Protein AF-C1EC37-F1 (afdb_monomer)

Sequence (461 aa):
MDTIIKNLKVIYTQATLRYAYLVNEDLAAGTDWNEHQAEGFAFYNNIAPYVKAKSATGHNMLENYFNPKVVPDSYNFFGYCKAKAVLQAADSAVWSAMGTFEDDITCPTTFPTEGVITTKAGSYVPVNQIGASLSFAGAIKAVTSLLDESVVYTTVKSKYNAVGLRGEAGQKRTGEPYYASAIKFFKEADWVNKYIETAFDSSSTLATAARLEIIEKTARDNVAVQAVISDLYKAQATTDADLSTVFWDHAAAKYLGPDITDANTDRSQTIYARADKRAANYGTLDSTGKFALANKAVIDELKAASTIPSRKTAYTKIVTQIKVIYAQCVLRYAYLIDANLGNYVEYQAEGQAFWKILAPWVNDVDENGAIYLDGIFDTARAPTHGDHFCHAKEIIAKLNLPATDFGTLEGTAGIDCTGRTAPADAAAWLATAAPVSAAPATLRAGIFAALASVAAALLLA

Secondary structure (DSSP, 8-state):
-HHHHHHHHHHHHHHHHHHHHHHHHHHHHT---HHHHHHHHHHHHTTHHHHHHH-HHHHHHHHHHH-TTSPPP-STTHHHHHHHHHHHHH-HHHHTTS---SS-----SSPPPPS-EEETTEEE--SS--HHHHHHHHHHHHHHTT-STT--HHHHHHHHHHTTHHHHHT---TT-HHHHHHHHHH--TTHHHHHHHHHH-TT--S-HHHHHHHHHHIIIIIHHHHHHHHHHHHHHH-S-HHHHHHHHHHHHHHHH-S-TT-S-GGGGGSHHHHHHHHHHHHT-B-TTSSSBHHHHHHHHHHHH--SHHHHHHHHHHHHHHHHHHHHHHHHHHHHHHHHTTTS-HHHHHHHHHHHHHHHHHHHHH-HHHHHHHHHHT-TTB---SS-HHHHHHHHHHTT---HHHH---TT-TT---TT-PPPSSHHHHHTTSPB-------------S----SSSSSS--

Radius of gyration: 23.42 Å; Cα contacts (8 Å, |Δi|>4): 708; chains: 1; bounding box: 54×53×78 Å

Foldseek 3Di:
DVVVVLVLLLVLLLLLLVLLVVLLLCLLQLHDSLVSLQSSLVSCVVCLVLLCVQPVPLSQLSCQQSPSVADHFAFQSCSNQSSLVSSCRSDVSSVVVNPDDPDPRDHDPDFFDWAWAQDPLGIDGAPGTQRRLLCLLVLLVQLLVQQAPPHDLVVSVVSCSNRSLQSLLQHQLPPQLLQVLLCVQVVDNSVLCVQLVLLSDPPRPADSLLSSLSNNLSSQPVSLLSLLLSLLCQLLPDPDLVSVSVSLSSSCSSAQHGHPPDPDPSSCSHVQVLQLVLCVQQVQAPPVSRGGPLSNLLVVLSRVDNGSVSSVVSSVSNVLSSLLSLLSLLLVLLQVCLVCLLANLNSLSNNLSSLSSNLSLLCVQPVQLSLLSNLCSPSFFRRDHNCSSLQSVVSSVSSVRDDSSNGHGPPCPPPDSPPVHADPHSPVVSVPTDTPPDRPHDDPRDDPDPPPPPPDPPDDD

Mean predicted aligned error: 6.11 Å

pLDDT: mean 90.31, std 14.95, range [25.47, 98.81]

Organism: Micromonas commoda (strain RCC299 / NOUM17 / CCMP2709) (NCBI:txid296587)

Solvent-accessible surface area (backbone atoms only — not comparable to full-atom values): 24498 Å² total; per-residue (Å²): 114,67,67,60,56,44,53,52,49,26,54,36,48,51,48,23,48,52,24,30,40,49,29,38,50,19,41,12,69,50,50,87,33,64,63,41,23,41,52,21,32,61,32,35,63,79,47,41,69,58,32,35,76,62,31,56,68,51,31,52,52,53,52,52,55,22,31,79,89,46,88,64,58,39,14,47,51,32,47,29,41,51,47,49,53,40,53,42,70,43,37,58,75,39,45,77,67,58,75,78,72,93,68,91,75,85,60,69,93,70,76,54,73,69,64,67,34,43,51,88,64,48,69,45,76,54,91,59,91,36,41,31,33,23,23,42,24,48,23,37,44,66,31,46,75,51,61,57,100,80,52,52,45,67,60,37,47,52,42,34,37,67,21,15,53,46,6,62,37,44,52,81,53,83,91,39,70,68,49,53,36,31,38,70,66,68,74,38,83,41,51,57,48,60,53,38,45,54,47,39,43,91,84,45,88,69,54,69,63,25,27,49,33,28,43,44,39,29,57,34,48,40,35,45,51,53,53,28,51,49,23,34,47,50,14,31,68,48,90,49,71,66,60,19,49,47,25,42,35,36,20,50,24,44,34,56,21,41,26,71,85,45,90,63,73,35,27,71,42,17,56,44,41,50,32,34,58,47,15,66,45,14,72,25,37,41,99,82,70,72,34,15,48,50,50,34,55,38,51,52,37,63,66,70,35,84,44,48,77,47,26,46,58,31,39,57,54,39,51,50,39,52,49,42,46,38,50,52,47,29,41,50,23,28,39,48,27,38,78,24,73,90,70,27,62,46,38,24,21,42,21,30,33,37,35,69,61,46,40,28,63,39,37,75,70,34,52,57,49,31,51,36,54,52,51,63,23,30,79,68,38,47,77,88,70,72,56,49,30,35,28,46,49,57,49,55,53,67,70,68,68,62,64,84,71,51,51,54,56,70,94,46,88,83,64,81,47,81,89,46,67,66,64,94,52,23,66,69,57,53,72,71,52,56,65,56,74,80,72,85,80,81,79,76,82,75,76,95,57,90,74,82,82,86,79,83,86,84,87,82,135

Structure (mmCIF, N/CA/C/O backbone):
data_AF-C1EC37-F1
#
_entry.id   AF-C1EC37-F1
#
loop_
_atom_site.group_PDB
_atom_site.id
_atom_site.type_symbol
_atom_site.label_atom_id
_atom_site.label_alt_id
_atom_site.label_comp_id
_atom_site.label_asym_id
_atom_site.label_entity_id
_atom_site.label_seq_id
_atom_site.pdbx_PDB_ins_code
_atom_site.Cartn_x
_atom_site.Cartn_y
_atom_site.Cartn_z
_atom_site.occupancy
_atom_site.B_iso_or_equiv
_atom_site.auth_seq_id
_atom_site.auth_comp_id
_atom_site.auth_asym_id
_atom_site.auth_atom_id
_atom_site.pdbx_PDB_model_num
ATOM 1 N N . MET A 1 1 ? -23.860 -2.460 45.836 1.00 59.09 1 MET A N 1
ATOM 2 C CA . MET A 1 1 ? -24.242 -2.243 44.422 1.00 59.09 1 MET A CA 1
ATOM 3 C C . MET A 1 1 ? -22.996 -2.091 43.550 1.00 59.09 1 MET A C 1
ATOM 5 O O . MET A 1 1 ? -22.896 -2.768 42.535 1.00 59.09 1 MET A O 1
ATOM 9 N N . ASP A 1 2 ? -22.001 -1.331 44.011 1.00 83.69 2 ASP A N 1
ATOM 10 C CA . ASP A 1 2 ? -20.760 -1.041 43.274 1.00 83.69 2 ASP A CA 1
ATOM 11 C C . ASP A 1 2 ? -19.929 -2.269 42.870 1.00 83.69 2 ASP A C 1
ATOM 13 O O . ASP A 1 2 ? -19.436 -2.319 41.746 1.00 83.69 2 ASP A O 1
ATOM 17 N N . THR A 1 3 ? -19.831 -3.304 43.714 1.00 90.12 3 THR A N 1
ATOM 18 C CA . THR A 1 3 ? -19.076 -4.530 43.379 1.00 90.12 3 THR A CA 1
ATOM 19 C C . THR A 1 3 ? -19.699 -5.319 42.227 1.00 90.12 3 THR A C 1
ATOM 21 O O . THR A 1 3 ? -18.981 -5.816 41.365 1.00 90.12 3 THR A O 1
ATOM 24 N N . ILE A 1 4 ? -21.033 -5.417 42.178 1.00 92.38 4 ILE A N 1
ATOM 25 C CA . ILE A 1 4 ? -21.735 -6.146 41.108 1.00 92.38 4 ILE A CA 1
ATOM 26 C C . ILE A 1 4 ? -21.541 -5.412 39.779 1.00 92.38 4 ILE A C 1
ATOM 28 O O . ILE A 1 4 ? -21.149 -6.028 38.793 1.00 92.38 4 ILE A O 1
ATOM 32 N N . ILE A 1 5 ? -21.739 -4.089 39.766 1.00 92.06 5 ILE A N 1
ATOM 33 C CA . ILE A 1 5 ? -21.538 -3.265 38.565 1.00 92.06 5 ILE A CA 1
ATOM 34 C C . ILE A 1 5 ? -20.081 -3.340 38.097 1.00 92.06 5 ILE A C 1
ATOM 36 O O . ILE A 1 5 ? -19.832 -3.504 36.905 1.00 92.06 5 ILE A O 1
ATOM 40 N N . LYS A 1 6 ? -19.114 -3.271 39.022 1.00 93.06 6 LYS A N 1
ATOM 41 C CA . LYS A 1 6 ? -17.692 -3.445 38.703 1.00 93.06 6 LYS A CA 1
ATOM 42 C C . LYS A 1 6 ? -17.434 -4.790 38.019 1.00 93.06 6 LYS A C 1
ATOM 44 O O . LYS A 1 6 ? -16.801 -4.814 36.970 1.00 93.06 6 LYS A O 1
ATOM 49 N N . ASN A 1 7 ? -17.939 -5.890 38.574 1.00 94.69 7 ASN A N 1
ATOM 50 C CA . ASN A 1 7 ? -17.714 -7.221 38.009 1.00 94.69 7 ASN A CA 1
ATOM 51 C C . ASN A 1 7 ? -18.392 -7.397 36.641 1.00 94.69 7 ASN A C 1
ATOM 53 O O . ASN A 1 7 ? -17.805 -8.001 35.750 1.00 94.69 7 ASN A O 1
ATOM 57 N N . LEU A 1 8 ? -19.578 -6.813 36.431 1.00 95.69 8 LEU A N 1
ATOM 58 C CA . LEU A 1 8 ? -20.208 -6.790 35.106 1.00 95.69 8 LEU A CA 1
ATOM 59 C C . LEU A 1 8 ? -19.351 -6.028 34.087 1.00 95.69 8 LEU A C 1
ATOM 61 O O . LEU A 1 8 ? -19.139 -6.516 32.979 1.00 95.69 8 LEU A O 1
ATOM 65 N N . LYS A 1 9 ? -18.795 -4.869 34.465 1.00 96.00 9 LYS A N 1
ATOM 66 C CA . LYS A 1 9 ? -17.865 -4.124 33.602 1.00 96.00 9 LYS A CA 1
ATOM 67 C C . LYS A 1 9 ? -16.617 -4.933 33.260 1.00 96.00 9 LYS A C 1
ATOM 69 O O . LYS A 1 9 ? -16.177 -4.852 32.120 1.00 96.00 9 LYS A O 1
ATOM 74 N N . VAL A 1 10 ? -16.062 -5.703 34.201 1.00 97.19 10 VAL A N 1
ATOM 75 C CA . VAL A 1 10 ? -14.922 -6.600 33.926 1.00 97.19 10 VAL A CA 1
ATOM 76 C C . VAL A 1 10 ? -15.273 -7.574 32.804 1.00 97.19 10 VAL A C 1
ATOM 78 O O . VAL A 1 10 ? -14.563 -7.606 31.805 1.00 97.19 10 VAL A O 1
ATOM 81 N N . ILE A 1 11 ? -16.405 -8.277 32.911 1.00 96.81 11 ILE A N 1
ATOM 82 C CA . ILE A 1 11 ? -16.840 -9.267 31.911 1.00 96.81 11 ILE A CA 1
ATOM 83 C C . ILE A 1 11 ? -16.969 -8.629 30.521 1.00 96.81 11 ILE A C 1
ATOM 85 O O . ILE A 1 11 ? -16.401 -9.121 29.547 1.00 96.81 11 ILE A O 1
ATOM 89 N N . TYR A 1 12 ? -17.666 -7.496 30.417 1.00 97.75 12 TYR A N 1
ATOM 90 C CA . TYR A 1 12 ? -17.856 -6.831 29.124 1.00 97.75 12 TYR A CA 1
ATOM 91 C C . TYR A 1 12 ? -16.578 -6.182 28.583 1.00 97.75 12 TYR A C 1
ATOM 93 O O . TYR A 1 12 ? -16.405 -6.102 27.368 1.00 97.75 12 TYR A O 1
ATOM 101 N N . THR A 1 13 ? -15.656 -5.761 29.450 1.00 97.25 13 THR A N 1
ATOM 102 C CA . THR A 1 13 ? -14.340 -5.255 29.032 1.00 97.25 13 THR A CA 1
ATOM 103 C C . THR A 1 13 ? -13.470 -6.395 28.494 1.00 97.25 13 THR A C 1
ATOM 105 O O . THR A 1 13 ? -12.818 -6.218 27.467 1.00 97.25 13 THR A O 1
ATOM 108 N N . GLN A 1 14 ? -13.499 -7.577 29.126 1.00 96.50 14 GLN A N 1
ATOM 109 C CA . GLN A 1 14 ? -12.822 -8.787 28.634 1.00 96.50 14 GLN A CA 1
ATOM 110 C C . GLN A 1 14 ? -13.364 -9.198 27.265 1.00 96.50 14 GLN A C 1
ATOM 112 O O . GLN A 1 14 ? -12.581 -9.390 26.337 1.00 96.50 14 GLN A O 1
ATOM 117 N N . ALA A 1 15 ? -14.691 -9.266 27.120 1.00 96.81 15 ALA A N 1
ATOM 118 C CA . ALA A 1 15 ? -15.332 -9.597 25.852 1.00 96.81 15 ALA A CA 1
ATOM 119 C C . ALA A 1 15 ? -14.975 -8.574 24.763 1.00 96.81 15 ALA A C 1
ATOM 121 O O . ALA A 1 15 ? -14.467 -8.955 23.715 1.00 96.81 15 ALA A O 1
ATOM 122 N N . THR A 1 16 ? -15.127 -7.274 25.039 1.00 97.12 16 THR A N 1
ATOM 123 C CA . THR A 1 16 ? -14.757 -6.207 24.089 1.00 97.12 16 THR A CA 1
ATOM 124 C C . THR A 1 16 ? -13.309 -6.354 23.620 1.00 97.12 16 THR A C 1
ATOM 126 O O . THR A 1 16 ? -13.027 -6.251 22.430 1.00 97.12 16 THR A O 1
ATOM 129 N N . LEU A 1 17 ? -12.379 -6.624 24.539 1.00 96.00 17 LEU A N 1
ATOM 130 C CA . LEU A 1 17 ? -10.967 -6.760 24.200 1.00 96.00 17 LEU A CA 1
ATOM 131 C C . LEU A 1 17 ? -10.674 -8.031 23.386 1.00 96.00 17 LEU A C 1
ATOM 133 O O . LEU A 1 17 ? -9.903 -7.968 22.430 1.00 96.00 17 LEU A O 1
ATOM 137 N N . ARG A 1 18 ? -11.323 -9.155 23.717 1.00 96.19 18 ARG A N 1
ATOM 138 C CA . ARG A 1 18 ? -11.238 -10.401 22.939 1.00 96.19 18 ARG A CA 1
ATOM 139 C C . ARG A 1 18 ? -11.698 -10.176 21.503 1.00 96.19 18 ARG A C 1
ATOM 141 O O . ARG A 1 18 ? -10.990 -10.544 20.577 1.00 96.19 18 ARG A O 1
ATOM 148 N N . TYR A 1 19 ? -12.844 -9.533 21.305 1.00 97.31 19 TYR A N 1
ATOM 149 C CA . TYR A 1 19 ? -13.341 -9.264 19.957 1.00 97.31 19 TYR A CA 1
ATOM 150 C C . TYR A 1 19 ? -12.508 -8.230 19.211 1.00 97.31 19 TYR A C 1
ATOM 152 O O . TYR A 1 19 ? -12.383 -8.320 17.994 1.00 97.31 19 TYR A O 1
ATOM 160 N N . ALA A 1 20 ? -11.858 -7.303 19.922 1.00 96.19 20 ALA A N 1
ATOM 161 C CA . ALA A 1 20 ? -10.896 -6.421 19.280 1.00 96.19 20 ALA A CA 1
ATOM 162 C C . ALA A 1 20 ? -9.728 -7.207 18.665 1.00 96.19 20 ALA A C 1
ATOM 164 O O . ALA A 1 20 ? -9.291 -6.876 17.563 1.00 96.19 20 ALA A O 1
ATOM 165 N N . TYR A 1 21 ? -9.260 -8.242 19.373 1.00 95.62 21 TYR A N 1
ATOM 166 C CA . TYR A 1 21 ? -8.236 -9.171 18.901 1.00 95.62 21 TYR A CA 1
ATOM 167 C C . TYR A 1 21 ? -8.731 -10.055 17.752 1.00 95.62 21 TYR A C 1
ATOM 169 O O . TYR A 1 21 ? -8.056 -10.130 16.734 1.00 95.62 21 TYR A O 1
ATOM 177 N N . LEU A 1 22 ? -9.921 -10.650 17.864 1.00 96.12 22 LEU A N 1
ATOM 178 C CA . LEU A 1 22 ? -10.463 -11.528 16.820 1.00 96.12 22 LEU A CA 1
ATOM 179 C C . LEU A 1 22 ? -10.670 -10.800 15.485 1.00 96.12 22 LEU A C 1
ATOM 181 O O . LEU A 1 22 ? -10.229 -11.302 14.459 1.00 96.12 22 LEU A O 1
ATOM 185 N N . VAL A 1 23 ? -11.212 -9.575 15.498 1.00 96.25 23 VAL A N 1
ATOM 186 C CA . VAL A 1 23 ? -11.285 -8.736 14.283 1.00 96.25 23 VAL A CA 1
ATOM 187 C C . VAL A 1 23 ? -9.888 -8.487 13.705 1.00 96.25 23 VAL A C 1
ATOM 189 O O . VAL A 1 23 ? -9.693 -8.481 12.493 1.00 96.25 23 VAL A O 1
ATOM 192 N N . ASN A 1 24 ? -8.892 -8.295 14.571 1.00 94.62 24 ASN A N 1
ATOM 193 C CA . ASN A 1 24 ? -7.504 -8.114 14.165 1.00 94.62 24 ASN A CA 1
ATOM 194 C C . ASN A 1 24 ? -6.938 -9.358 13.462 1.00 94.62 24 ASN A C 1
ATOM 196 O O . ASN A 1 24 ? -6.249 -9.217 12.452 1.00 94.62 24 ASN A O 1
ATOM 200 N N . GLU A 1 25 ? -7.229 -10.546 13.990 1.00 94.56 25 GLU A N 1
ATOM 201 C CA . GLU A 1 25 ? -6.835 -11.827 13.402 1.00 94.56 25 GLU A CA 1
ATOM 202 C C . GLU A 1 25 ? -7.543 -12.071 12.069 1.00 94.56 25 GLU A C 1
ATOM 204 O O . GLU A 1 25 ? -6.888 -12.482 11.112 1.00 94.56 25 GLU A O 1
ATOM 209 N N . ASP A 1 26 ? -8.834 -11.740 11.954 1.00 95.81 26 ASP A N 1
ATOM 210 C CA . ASP A 1 26 ? -9.558 -11.881 10.689 1.00 95.81 26 ASP A CA 1
ATOM 211 C C . ASP A 1 26 ? -8.953 -11.002 9.597 1.00 95.81 26 ASP A C 1
ATOM 213 O O . ASP A 1 26 ? -8.670 -11.460 8.488 1.00 95.81 26 ASP A O 1
ATOM 217 N N . LEU A 1 27 ? -8.686 -9.736 9.931 1.00 95.06 27 LEU A N 1
ATOM 218 C CA . LEU A 1 27 ? -8.030 -8.797 9.025 1.00 95.06 27 LEU A CA 1
ATOM 219 C C . LEU A 1 27 ? -6.632 -9.285 8.628 1.00 95.06 27 LEU A C 1
ATOM 221 O O . LEU A 1 27 ? -6.257 -9.174 7.462 1.00 95.06 27 LEU A O 1
ATOM 225 N N . ALA A 1 28 ? -5.873 -9.862 9.562 1.00 94.50 28 ALA A N 1
ATOM 226 C CA . ALA A 1 28 ? -4.542 -10.403 9.298 1.00 94.50 28 ALA A CA 1
ATOM 227 C C . ALA A 1 28 ? -4.560 -11.674 8.437 1.00 94.50 28 ALA A C 1
ATOM 229 O O . ALA A 1 28 ? -3.710 -11.844 7.553 1.00 94.50 28 ALA A O 1
ATOM 230 N N . ALA A 1 29 ? -5.549 -12.540 8.644 1.00 93.00 29 ALA A N 1
ATOM 231 C CA . ALA A 1 29 ? -5.771 -13.735 7.844 1.00 93.00 29 ALA A CA 1
ATOM 232 C C . ALA A 1 29 ? -6.371 -13.415 6.462 1.00 93.00 29 ALA A C 1
ATOM 234 O O . ALA A 1 29 ? -6.188 -14.195 5.522 1.00 93.00 29 ALA A O 1
ATOM 235 N N . GLY A 1 30 ? -7.039 -12.265 6.320 1.00 91.06 30 GLY A N 1
ATOM 236 C CA . GLY A 1 30 ? -7.850 -11.924 5.152 1.00 91.06 30 GLY A CA 1
ATOM 237 C C . GLY A 1 30 ? -9.174 -12.696 5.119 1.00 91.06 30 GLY A C 1
ATOM 238 O O . GLY A 1 30 ? -9.666 -13.023 4.037 1.00 91.06 30 GLY A O 1
ATOM 239 N N . THR A 1 31 ? -9.712 -13.047 6.289 1.00 92.31 31 THR A N 1
ATOM 240 C CA . THR A 1 31 ? -11.012 -13.708 6.457 1.00 92.31 31 THR A CA 1
ATOM 241 C C . THR A 1 31 ? -12.116 -12.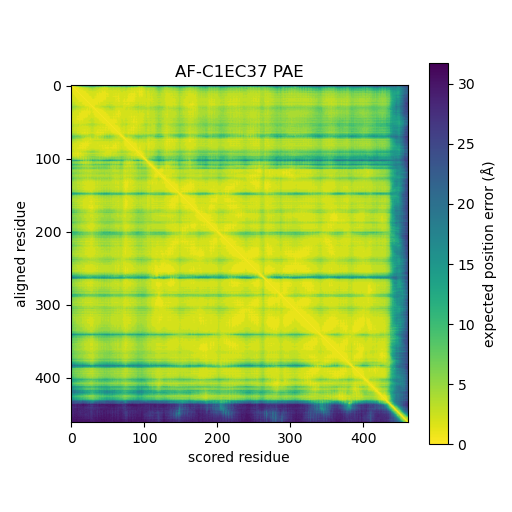687 6.717 1.00 92.31 31 THR A C 1
ATOM 243 O O . THR A 1 31 ? -11.871 -11.485 6.834 1.00 92.31 31 THR A O 1
ATOM 246 N N . ASP A 1 32 ? -13.363 -13.157 6.722 1.00 91.44 32 ASP A N 1
ATOM 247 C CA . ASP A 1 32 ? -14.502 -12.296 7.017 1.00 91.44 32 ASP A CA 1
ATOM 248 C C . ASP A 1 32 ? -14.481 -11.872 8.492 1.00 91.44 32 ASP A C 1
ATOM 250 O O . ASP A 1 32 ? -14.471 -12.719 9.377 1.00 91.44 32 ASP A O 1
ATOM 254 N N . TRP A 1 33 ? -14.480 -10.563 8.735 1.00 93.44 33 TRP A N 1
ATOM 255 C CA . TRP A 1 33 ? -14.447 -9.952 10.066 1.00 93.44 33 TRP A CA 1
ATOM 256 C C . TRP A 1 33 ? -15.838 -9.549 10.575 1.00 93.44 33 TRP A C 1
ATOM 258 O O . TRP A 1 33 ? -15.969 -9.140 11.730 1.00 93.44 33 TRP A O 1
ATOM 268 N N . ASN A 1 34 ? -16.880 -9.606 9.729 1.00 94.00 34 ASN A N 1
ATOM 269 C CA . ASN A 1 34 ? -18.200 -9.028 10.023 1.00 94.00 34 ASN A CA 1
ATOM 270 C C . ASN A 1 34 ? -18.826 -9.593 11.305 1.00 94.00 34 ASN A C 1
ATOM 272 O O . ASN A 1 34 ? -19.394 -8.840 12.098 1.00 94.00 34 ASN A O 1
ATOM 276 N N . GLU A 1 35 ? -18.710 -10.906 11.518 1.00 95.81 35 GLU A N 1
ATOM 277 C CA . GLU A 1 35 ? -19.236 -11.587 12.706 1.00 95.81 35 GLU A CA 1
ATOM 278 C C . GLU A 1 35 ? -18.554 -11.075 13.977 1.00 95.81 35 GLU A C 1
ATOM 280 O O . GLU A 1 35 ? -19.213 -10.499 14.847 1.00 95.81 35 GLU A O 1
ATOM 285 N N . HIS A 1 36 ? -17.226 -11.187 14.054 1.00 97.38 36 HIS A N 1
ATOM 286 C CA . HIS A 1 36 ? -16.473 -10.752 15.226 1.00 97.38 36 HIS A CA 1
ATOM 287 C C . HIS A 1 36 ? -16.587 -9.241 15.475 1.00 97.38 36 HIS A C 1
ATOM 289 O O . HIS A 1 36 ? -16.604 -8.808 16.631 1.00 97.38 36 HIS A O 1
ATOM 295 N N . GLN A 1 37 ? -16.718 -8.425 14.425 1.00 96.31 37 GLN A N 1
ATOM 296 C CA . GLN A 1 37 ? -16.937 -6.988 14.580 1.00 96.31 37 GLN A CA 1
ATOM 297 C C . GLN A 1 37 ? -18.320 -6.697 15.183 1.00 96.31 37 GLN A C 1
ATOM 299 O O . GLN A 1 37 ? -18.416 -5.918 16.134 1.00 96.31 37 GLN A O 1
ATOM 304 N N . ALA A 1 38 ? -19.378 -7.352 14.693 1.00 96.50 38 ALA A N 1
ATOM 305 C CA . ALA A 1 38 ? -20.735 -7.188 15.214 1.00 96.50 38 ALA A CA 1
ATOM 306 C C . ALA A 1 38 ? -20.873 -7.688 16.664 1.00 96.50 38 ALA A C 1
ATOM 308 O O . ALA A 1 38 ? -21.521 -7.034 17.488 1.00 96.50 38 ALA A O 1
ATOM 309 N N . GLU A 1 39 ? -20.232 -8.808 17.005 1.00 97.56 39 GLU A N 1
ATOM 310 C CA . GLU A 1 39 ? -20.182 -9.309 18.381 1.00 97.56 39 GLU A CA 1
ATOM 311 C C . GLU A 1 39 ? -19.425 -8.336 19.294 1.00 97.56 39 GLU A C 1
ATOM 313 O O . GLU A 1 39 ? -19.938 -7.939 20.346 1.00 97.56 39 GLU A O 1
ATOM 318 N N . GLY A 1 40 ? -18.261 -7.847 18.856 1.00 97.44 40 GLY A N 1
ATOM 319 C CA . GLY A 1 40 ? -17.508 -6.808 19.557 1.00 97.44 40 GLY A CA 1
ATOM 320 C C . GLY A 1 40 ? -18.325 -5.538 19.803 1.00 97.44 40 GLY A C 1
ATOM 321 O O . GLY A 1 40 ? -18.300 -4.997 20.912 1.00 97.44 40 GLY A O 1
ATOM 322 N N . PHE A 1 41 ? -19.129 -5.112 18.825 1.00 97.12 41 PHE A N 1
ATOM 323 C CA . PHE A 1 41 ? -20.049 -3.982 18.963 1.00 97.12 41 PHE A CA 1
ATOM 324 C C . PHE A 1 41 ? -21.097 -4.217 20.053 1.00 97.12 41 PHE A C 1
ATOM 326 O O . PHE A 1 41 ? -21.330 -3.349 20.900 1.00 97.12 41 PHE A O 1
ATOM 333 N N . ALA A 1 42 ? -21.711 -5.402 20.069 1.00 97.31 42 ALA A N 1
ATOM 334 C CA . ALA A 1 42 ? -22.702 -5.770 21.073 1.00 97.31 42 ALA A CA 1
ATOM 335 C C . ALA A 1 42 ? -22.108 -5.751 22.492 1.00 97.31 42 ALA A C 1
ATOM 337 O O . ALA A 1 42 ? -22.707 -5.180 23.410 1.00 97.31 42 ALA A O 1
ATOM 338 N N . PHE A 1 43 ? -20.908 -6.306 22.681 1.00 98.00 43 PHE A N 1
ATOM 339 C CA . PHE A 1 43 ? -20.235 -6.281 23.981 1.00 98.00 43 PHE A CA 1
ATOM 340 C C . PHE A 1 43 ? -19.808 -4.870 24.386 1.00 98.00 43 PHE A C 1
ATOM 342 O O . PHE A 1 43 ? -20.081 -4.459 25.519 1.00 98.00 43 PHE A O 1
ATOM 349 N N . TYR A 1 44 ? -19.226 -4.100 23.465 1.00 98.00 44 TYR A N 1
ATOM 350 C CA . TYR A 1 44 ? -18.782 -2.736 23.736 1.00 98.00 44 TYR A CA 1
ATOM 351 C C . TYR A 1 44 ? -19.933 -1.828 24.179 1.00 98.00 44 TYR A C 1
ATOM 353 O O . TYR A 1 44 ? -19.784 -1.058 25.130 1.00 98.00 44 TYR A O 1
ATOM 361 N N . ASN A 1 45 ? -21.111 -1.957 23.567 1.00 97.38 45 ASN A N 1
ATOM 362 C CA . ASN A 1 45 ? -22.272 -1.126 23.893 1.00 97.38 45 ASN A CA 1
ATOM 363 C C . ASN A 1 45 ? -22.727 -1.241 25.360 1.00 97.38 45 ASN A C 1
ATOM 365 O O . ASN A 1 45 ? -23.267 -0.278 25.906 1.00 97.38 45 ASN A O 1
ATOM 369 N N . ASN A 1 46 ? -22.433 -2.354 26.042 1.00 97.31 46 ASN A N 1
ATOM 370 C CA . ASN A 1 46 ? -22.709 -2.504 27.477 1.00 97.31 46 ASN A CA 1
ATOM 371 C C . ASN A 1 46 ? -21.820 -1.609 28.358 1.00 97.31 46 ASN A C 1
ATOM 373 O O . ASN A 1 46 ? -22.200 -1.265 29.480 1.00 97.31 46 ASN A O 1
ATOM 377 N N . ILE A 1 47 ? -20.639 -1.222 27.867 1.00 96.88 47 ILE A N 1
ATOM 378 C CA . ILE A 1 47 ? -19.667 -0.396 28.597 1.00 96.88 47 ILE A CA 1
ATOM 379 C C . ILE A 1 47 ? -19.422 0.982 27.968 1.00 96.88 47 ILE A C 1
ATOM 381 O O . ILE A 1 47 ? -18.810 1.843 28.608 1.00 96.88 47 ILE A O 1
ATOM 385 N N . ALA A 1 48 ? -19.937 1.227 26.761 1.00 97.56 48 ALA A N 1
ATOM 386 C CA . ALA A 1 48 ? -19.743 2.457 26.000 1.00 97.56 48 ALA A CA 1
ATOM 387 C C . ALA A 1 48 ? -20.075 3.742 26.786 1.00 97.56 48 ALA A C 1
ATOM 389 O O . ALA A 1 48 ? -19.252 4.661 26.747 1.00 97.56 48 ALA A O 1
ATOM 390 N N . PRO A 1 49 ? -21.170 3.836 27.577 1.00 96.62 49 PRO A N 1
ATOM 391 C CA . PRO A 1 49 ? -21.447 5.041 28.364 1.00 96.62 49 PRO A CA 1
ATOM 392 C C . PRO A 1 49 ? -20.336 5.380 29.367 1.00 96.62 49 PRO A C 1
ATOM 394 O O . PRO A 1 49 ? -20.018 6.551 29.571 1.00 96.62 49 PRO A O 1
ATOM 397 N N . TYR A 1 50 ? -19.707 4.364 29.968 1.00 94.81 50 TYR A N 1
ATOM 398 C CA . TYR A 1 50 ? -18.627 4.560 30.937 1.00 94.81 50 TYR A CA 1
ATOM 399 C C . TYR A 1 50 ? -17.323 4.971 30.257 1.00 94.81 50 TYR A C 1
ATOM 401 O O . TYR A 1 50 ? -16.622 5.845 30.763 1.00 94.81 50 TYR A O 1
ATOM 409 N N . VAL A 1 51 ? -17.022 4.382 29.096 1.00 97.06 51 VAL A N 1
ATOM 410 C CA . VAL A 1 51 ? -15.857 4.770 28.291 1.00 97.06 51 VAL A CA 1
ATOM 411 C C . VAL A 1 51 ? -16.022 6.200 27.779 1.00 97.06 51 VAL A C 1
ATOM 413 O O . VAL A 1 51 ? -15.121 7.014 27.961 1.00 97.06 51 VAL A O 1
ATOM 416 N N . LYS A 1 52 ? -17.195 6.551 27.237 1.00 97.31 52 LYS A N 1
ATOM 417 C CA . LYS A 1 52 ? -17.510 7.902 26.747 1.00 97.31 52 LYS A CA 1
ATOM 418 C C . LYS A 1 52 ? -17.394 8.964 27.835 1.00 97.31 52 LYS A C 1
ATOM 420 O O . LYS A 1 52 ? -16.846 10.032 27.582 1.00 97.31 52 LYS A O 1
ATOM 425 N N . ALA A 1 53 ? -17.855 8.658 29.050 1.00 95.81 53 ALA A N 1
ATOM 426 C CA . ALA A 1 53 ? -17.732 9.555 30.199 1.00 95.81 53 ALA A CA 1
ATOM 427 C C . ALA A 1 53 ? -16.271 9.830 30.605 1.00 95.81 53 ALA A C 1
ATOM 429 O O . ALA A 1 53 ? -15.998 10.819 31.282 1.00 95.81 53 ALA A O 1
ATOM 430 N N . LYS A 1 54 ? -15.336 8.956 30.217 1.00 96.12 54 LYS A N 1
ATOM 431 C CA . LYS A 1 54 ? -13.906 9.065 30.536 1.00 96.12 54 LYS A CA 1
ATOM 432 C C . LYS A 1 54 ? -13.088 9.637 29.392 1.00 96.12 54 LYS A C 1
ATOM 434 O O . LYS A 1 54 ? -12.191 10.437 29.626 1.00 96.12 54 LYS A O 1
ATOM 439 N N . SER A 1 55 ? -13.395 9.230 28.166 1.00 94.56 55 SER A N 1
ATOM 440 C CA . SER A 1 55 ? -12.726 9.690 26.958 1.00 94.56 55 SER A CA 1
ATOM 441 C C . SER A 1 55 ? -13.686 9.613 25.777 1.00 94.56 55 SER A C 1
ATOM 443 O O . SER A 1 55 ? -13.941 8.536 25.238 1.00 94.56 55 SER A O 1
ATOM 445 N N . ALA A 1 56 ? -14.192 10.769 25.342 1.00 92.69 56 ALA A N 1
ATOM 446 C CA . ALA A 1 56 ? -15.012 10.860 24.136 1.00 92.69 56 ALA A CA 1
ATOM 447 C C . ALA A 1 56 ? -14.234 10.382 22.897 1.00 92.69 56 ALA A C 1
ATOM 449 O O . ALA A 1 56 ? -14.763 9.621 22.096 1.00 92.69 56 ALA A O 1
ATOM 450 N N . THR A 1 57 ? -12.952 10.741 22.783 1.00 89.50 57 THR A N 1
ATOM 451 C CA . THR A 1 57 ? -12.084 10.281 21.689 1.00 89.50 57 THR A CA 1
ATOM 452 C C . THR A 1 57 ? -11.880 8.767 21.718 1.00 89.50 57 THR A C 1
ATOM 454 O O . THR A 1 57 ? -11.974 8.117 20.682 1.00 89.50 57 THR A O 1
ATOM 457 N N . GLY A 1 58 ? -11.642 8.187 22.900 1.00 91.69 58 GLY A N 1
ATOM 458 C CA . GLY A 1 58 ? -11.507 6.737 23.054 1.00 91.69 58 GLY A CA 1
ATOM 459 C C . GLY A 1 58 ? -12.800 5.992 22.720 1.00 91.69 58 GLY A C 1
ATOM 460 O O . GLY A 1 58 ? -12.756 4.942 22.085 1.00 91.69 58 GLY A O 1
ATOM 461 N N . HIS A 1 59 ? -13.949 6.564 23.089 1.00 94.69 59 HIS A N 1
ATOM 462 C CA . HIS A 1 59 ? -15.251 6.047 22.684 1.00 94.69 59 HIS A CA 1
ATOM 463 C C . HIS A 1 59 ? -15.435 6.071 21.169 1.00 94.69 59 HIS A C 1
ATOM 465 O O . HIS A 1 59 ? -15.736 5.028 20.604 1.00 94.69 59 HIS A O 1
ATOM 471 N N . ASN A 1 60 ? -15.174 7.204 20.514 1.00 90.44 60 ASN A N 1
ATOM 472 C CA . ASN A 1 60 ? -15.304 7.318 19.060 1.00 90.44 60 ASN A CA 1
ATOM 473 C C . ASN A 1 60 ? -14.387 6.326 18.325 1.00 90.44 60 ASN A C 1
ATOM 475 O O . ASN A 1 60 ? -14.771 5.785 17.295 1.00 90.44 60 ASN A O 1
ATOM 479 N N . MET A 1 61 ? -13.185 6.065 18.853 1.00 90.38 61 MET A N 1
ATOM 480 C CA . MET A 1 61 ? -12.285 5.047 18.300 1.00 90.38 61 MET A CA 1
ATOM 481 C C . MET A 1 61 ? -12.933 3.655 18.343 1.00 90.38 61 MET A C 1
ATOM 483 O O . MET A 1 61 ? -13.056 3.010 17.307 1.00 90.38 61 MET A O 1
ATOM 487 N N . LEU A 1 62 ? -13.382 3.210 19.523 1.00 94.25 62 LEU A N 1
ATOM 488 C CA . LEU A 1 62 ? -13.992 1.886 19.704 1.00 94.25 62 LEU A CA 1
ATOM 489 C C . LEU A 1 62 ? -15.318 1.739 18.952 1.00 94.25 62 LEU A C 1
ATOM 491 O O . LEU A 1 62 ? -15.570 0.693 18.363 1.00 94.25 62 LEU A O 1
ATOM 495 N N . GLU A 1 63 ? -16.146 2.784 18.953 1.00 92.06 63 GLU A N 1
ATOM 496 C CA . GLU A 1 63 ? -17.403 2.817 18.210 1.00 92.06 63 GLU A CA 1
ATOM 497 C C . GLU A 1 63 ? -17.149 2.650 16.712 1.00 92.06 63 GLU A C 1
ATOM 499 O O . GLU A 1 63 ? -17.787 1.806 16.097 1.00 92.06 63 GLU A O 1
ATOM 504 N N . ASN A 1 64 ? -16.178 3.373 16.144 1.00 88.69 64 ASN A N 1
ATOM 505 C CA . ASN A 1 64 ? -15.825 3.239 14.731 1.00 88.69 64 ASN A CA 1
ATOM 506 C C . ASN A 1 64 ? -15.219 1.872 14.407 1.00 88.69 64 ASN A C 1
ATOM 508 O O . ASN A 1 64 ? -15.592 1.272 13.404 1.00 88.69 64 ASN A O 1
ATOM 512 N N . TYR A 1 65 ? -14.312 1.369 15.250 1.00 92.25 65 TYR A N 1
ATOM 513 C CA . TYR A 1 65 ? -13.653 0.084 15.018 1.00 92.25 65 TYR A CA 1
ATOM 514 C C . TYR A 1 65 ? -14.643 -1.085 15.017 1.00 92.25 65 TYR A C 1
ATOM 516 O O . TYR A 1 65 ? -14.521 -1.993 14.199 1.00 92.25 65 TYR A O 1
ATOM 524 N N . PHE A 1 66 ? -15.648 -1.046 15.894 1.00 95.12 66 PHE A N 1
ATOM 525 C CA . PHE A 1 66 ? -16.681 -2.075 15.967 1.00 95.12 66 PHE A CA 1
ATOM 526 C C . PHE A 1 66 ? -17.931 -1.775 15.132 1.00 95.12 66 PHE A C 1
ATOM 528 O O . PHE A 1 66 ? -18.863 -2.569 15.146 1.00 95.12 66 PHE A O 1
ATOM 535 N N . ASN A 1 67 ? -18.007 -0.653 14.416 1.00 89.75 67 ASN A N 1
ATOM 536 C CA . ASN A 1 67 ? -19.213 -0.311 13.671 1.00 89.75 67 ASN A CA 1
ATOM 537 C C . ASN A 1 67 ? -19.417 -1.285 12.492 1.00 89.75 67 ASN A C 1
ATOM 539 O O . ASN A 1 67 ? -18.668 -1.184 11.523 1.00 89.75 67 ASN A O 1
ATOM 543 N N . PRO A 1 68 ? -20.481 -2.117 12.479 1.00 89.25 68 PRO A N 1
ATOM 544 C CA . PRO A 1 68 ? -20.727 -3.104 11.418 1.00 89.25 68 PRO A CA 1
ATOM 545 C C . PRO A 1 68 ? -21.014 -2.488 10.043 1.00 89.25 68 PRO A C 1
ATOM 547 O O . PRO A 1 68 ? -21.138 -3.194 9.047 1.00 89.25 68 PRO A O 1
ATOM 550 N N . LYS A 1 69 ? -21.182 -1.163 9.969 1.00 82.69 69 LYS A N 1
ATOM 551 C CA . LYS A 1 69 ? -21.348 -0.436 8.706 1.00 82.69 69 LYS A CA 1
ATOM 552 C C . LYS A 1 69 ? -20.023 0.015 8.104 1.00 82.69 69 LYS A C 1
ATOM 554 O O . LYS A 1 69 ? -20.011 0.440 6.954 1.00 82.69 69 LYS A O 1
ATOM 559 N N . VAL A 1 70 ? -18.939 -0.019 8.872 1.00 81.50 70 VAL A N 1
ATOM 560 C CA . VAL A 1 70 ? -17.631 0.492 8.472 1.00 81.50 70 VAL A CA 1
ATOM 561 C C . VAL A 1 70 ? -16.660 -0.671 8.395 1.00 81.50 70 VAL A C 1
ATOM 563 O O . VAL A 1 70 ? -16.582 -1.489 9.305 1.00 81.50 70 VAL A O 1
ATOM 566 N N . VAL A 1 71 ? -15.890 -0.716 7.311 1.00 80.50 71 VAL A N 1
ATOM 567 C CA . VAL A 1 71 ? -14.798 -1.680 7.183 1.00 80.50 71 VAL A CA 1
ATOM 568 C C . VAL A 1 71 ? -13.727 -1.332 8.222 1.00 80.50 71 VAL A C 1
ATOM 570 O O . VAL A 1 71 ? -13.177 -0.227 8.150 1.00 80.50 71 VAL A O 1
ATOM 573 N N . PRO A 1 72 ? -13.420 -2.223 9.180 1.00 89.12 72 PRO A N 1
ATOM 574 C CA . PRO A 1 72 ? -12.357 -1.979 10.132 1.00 89.12 72 PRO A CA 1
ATOM 575 C C . PRO A 1 72 ? -11.007 -2.069 9.415 1.00 89.12 72 PRO A C 1
ATOM 577 O O . PRO A 1 72 ? -10.734 -3.018 8.685 1.00 89.12 72 PRO A O 1
ATOM 580 N N . ASP A 1 73 ? -10.147 -1.083 9.651 1.00 89.44 73 ASP A N 1
ATOM 581 C CA . ASP A 1 73 ? -8.714 -1.208 9.397 1.00 89.44 73 ASP A CA 1
ATOM 582 C C . ASP A 1 73 ? -8.038 -1.623 10.709 1.00 89.44 73 ASP A C 1
ATOM 584 O O . ASP A 1 73 ? -8.400 -1.158 11.795 1.00 89.44 73 ASP A O 1
ATOM 588 N N . SER A 1 74 ? -7.008 -2.460 10.617 1.00 92.94 74 SER A N 1
ATOM 589 C CA . SER A 1 74 ? -6.092 -2.699 11.728 1.00 92.94 74 SER A CA 1
ATOM 590 C C . SER A 1 74 ? -4.784 -3.273 11.219 1.00 92.94 74 SER A C 1
ATOM 592 O O . SER A 1 74 ? -4.742 -4.376 10.680 1.00 92.94 74 SER A O 1
ATOM 594 N N . TYR A 1 75 ? -3.700 -2.540 11.443 1.00 94.69 75 TYR A N 1
ATOM 595 C CA . TYR A 1 75 ? -2.355 -2.987 11.110 1.00 94.69 75 TYR A CA 1
ATOM 596 C C . TYR A 1 75 ? -1.480 -2.886 12.348 1.00 94.69 75 TYR A C 1
ATOM 598 O O . TYR A 1 75 ? -1.735 -2.079 13.242 1.00 94.69 75 TYR A O 1
ATOM 606 N N . ASN A 1 76 ? -0.466 -3.745 12.438 1.00 93.12 76 ASN A N 1
ATOM 607 C CA . ASN A 1 76 ? 0.421 -3.806 13.600 1.00 93.12 76 ASN A CA 1
ATOM 608 C C . ASN A 1 76 ? -0.352 -3.863 14.940 1.00 93.12 76 ASN A C 1
ATOM 610 O O . ASN A 1 76 ? -0.035 -3.147 15.891 1.00 93.12 76 ASN A O 1
ATOM 614 N N . PHE A 1 77 ? -1.414 -4.676 14.978 1.00 93.19 77 PHE A N 1
ATOM 615 C CA . PHE A 1 77 ? -2.310 -4.843 16.128 1.00 93.19 77 PHE A CA 1
ATOM 616 C C . PHE A 1 77 ? -3.029 -3.568 16.604 1.00 93.19 77 PHE A C 1
ATOM 618 O O . PHE A 1 77 ? -3.470 -3.519 17.752 1.00 93.19 77 PHE A O 1
ATOM 625 N N . PHE A 1 78 ? -3.161 -2.531 15.765 1.00 94.19 78 PHE A N 1
ATOM 626 C CA . PHE A 1 78 ? -3.700 -1.232 16.183 1.00 94.19 78 PHE A CA 1
ATOM 627 C C . PHE A 1 78 ? -5.062 -1.334 16.878 1.00 94.19 78 PHE A C 1
ATOM 629 O O . PHE A 1 78 ? -5.200 -0.813 17.980 1.00 94.19 78 PHE A O 1
ATOM 636 N N . GLY A 1 79 ? -6.040 -2.015 16.277 1.00 93.69 79 GLY A N 1
ATOM 637 C CA . GLY A 1 79 ? -7.399 -2.161 16.809 1.00 93.69 79 GLY A CA 1
ATOM 638 C C . GLY A 1 79 ? -7.410 -2.726 18.228 1.00 93.69 79 GLY A C 1
ATOM 639 O O . GLY A 1 79 ? -7.841 -2.050 19.166 1.00 93.69 79 GLY A O 1
ATOM 640 N N . TYR A 1 80 ? -6.833 -3.916 18.414 1.00 95.25 80 TYR A N 1
ATOM 641 C CA . TYR A 1 80 ? -6.655 -4.525 19.736 1.00 95.25 80 TYR A CA 1
ATOM 642 C C . TYR A 1 80 ? -5.874 -3.631 20.710 1.00 95.25 80 TYR A C 1
ATOM 644 O O . TYR A 1 80 ? -6.317 -3.380 21.833 1.00 95.25 80 TYR A O 1
ATOM 652 N N . CYS A 1 81 ? -4.716 -3.117 20.301 1.00 95.19 81 CYS A N 1
ATOM 653 C CA . CYS A 1 81 ? -3.821 -2.394 21.199 1.00 95.19 81 CYS A CA 1
ATOM 654 C C . CYS A 1 81 ? -4.362 -1.029 21.614 1.00 95.19 81 CYS A C 1
ATOM 656 O O . CYS A 1 81 ? -4.221 -0.616 22.769 1.00 95.19 81 CYS A O 1
ATOM 658 N N . LYS A 1 82 ? -5.026 -0.330 20.699 1.00 94.38 82 LYS A N 1
ATOM 659 C CA . LYS A 1 82 ? -5.693 0.929 20.999 1.00 94.38 82 LYS A CA 1
ATOM 660 C C . LYS A 1 82 ? -6.939 0.674 21.849 1.00 94.38 82 LYS A C 1
ATOM 662 O O . LYS A 1 82 ? -7.169 1.431 22.792 1.00 94.38 82 LYS A O 1
ATOM 667 N N . ALA A 1 83 ? -7.691 -0.403 21.599 1.00 95.12 83 ALA A N 1
ATOM 668 C CA . ALA A 1 83 ? -8.810 -0.806 22.450 1.00 95.12 83 ALA A CA 1
ATOM 669 C C . ALA A 1 83 ? -8.341 -1.089 23.883 1.00 95.12 83 ALA A C 1
ATOM 671 O O . ALA A 1 83 ? -8.886 -0.524 24.830 1.00 95.12 83 ALA A O 1
ATOM 672 N N . LYS A 1 84 ? -7.263 -1.868 24.038 1.00 94.62 84 LYS A N 1
ATOM 673 C CA . LYS A 1 84 ? -6.583 -2.128 25.314 1.00 94.62 84 LYS A CA 1
ATOM 674 C C . LYS A 1 84 ? -6.248 -0.831 26.049 1.00 94.62 84 LYS A C 1
ATOM 676 O O . LYS A 1 84 ? -6.646 -0.665 27.199 1.00 94.62 84 LYS A O 1
ATOM 681 N N . ALA A 1 85 ? -5.578 0.107 25.377 1.00 93.44 85 ALA A N 1
ATOM 682 C CA . ALA A 1 85 ? -5.192 1.387 25.970 1.00 93.44 85 ALA A CA 1
ATOM 683 C C . ALA A 1 85 ? -6.405 2.230 26.407 1.00 93.44 85 ALA A C 1
ATOM 685 O O . ALA A 1 85 ? -6.412 2.782 27.509 1.00 93.44 85 ALA A O 1
ATOM 686 N N . VAL A 1 86 ? -7.450 2.306 25.574 1.00 94.81 86 VAL A N 1
ATOM 687 C CA . VAL A 1 86 ? -8.681 3.052 25.884 1.00 94.81 86 VAL A CA 1
ATOM 688 C C . VAL A 1 86 ? -9.420 2.436 27.073 1.00 94.81 86 VAL A C 1
ATOM 690 O O . VAL A 1 86 ? -9.810 3.158 27.991 1.00 94.81 86 VAL A O 1
ATOM 693 N N . LEU A 1 87 ? -9.597 1.114 27.079 1.00 95.38 87 LEU A N 1
ATOM 694 C CA . LEU A 1 87 ? -10.313 0.399 28.136 1.00 95.38 87 LEU A CA 1
ATOM 695 C C . LEU A 1 87 ? -9.557 0.457 29.470 1.00 95.38 87 LEU A C 1
ATOM 697 O O . LEU A 1 87 ? -10.171 0.699 30.510 1.00 95.38 87 LEU A O 1
ATOM 701 N N . GLN A 1 88 ? -8.228 0.332 29.438 1.00 93.81 88 GLN A N 1
ATOM 702 C CA . GLN A 1 88 ? -7.372 0.503 30.612 1.00 93.81 88 GLN A CA 1
ATOM 703 C C . GLN A 1 88 ? -7.492 1.907 31.216 1.00 93.81 88 GLN A C 1
ATOM 705 O O . GLN A 1 88 ? -7.573 2.052 32.437 1.00 93.81 88 GLN A O 1
ATOM 710 N N . ALA A 1 89 ? -7.515 2.943 30.374 1.00 93.62 89 ALA A N 1
ATOM 711 C CA . ALA A 1 89 ? -7.636 4.328 30.820 1.00 93.62 89 ALA A CA 1
ATOM 712 C C . ALA A 1 89 ? -9.048 4.684 31.319 1.00 93.62 89 ALA A C 1
ATOM 714 O O . ALA A 1 89 ? -9.198 5.588 32.143 1.00 93.62 89 ALA A O 1
ATOM 715 N N . ALA A 1 90 ? -10.086 3.993 30.838 1.00 94.94 90 ALA A N 1
ATOM 716 C CA . ALA A 1 90 ? -11.466 4.271 31.223 1.00 94.94 90 ALA A CA 1
ATOM 717 C C . ALA A 1 90 ? -11.745 3.918 32.696 1.00 94.94 90 ALA A C 1
ATOM 719 O O . ALA A 1 90 ? -12.398 4.685 33.408 1.00 94.94 90 ALA A O 1
ATOM 720 N N . ASP A 1 91 ? -11.248 2.780 33.181 1.00 93.56 91 ASP A N 1
ATOM 721 C CA . ASP A 1 91 ? -11.508 2.338 34.553 1.00 93.56 91 ASP A CA 1
ATOM 722 C C . ASP A 1 91 ? -10.372 1.444 35.074 1.00 93.56 91 ASP A C 1
ATOM 724 O O . ASP A 1 91 ? -10.348 0.233 34.854 1.00 93.56 91 ASP A O 1
ATOM 728 N N . SER A 1 92 ? -9.423 2.043 35.800 1.00 91.50 92 SER A N 1
ATOM 729 C CA . SER A 1 92 ? -8.265 1.324 36.346 1.00 91.50 92 SER A CA 1
ATOM 730 C C . SER A 1 92 ? -8.653 0.245 37.359 1.00 91.50 92 SER A C 1
ATOM 732 O O . SER A 1 92 ? -7.980 -0.780 37.449 1.00 91.50 92 SER A O 1
ATOM 734 N N . ALA A 1 93 ? -9.755 0.427 38.096 1.00 91.81 93 ALA A N 1
ATOM 735 C CA . ALA A 1 93 ? -10.218 -0.549 39.076 1.00 91.81 93 ALA A CA 1
ATOM 736 C C . ALA A 1 93 ? -10.815 -1.792 38.405 1.00 91.81 93 ALA A C 1
ATOM 738 O O . ALA A 1 93 ? -10.647 -2.899 38.926 1.00 91.81 93 ALA A O 1
ATOM 739 N N . VAL A 1 94 ? -11.520 -1.613 37.281 1.00 94.62 94 VAL A N 1
ATOM 740 C CA . VAL A 1 94 ? -11.942 -2.710 36.393 1.00 94.62 94 VAL A CA 1
ATOM 741 C C . VAL A 1 94 ? -10.716 -3.356 35.760 1.00 94.62 94 VAL A C 1
ATOM 743 O O . VAL A 1 94 ? -10.584 -4.574 35.831 1.00 94.62 94 VAL A O 1
ATOM 746 N N . TRP A 1 95 ? -9.785 -2.556 35.232 1.00 94.50 95 TRP A N 1
ATOM 747 C CA . TRP A 1 95 ? -8.587 -3.055 34.558 1.00 94.50 95 TRP A CA 1
ATOM 748 C C . TRP A 1 95 ? -7.746 -3.982 35.441 1.00 94.50 95 TRP A C 1
ATOM 750 O O . TRP A 1 95 ? -7.376 -5.073 35.017 1.00 94.50 95 TRP A O 1
ATOM 760 N N . SER A 1 96 ? -7.510 -3.612 36.703 1.00 93.62 96 SER A N 1
ATOM 761 C CA . SER A 1 96 ? -6.774 -4.457 37.656 1.00 93.62 96 SER A CA 1
ATOM 762 C C . SER A 1 96 ? -7.452 -5.798 37.969 1.00 93.62 96 SER A C 1
ATOM 764 O O . SER A 1 96 ? -6.810 -6.673 38.541 1.00 93.62 96 SER A O 1
ATOM 766 N N . ALA A 1 97 ? -8.731 -5.972 37.622 1.00 94.69 97 ALA A N 1
ATOM 767 C CA . ALA A 1 97 ? -9.489 -7.207 37.820 1.00 94.69 97 ALA A CA 1
ATOM 768 C C . ALA A 1 97 ? -9.672 -8.031 36.527 1.00 94.69 97 ALA A C 1
ATOM 770 O O . ALA A 1 97 ? -10.296 -9.087 36.574 1.00 94.69 97 ALA A O 1
ATOM 771 N N . MET A 1 98 ? -9.134 -7.576 35.388 1.00 91.06 98 MET A N 1
ATOM 772 C CA . MET A 1 98 ? -9.291 -8.219 34.072 1.00 91.06 98 MET A CA 1
ATOM 773 C C . MET A 1 98 ? -8.562 -9.559 33.934 1.00 91.06 98 MET A C 1
ATOM 775 O O . MET A 1 98 ? -8.930 -10.361 33.078 1.00 91.06 98 MET A O 1
ATOM 779 N N . GLY A 1 99 ? -7.528 -9.793 34.744 1.00 88.31 99 GLY A N 1
ATOM 780 C CA . GLY A 1 99 ? -6.595 -10.900 34.537 1.00 88.31 99 GLY A CA 1
ATOM 781 C C . GLY A 1 99 ? -5.680 -10.675 33.327 1.00 88.31 99 GLY A C 1
ATOM 782 O O . GLY A 1 99 ? -5.481 -9.541 32.886 1.00 88.31 99 GLY A O 1
ATOM 783 N N . THR A 1 100 ? -5.115 -11.764 32.809 1.00 85.81 100 THR A N 1
ATOM 784 C CA . THR A 1 100 ? -4.217 -11.761 31.646 1.00 85.81 100 THR A CA 1
ATOM 785 C C . THR A 1 100 ? -4.954 -12.338 30.444 1.00 85.81 100 THR A C 1
ATOM 787 O O . THR A 1 100 ? -5.630 -13.357 30.574 1.00 85.81 100 THR A O 1
ATOM 790 N N . PHE A 1 101 ? -4.844 -11.678 29.290 1.00 86.06 101 PHE A N 1
ATOM 791 C CA . PHE A 1 101 ? -5.373 -12.208 28.034 1.00 86.06 101 PHE A CA 1
ATOM 792 C C . PHE A 1 101 ? -4.576 -13.451 27.619 1.00 86.06 101 PHE A C 1
ATOM 794 O O . PHE A 1 101 ? -3.374 -13.503 27.864 1.00 86.06 101 PHE A O 1
ATOM 801 N N . GLU A 1 102 ? -5.246 -14.453 27.052 1.00 84.00 102 GLU A N 1
ATOM 802 C CA . GLU A 1 102 ? -4.618 -15.743 26.736 1.00 84.00 102 GLU A CA 1
ATOM 803 C C . GLU A 1 102 ? -3.534 -15.627 25.658 1.00 84.00 102 GLU A C 1
ATOM 805 O O . GLU A 1 102 ? -2.533 -16.340 25.727 1.00 84.00 102 GLU A O 1
ATOM 810 N N . ASP A 1 103 ? -3.683 -14.664 24.745 1.00 79.62 103 ASP A N 1
ATOM 811 C CA . ASP A 1 103 ? -2.697 -14.382 23.709 1.00 79.62 103 ASP A CA 1
ATOM 812 C C . ASP A 1 103 ? -1.708 -13.292 24.160 1.00 79.62 103 ASP A C 1
ATOM 814 O O . ASP A 1 103 ? -2.082 -12.167 24.523 1.00 79.62 103 ASP A O 1
ATOM 818 N N . ASP A 1 104 ? -0.412 -13.615 24.121 1.00 77.50 104 ASP A N 1
ATOM 819 C CA . ASP A 1 104 ? 0.680 -12.706 24.486 1.00 77.50 104 ASP A CA 1
ATOM 820 C C . ASP A 1 104 ? 0.963 -11.691 23.363 1.00 77.50 104 ASP A C 1
ATOM 822 O O . ASP A 1 104 ? 1.933 -11.781 22.606 1.00 77.50 104 ASP A O 1
ATOM 826 N N . ILE A 1 105 ? 0.062 -10.718 23.213 1.00 85.62 105 ILE A N 1
ATOM 827 C CA . ILE A 1 105 ? 0.185 -9.665 22.203 1.00 85.62 105 ILE A CA 1
ATOM 828 C C . ILE A 1 105 ? 0.995 -8.490 22.753 1.00 85.62 105 ILE A C 1
ATOM 830 O O . ILE A 1 105 ? 0.551 -7.736 23.629 1.00 85.62 105 ILE A O 1
ATOM 834 N N . THR A 1 106 ? 2.174 -8.284 22.166 1.00 86.44 106 THR A N 1
ATOM 835 C CA . THR A 1 106 ? 3.004 -7.103 22.422 1.00 86.44 106 THR A CA 1
ATOM 836 C C . THR A 1 106 ? 2.483 -5.913 21.626 1.00 86.44 106 THR A C 1
ATOM 838 O O . THR A 1 106 ? 2.628 -5.849 20.406 1.00 86.44 106 THR A O 1
ATOM 841 N N . CYS A 1 107 ? 1.900 -4.946 22.330 1.00 88.88 107 CYS A N 1
ATOM 842 C CA . CYS A 1 107 ? 1.414 -3.719 21.717 1.00 88.88 107 CYS A CA 1
ATOM 843 C C . CYS A 1 107 ? 2.534 -2.712 21.437 1.00 88.88 107 CYS A C 1
ATOM 845 O O . CYS A 1 107 ? 3.451 -2.590 22.254 1.00 88.88 107 CYS A O 1
ATOM 847 N N . PRO A 1 108 ? 2.438 -1.933 20.340 1.00 81.44 108 PRO A N 1
ATOM 848 C CA . PRO A 1 108 ? 3.303 -0.780 20.133 1.00 81.44 108 PRO A CA 1
ATOM 849 C C . PRO A 1 108 ? 3.236 0.174 21.331 1.00 81.44 108 PRO A C 1
ATOM 851 O O . PRO A 1 108 ? 2.165 0.417 21.890 1.00 81.44 108 PRO A O 1
ATOM 854 N N . THR A 1 109 ? 4.382 0.724 21.729 1.00 77.81 109 THR A N 1
ATOM 855 C CA . THR A 1 109 ? 4.471 1.684 22.843 1.00 77.81 109 THR A CA 1
ATOM 856 C C . THR A 1 109 ? 3.950 3.069 22.463 1.00 77.81 109 THR A C 1
ATOM 858 O O . THR A 1 109 ? 3.557 3.841 23.336 1.00 77.81 109 THR A O 1
ATOM 861 N N . THR A 1 110 ? 3.923 3.377 21.167 1.00 80.56 110 THR A N 1
ATOM 862 C CA . THR A 1 110 ? 3.371 4.603 20.596 1.00 80.56 110 THR A CA 1
ATOM 863 C C . THR A 1 110 ? 2.408 4.257 19.465 1.00 80.56 110 THR A C 1
ATOM 865 O O . THR A 1 110 ? 2.627 3.318 18.699 1.00 80.56 110 THR A O 1
ATOM 868 N N . PHE A 1 111 ? 1.324 5.024 19.367 1.00 85.31 111 PHE A N 1
ATOM 869 C CA . PHE A 1 111 ? 0.391 4.966 18.244 1.00 85.31 111 PHE A CA 1
ATOM 870 C C . PHE A 1 111 ? 0.634 6.166 17.330 1.00 85.31 111 PHE A C 1
ATOM 872 O O . PHE A 1 111 ? 1.026 7.218 17.843 1.00 85.31 111 PHE A O 1
ATOM 879 N N . PRO A 1 112 ? 0.366 6.045 16.017 1.00 87.00 112 PRO A N 1
ATOM 880 C CA . PRO A 1 112 ? 0.392 7.194 15.125 1.00 87.00 112 PRO A CA 1
ATOM 881 C C . PRO A 1 112 ? -0.497 8.318 15.654 1.00 87.00 112 PRO A C 1
ATOM 883 O O . PRO A 1 112 ? -1.590 8.064 16.174 1.00 87.00 112 PRO A O 1
ATOM 886 N N . THR A 1 113 ? -0.033 9.557 15.510 1.00 86.12 113 THR A N 1
ATOM 887 C CA . THR A 1 113 ? -0.834 10.722 15.902 1.00 86.12 113 THR A CA 1
ATOM 888 C C . THR A 1 113 ? -2.065 10.838 15.002 1.00 86.12 113 THR A C 1
ATOM 890 O O . THR A 1 113 ? -1.949 10.942 13.783 1.00 86.12 113 THR A O 1
ATOM 893 N N . GLU A 1 114 ? -3.252 10.815 15.608 1.00 84.94 114 GLU A N 1
ATOM 894 C CA . GLU A 1 114 ? -4.534 10.965 14.913 1.00 84.94 114 GLU A CA 1
ATOM 895 C C . GLU A 1 114 ? -4.861 12.455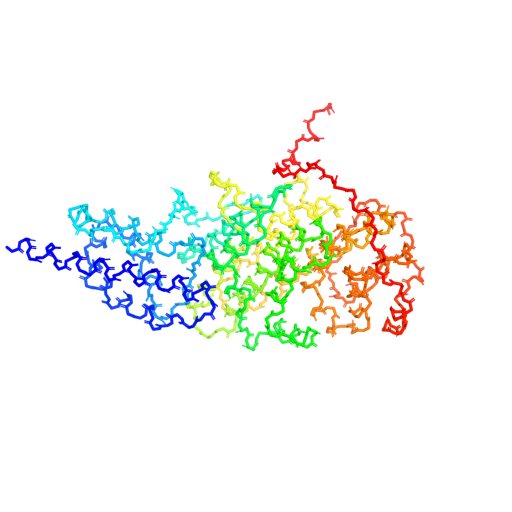 14.715 1.00 84.94 114 GLU A C 1
ATOM 897 O O . GLU A 1 114 ? -4.604 13.275 15.598 1.00 84.94 114 GLU A O 1
ATOM 902 N N . GLY A 1 115 ? -5.450 12.811 13.569 1.00 87.94 115 GLY A N 1
ATOM 903 C CA . GLY A 1 115 ? -5.819 14.189 13.233 1.00 87.94 115 GLY A CA 1
ATOM 904 C C . GLY A 1 115 ? -5.196 14.663 11.921 1.00 87.94 115 GLY A C 1
ATOM 905 O O . GLY A 1 115 ? -5.102 13.900 10.963 1.00 87.94 115 GLY A O 1
ATOM 906 N N . VAL A 1 116 ? -4.807 15.940 11.859 1.00 94.38 116 VAL A N 1
ATOM 907 C CA . VAL A 1 116 ? -4.222 16.545 10.650 1.00 94.38 116 VAL A CA 1
ATOM 908 C C . VAL A 1 116 ? -2.929 15.825 10.271 1.00 94.38 116 VAL A C 1
ATOM 910 O O . VAL A 1 116 ? -2.018 15.735 11.086 1.00 94.38 116 VAL A O 1
ATOM 913 N N . ILE A 1 117 ? -2.825 15.381 9.017 1.00 96.31 117 ILE A N 1
ATOM 914 C CA . ILE A 1 117 ? -1.588 14.832 8.458 1.00 96.31 117 ILE A CA 1
ATOM 915 C C . ILE A 1 117 ? -0.847 15.961 7.747 1.00 96.31 117 ILE A C 1
ATOM 917 O O . ILE A 1 117 ? -1.248 16.391 6.666 1.00 96.31 117 ILE A O 1
ATOM 921 N N . THR A 1 118 ? 0.253 16.430 8.319 1.00 96.06 118 THR A N 1
ATOM 922 C CA . THR A 1 118 ? 1.122 17.461 7.744 1.00 96.06 118 THR A CA 1
ATOM 923 C C . THR A 1 118 ? 2.314 16.833 7.046 1.00 96.06 118 THR A C 1
ATOM 925 O O . THR A 1 118 ? 3.068 16.046 7.617 1.00 96.06 118 THR A O 1
ATOM 928 N N . THR A 1 119 ? 2.529 17.207 5.792 1.00 96.19 119 THR A N 1
ATOM 929 C CA . THR A 1 119 ? 3.667 16.797 4.969 1.00 96.19 119 THR A CA 1
ATOM 930 C C . THR A 1 119 ? 4.428 18.003 4.444 1.00 96.19 119 THR A C 1
ATOM 932 O O . THR A 1 119 ? 3.984 19.142 4.572 1.00 96.19 119 THR A O 1
ATOM 935 N N . LYS A 1 120 ? 5.585 17.757 3.822 1.00 95.94 120 LYS A N 1
ATOM 936 C CA . LYS A 1 120 ? 6.328 18.827 3.148 1.00 95.94 120 LYS A CA 1
ATOM 937 C C . LYS A 1 120 ? 5.558 19.376 1.939 1.00 95.94 120 LYS A C 1
ATOM 939 O O . LYS A 1 120 ? 5.696 20.555 1.642 1.00 95.94 120 LYS A O 1
ATOM 944 N N . ALA A 1 121 ? 4.733 18.550 1.287 1.00 96.75 121 ALA A N 1
ATOM 945 C CA . ALA A 1 121 ? 3.898 18.948 0.153 1.00 96.75 121 ALA A CA 1
ATOM 946 C C . ALA A 1 121 ? 2.594 19.669 0.565 1.00 96.75 121 ALA A C 1
ATOM 948 O O . ALA A 1 121 ? 1.925 20.270 -0.275 1.00 96.75 121 ALA A O 1
ATOM 949 N N . GLY A 1 122 ? 2.218 19.625 1.848 1.00 96.94 122 GLY A N 1
ATOM 950 C CA . GLY A 1 122 ? 1.002 20.236 2.389 1.00 96.94 122 GLY A CA 1
ATOM 951 C C . GLY A 1 122 ? 0.357 19.388 3.484 1.00 96.94 122 GLY A C 1
ATOM 952 O O . GLY A 1 122 ? 0.904 18.357 3.874 1.00 96.94 122 GLY A O 1
ATOM 953 N N . SER A 1 123 ? -0.828 19.791 3.945 1.00 97.19 123 SER A N 1
ATOM 954 C CA . SER A 1 123 ? -1.576 19.068 4.983 1.00 97.19 123 SER A CA 1
ATOM 955 C C . SER A 1 123 ? -2.939 18.580 4.505 1.00 97.19 123 SER A C 1
ATOM 957 O O . SER A 1 123 ? -3.596 19.253 3.706 1.00 97.19 123 SER A O 1
ATOM 959 N N . TYR A 1 124 ? -3.371 17.446 5.048 1.00 98.00 124 TYR A N 1
ATOM 960 C CA . TYR A 1 124 ? -4.695 16.858 4.871 1.00 98.00 124 TYR A CA 1
ATOM 961 C C . TYR A 1 124 ? -5.418 16.786 6.221 1.00 98.00 124 TYR A C 1
ATOM 963 O O . TYR A 1 124 ? -4.810 16.419 7.226 1.00 98.00 124 TYR A O 1
ATOM 971 N N . VAL A 1 125 ? -6.701 17.150 6.250 1.00 97.25 125 VAL A N 1
ATOM 972 C CA . VAL A 1 125 ? -7.527 17.117 7.464 1.00 97.25 125 VAL A CA 1
ATOM 973 C C . VAL A 1 125 ? -8.570 16.014 7.289 1.00 97.25 125 VAL A C 1
ATOM 975 O O . VAL A 1 125 ? -9.542 16.241 6.568 1.00 97.25 125 VAL A O 1
ATOM 978 N N . PRO A 1 126 ? -8.371 14.831 7.893 1.00 95.25 126 PRO A N 1
ATOM 979 C CA . PRO A 1 126 ? -9.367 13.772 7.839 1.00 95.25 126 PRO A CA 1
ATOM 980 C C . PRO A 1 126 ? -10.615 14.170 8.630 1.00 95.25 126 PRO A C 1
ATOM 982 O O . PRO A 1 126 ? -10.533 14.910 9.617 1.00 95.25 126 PRO A O 1
ATOM 985 N N . VAL A 1 127 ? -11.769 13.658 8.208 1.00 92.44 127 VAL A N 1
ATOM 986 C CA . VAL A 1 127 ? -13.032 13.809 8.950 1.00 92.44 127 VAL A CA 1
ATOM 987 C C . VAL A 1 127 ? -13.214 12.645 9.925 1.00 92.44 127 VAL A C 1
ATOM 989 O O . VAL A 1 127 ? -13.748 12.825 11.020 1.00 92.44 127 VAL A O 1
ATOM 992 N N . ASN A 1 128 ? -12.743 11.459 9.540 1.00 89.00 128 ASN A N 1
ATOM 993 C CA . ASN A 1 128 ? -12.870 10.223 10.298 1.00 89.00 128 ASN A CA 1
ATOM 994 C C . ASN A 1 128 ? -11.595 9.887 11.084 1.00 89.00 128 ASN A C 1
ATOM 996 O O . ASN A 1 128 ? -10.525 10.458 10.869 1.00 89.00 128 ASN A O 1
ATOM 1000 N N . GLN A 1 129 ? -11.711 8.929 12.007 1.00 87.81 129 GLN A N 1
ATOM 1001 C CA . GLN A 1 129 ? -10.548 8.379 12.703 1.00 87.81 129 GLN A CA 1
ATOM 1002 C C . GLN A 1 129 ? -9.700 7.561 11.729 1.00 87.81 129 GLN A C 1
ATOM 1004 O O . GLN A 1 129 ? -10.201 6.640 11.094 1.00 87.81 129 GLN A O 1
ATOM 1009 N N . ILE A 1 130 ? -8.411 7.881 11.650 1.00 91.88 130 ILE A N 1
ATOM 1010 C CA . ILE A 1 130 ? -7.472 7.280 10.689 1.00 91.88 130 ILE A CA 1
ATOM 1011 C C . ILE A 1 130 ? -6.298 6.560 11.356 1.00 91.88 130 ILE A C 1
ATOM 1013 O O . ILE A 1 130 ? -5.391 6.105 10.662 1.00 91.88 130 ILE A O 1
ATOM 1017 N N . GLY A 1 131 ? -6.268 6.458 12.690 1.00 91.75 131 GLY A N 1
ATOM 1018 C CA . GLY A 1 131 ? -5.130 5.879 13.413 1.00 91.75 131 GLY A CA 1
ATOM 1019 C C . GLY A 1 131 ? -4.783 4.461 12.952 1.00 91.75 131 GLY A C 1
ATOM 1020 O O . GLY A 1 131 ? -3.607 4.136 12.775 1.00 91.75 131 GLY A O 1
ATOM 1021 N N . ALA A 1 132 ? -5.804 3.653 12.658 1.00 92.19 132 ALA A N 1
ATOM 1022 C CA . ALA A 1 132 ? -5.618 2.324 12.099 1.00 92.19 132 ALA A CA 1
ATOM 1023 C C . ALA A 1 132 ? -4.964 2.376 10.713 1.00 92.19 132 ALA A C 1
ATOM 1025 O O . ALA A 1 132 ? -3.916 1.772 10.520 1.00 92.19 132 ALA A O 1
ATOM 1026 N N . SER A 1 133 ? -5.487 3.159 9.772 1.00 95.25 133 SER A N 1
ATOM 1027 C CA . SER A 1 133 ? -4.891 3.309 8.439 1.00 95.25 133 SER A CA 1
ATOM 1028 C C . SER A 1 133 ? -3.468 3.897 8.494 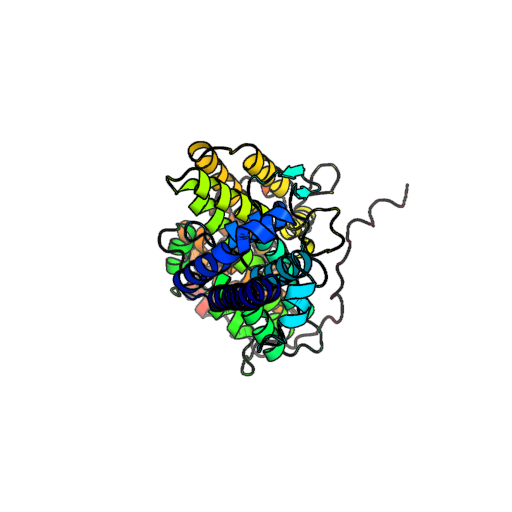1.00 95.25 133 SER A C 1
ATOM 1030 O O . SER A 1 133 ? -2.600 3.468 7.739 1.00 95.25 133 SER A O 1
ATOM 1032 N N . LEU A 1 134 ? -3.175 4.812 9.429 1.00 94.88 134 LEU A N 1
ATOM 1033 C CA . LEU A 1 134 ? -1.820 5.340 9.659 1.00 94.88 134 LEU A CA 1
ATOM 1034 C C . LEU A 1 134 ? -0.846 4.272 10.179 1.00 94.88 134 LEU A C 1
ATOM 1036 O O . LEU A 1 134 ? 0.347 4.320 9.870 1.00 94.88 134 LEU A O 1
ATOM 1040 N N . SER A 1 135 ? -1.338 3.294 10.946 1.00 94.81 135 SER A N 1
ATOM 1041 C CA . SER A 1 135 ? -0.515 2.199 11.480 1.00 94.81 135 SER A CA 1
ATOM 1042 C C . SER A 1 135 ? -0.003 1.240 10.398 1.00 94.81 135 SER A C 1
ATOM 1044 O O . SER A 1 135 ? 0.947 0.497 10.646 1.00 94.81 135 SER A O 1
ATOM 1046 N N . PHE A 1 136 ? -0.553 1.312 9.178 1.00 96.50 136 PHE A N 1
ATOM 1047 C CA . PHE A 1 136 ? -0.099 0.546 8.016 1.00 96.50 136 PHE A CA 1
ATOM 1048 C C . PHE A 1 136 ? 1.399 0.743 7.735 1.00 96.50 136 PHE A C 1
ATOM 1050 O O . PHE A 1 136 ? 2.134 -0.220 7.521 1.00 96.50 136 PHE A O 1
ATOM 1057 N N . ALA A 1 137 ? 1.890 1.984 7.829 1.00 95.38 137 ALA A N 1
ATOM 1058 C CA . ALA A 1 137 ? 3.311 2.284 7.651 1.00 95.38 137 ALA A CA 1
ATOM 1059 C C . ALA A 1 137 ? 4.188 1.629 8.739 1.00 95.38 137 ALA A C 1
ATOM 1061 O O . ALA A 1 137 ? 5.282 1.138 8.453 1.00 95.38 137 ALA A O 1
ATOM 1062 N N . GLY A 1 138 ? 3.685 1.570 9.975 1.00 94.06 138 GLY A N 1
ATOM 1063 C CA . GLY A 1 138 ? 4.338 0.874 11.084 1.00 94.06 138 GLY A CA 1
ATOM 1064 C C . GLY A 1 138 ? 4.345 -0.646 10.905 1.00 94.06 138 GLY A C 1
ATOM 1065 O O . GLY A 1 138 ? 5.334 -1.295 11.236 1.00 94.06 138 GLY A O 1
ATOM 1066 N N . ALA A 1 139 ? 3.291 -1.220 10.316 1.00 95.62 139 ALA A N 1
ATOM 1067 C CA . ALA A 1 139 ? 3.241 -2.639 9.964 1.00 95.62 139 ALA A CA 1
ATOM 1068 C C . ALA A 1 139 ? 4.282 -3.005 8.899 1.00 95.62 139 ALA A C 1
ATOM 1070 O O . ALA A 1 139 ? 4.996 -3.995 9.061 1.00 95.62 139 ALA A O 1
ATOM 1071 N N . ILE A 1 140 ? 4.437 -2.173 7.860 1.00 96.75 140 ILE A N 1
ATOM 1072 C CA . ILE A 1 140 ? 5.521 -2.328 6.876 1.00 96.75 140 ILE A CA 1
ATOM 1073 C C . ILE A 1 140 ? 6.872 -2.259 7.583 1.00 96.75 140 ILE A C 1
ATOM 1075 O O . ILE A 1 140 ? 7.682 -3.173 7.431 1.00 96.75 140 ILE A O 1
ATOM 1079 N N . LYS A 1 141 ? 7.094 -1.234 8.417 1.00 94.50 141 LYS A N 1
ATOM 1080 C CA . LYS A 1 141 ? 8.350 -1.079 9.161 1.00 94.50 141 LYS A CA 1
ATOM 1081 C C . LYS A 1 141 ? 8.667 -2.301 10.020 1.00 94.50 141 LYS A C 1
ATOM 1083 O O . LYS A 1 141 ? 9.808 -2.750 10.034 1.00 94.50 141 LYS A O 1
ATOM 1088 N N . ALA A 1 142 ? 7.667 -2.864 10.697 1.00 93.88 142 ALA A N 1
ATOM 1089 C CA . ALA A 1 142 ? 7.832 -4.047 11.534 1.00 93.88 142 ALA A CA 1
ATOM 1090 C C . ALA A 1 142 ? 8.352 -5.262 10.745 1.00 93.88 142 ALA A C 1
ATOM 1092 O O . ALA A 1 142 ? 9.097 -6.064 11.303 1.00 93.88 142 ALA A O 1
ATOM 1093 N N . VAL A 1 143 ? 7.998 -5.387 9.461 1.00 95.94 143 VAL A N 1
ATOM 1094 C CA . VAL A 1 143 ? 8.538 -6.418 8.561 1.00 95.94 143 VAL A CA 1
ATOM 1095 C C . VAL A 1 143 ? 9.918 -6.026 8.042 1.00 95.94 143 VAL A C 1
ATOM 1097 O O . VAL A 1 143 ? 10.857 -6.811 8.149 1.00 95.94 143 VAL A O 1
ATOM 1100 N N . THR A 1 144 ? 10.070 -4.815 7.500 1.00 94.75 144 THR A N 1
ATOM 1101 C CA . THR A 1 144 ? 11.315 -4.398 6.836 1.00 94.75 144 THR A CA 1
ATOM 1102 C C . THR A 1 144 ? 12.485 -4.255 7.803 1.00 94.75 144 THR A C 1
ATOM 1104 O O . THR A 1 144 ? 13.625 -4.447 7.407 1.00 94.75 144 THR A O 1
ATOM 1107 N N . SER A 1 145 ? 12.235 -3.951 9.079 1.00 93.50 145 SER A N 1
ATOM 1108 C CA . SER A 1 145 ? 13.282 -3.884 10.107 1.00 93.50 145 SER A CA 1
ATOM 1109 C C . SER A 1 145 ? 13.881 -5.244 10.479 1.00 93.50 145 SER A C 1
ATOM 1111 O O . SER A 1 145 ? 14.870 -5.271 11.199 1.00 93.50 145 SER A O 1
ATOM 1113 N N . LEU A 1 146 ? 13.302 -6.353 10.008 1.00 94.88 146 LEU A N 1
ATOM 1114 C CA . LEU A 1 146 ? 13.851 -7.704 10.173 1.00 94.88 146 LEU A CA 1
ATOM 1115 C C . LEU A 1 146 ? 14.711 -8.146 8.978 1.00 94.88 146 LEU A C 1
ATOM 1117 O O . LEU A 1 146 ? 15.212 -9.270 8.962 1.00 94.88 146 LEU A O 1
ATOM 1121 N N . LEU A 1 147 ? 14.819 -7.304 7.949 1.00 93.06 147 LEU A N 1
ATOM 1122 C CA . LEU A 1 147 ? 15.632 -7.559 6.771 1.00 93.06 147 LEU A CA 1
ATOM 1123 C C . LEU A 1 147 ? 17.034 -7.027 7.053 1.00 93.06 147 LEU A C 1
ATOM 1125 O O . LEU A 1 147 ? 17.269 -5.827 7.000 1.00 93.06 147 LEU A O 1
ATOM 1129 N N . ASP A 1 148 ? 17.949 -7.920 7.401 1.00 87.06 148 ASP A N 1
ATOM 1130 C CA . ASP A 1 148 ? 19.365 -7.614 7.576 1.00 87.06 148 ASP A CA 1
ATOM 1131 C C . ASP A 1 148 ? 20.232 -8.793 7.104 1.00 87.06 148 ASP A C 1
ATOM 1133 O O . ASP A 1 148 ? 19.740 -9.779 6.550 1.00 87.06 148 ASP A O 1
ATOM 1137 N N . GLU A 1 149 ? 21.547 -8.696 7.294 1.00 79.56 149 GLU A N 1
ATOM 1138 C CA . GLU A 1 149 ? 22.502 -9.734 6.881 1.00 79.56 149 GLU A CA 1
ATOM 1139 C C . GLU A 1 149 ? 22.300 -11.075 7.614 1.00 79.56 149 GLU A C 1
ATOM 1141 O O . GLU A 1 149 ? 22.717 -12.121 7.119 1.00 79.56 149 GLU A O 1
ATOM 1146 N N . SER A 1 150 ? 21.632 -11.056 8.770 1.00 87.06 150 SER A N 1
ATOM 1147 C CA . SER A 1 150 ? 21.280 -12.207 9.608 1.00 87.06 150 SER A CA 1
ATOM 1148 C C . SER A 1 150 ? 19.805 -12.615 9.502 1.00 87.06 150 SER A C 1
ATOM 1150 O O . SER A 1 150 ? 19.291 -13.318 10.376 1.00 87.06 150 SER A O 1
ATOM 1152 N N . VAL A 1 151 ? 19.123 -12.192 8.431 1.00 92.38 151 VAL A N 1
ATOM 1153 C CA . VAL A 1 151 ? 17.686 -12.400 8.236 1.00 92.38 151 VAL A CA 1
ATOM 1154 C C . VAL A 1 151 ? 17.246 -13.849 8.489 1.00 92.38 151 VAL A C 1
ATOM 1156 O O . VAL A 1 151 ? 17.774 -14.812 7.931 1.00 92.38 151 VAL A O 1
ATOM 1159 N N . VAL A 1 152 ? 16.190 -13.998 9.292 1.00 94.69 152 VAL A N 1
ATOM 1160 C CA . VAL A 1 152 ? 15.498 -15.273 9.515 1.00 94.69 152 VAL A CA 1
ATOM 1161 C C . VAL A 1 152 ? 14.136 -15.218 8.827 1.00 94.69 152 VAL A C 1
ATOM 1163 O O . VAL A 1 152 ? 13.160 -14.719 9.386 1.00 94.69 152 VAL A O 1
ATOM 1166 N N . TYR A 1 153 ? 14.053 -15.736 7.599 1.00 95.31 153 TYR A N 1
ATOM 1167 C CA . TYR A 1 153 ? 12.869 -15.596 6.735 1.00 95.31 153 TYR A CA 1
ATOM 1168 C C . TYR A 1 153 ? 11.564 -16.126 7.342 1.00 95.31 153 TYR A C 1
ATOM 1170 O O . TYR A 1 153 ? 10.502 -15.559 7.093 1.00 95.31 153 TYR A O 1
ATOM 1178 N N . THR A 1 154 ? 11.618 -17.168 8.174 1.00 96.00 154 THR A N 1
ATOM 1179 C CA . THR A 1 154 ? 10.439 -17.680 8.891 1.00 96.00 154 THR A CA 1
ATOM 1180 C C . THR A 1 154 ? 9.898 -16.665 9.900 1.00 96.00 154 THR A C 1
ATOM 1182 O O . THR A 1 154 ? 8.683 -16.489 9.998 1.00 96.00 154 THR A O 1
ATOM 1185 N N . THR A 1 155 ? 10.780 -15.939 10.592 1.00 96.25 155 THR A N 1
ATOM 1186 C CA . THR A 1 155 ? 10.416 -14.837 11.493 1.00 96.25 155 THR A CA 1
ATOM 1187 C C . THR A 1 155 ? 9.829 -13.665 10.714 1.00 96.25 155 THR A C 1
ATOM 1189 O O . THR A 1 155 ? 8.802 -13.121 11.120 1.00 96.25 155 THR A O 1
ATOM 1192 N N . VAL A 1 156 ? 10.421 -13.309 9.568 1.00 97.19 156 VAL A N 1
ATOM 1193 C CA . VAL A 1 156 ? 9.894 -12.241 8.700 1.00 97.19 156 VAL A CA 1
ATOM 1194 C C . VAL A 1 156 ? 8.499 -12.597 8.181 1.00 97.19 156 VAL A C 1
ATOM 1196 O O . VAL A 1 156 ? 7.588 -11.778 8.288 1.00 97.19 156 VAL A O 1
ATOM 1199 N N . LYS A 1 157 ? 8.295 -13.832 7.699 1.00 97.56 157 LYS A N 1
ATOM 1200 C CA . LYS A 1 157 ? 6.984 -14.331 7.255 1.00 97.56 157 LYS A CA 1
ATOM 1201 C C . LYS A 1 157 ? 5.957 -14.295 8.384 1.00 97.56 157 LYS A C 1
ATOM 1203 O O . LYS A 1 157 ? 4.852 -13.800 8.191 1.00 97.56 157 LYS A O 1
ATOM 1208 N N . SER A 1 158 ? 6.326 -14.783 9.570 1.00 96.06 158 SER A N 1
ATOM 1209 C CA . SER A 1 158 ? 5.456 -14.736 10.751 1.00 96.06 158 SER A CA 1
ATOM 1210 C C . SER A 1 158 ? 5.051 -13.297 11.081 1.00 96.06 158 SER A C 1
ATOM 1212 O O . SER A 1 158 ? 3.871 -13.013 11.277 1.00 96.06 158 SER A O 1
ATOM 1214 N N . LYS A 1 159 ? 6.005 -12.356 11.036 1.00 96.12 159 LYS A N 1
ATOM 1215 C CA . LYS A 1 159 ? 5.722 -10.938 11.259 1.00 96.12 159 LYS A CA 1
ATOM 1216 C C . LYS A 1 159 ? 4.795 -10.357 10.190 1.00 96.12 159 LYS A C 1
ATOM 1218 O O . LYS A 1 159 ? 3.831 -9.699 10.559 1.00 96.12 159 LYS A O 1
ATOM 1223 N N . TYR A 1 160 ? 5.052 -10.625 8.909 1.00 97.50 160 TYR A N 1
ATOM 1224 C CA . TYR A 1 160 ? 4.222 -10.190 7.777 1.00 97.50 160 TYR A CA 1
ATOM 1225 C C . TYR A 1 160 ? 2.767 -10.662 7.896 1.00 97.50 160 TYR A C 1
ATOM 1227 O O . TYR A 1 160 ? 1.843 -9.881 7.662 1.00 97.50 160 TYR A O 1
ATOM 1235 N N . ASN A 1 161 ? 2.570 -11.909 8.330 1.00 96.06 161 ASN A N 1
ATOM 1236 C CA . ASN A 1 161 ? 1.247 -12.463 8.597 1.00 96.06 161 ASN A CA 1
ATOM 1237 C C . ASN A 1 161 ? 0.572 -11.739 9.765 1.00 96.06 161 ASN A C 1
ATOM 1239 O O . ASN A 1 161 ? -0.543 -11.255 9.629 1.00 96.06 161 ASN A O 1
ATOM 1243 N N . ALA A 1 162 ? 1.276 -11.624 10.890 1.00 94.19 162 ALA A N 1
ATOM 1244 C CA . ALA A 1 162 ? 0.714 -11.143 12.145 1.00 94.19 162 ALA A CA 1
ATOM 1245 C C . ALA A 1 162 ? 0.343 -9.647 12.133 1.00 94.19 162 ALA A C 1
ATOM 1247 O O . ALA A 1 162 ? -0.581 -9.227 12.818 1.00 94.19 162 ALA A O 1
ATOM 1248 N N . VAL A 1 163 ? 1.056 -8.813 11.368 1.00 94.81 163 VAL A N 1
ATOM 1249 C CA . VAL A 1 163 ? 0.853 -7.347 11.378 1.00 94.81 163 VAL A CA 1
ATOM 1250 C C . VAL A 1 163 ? -0.209 -6.848 10.395 1.00 94.81 163 VAL A C 1
ATOM 1252 O O . VAL A 1 163 ? -0.355 -5.635 10.243 1.00 94.81 163 VAL A O 1
ATOM 1255 N N . GLY A 1 164 ? -0.953 -7.745 9.743 1.00 95.38 164 GLY A N 1
ATOM 1256 C CA . GLY A 1 164 ? -2.071 -7.390 8.860 1.00 95.38 164 GLY A CA 1
ATOM 1257 C C . GLY A 1 164 ? -1.736 -7.311 7.368 1.00 95.38 164 GLY A C 1
ATOM 1258 O O . GLY A 1 164 ? -2.638 -7.222 6.540 1.00 95.38 164 GLY A O 1
ATOM 1259 N N . LEU A 1 165 ? -0.454 -7.359 6.986 1.00 97.88 165 LEU A N 1
ATOM 1260 C CA . LEU A 1 165 ? -0.054 -7.135 5.590 1.00 97.88 165 LEU A CA 1
ATOM 1261 C C . LEU A 1 165 ? -0.418 -8.302 4.672 1.00 97.88 165 LEU A C 1
ATOM 1263 O O . LEU A 1 165 ? -0.811 -8.064 3.532 1.00 97.88 165 LEU A O 1
ATOM 1267 N N . ARG A 1 166 ? -0.333 -9.546 5.162 1.00 97.56 166 ARG A N 1
ATOM 1268 C CA . ARG A 1 166 ? -0.744 -10.729 4.391 1.00 97.56 166 ARG A CA 1
ATOM 1269 C C . ARG A 1 166 ? -2.219 -10.663 3.991 1.00 97.56 166 ARG A C 1
ATOM 1271 O O . ARG A 1 166 ? -2.548 -10.900 2.826 1.00 97.56 166 ARG A O 1
ATOM 1278 N N . GLY A 1 167 ? -3.094 -10.356 4.947 1.00 96.38 167 GLY A N 1
ATOM 1279 C CA . GLY A 1 167 ? -4.528 -10.224 4.706 1.00 96.38 167 GLY A CA 1
ATOM 1280 C C . GLY A 1 167 ? -4.845 -9.092 3.732 1.00 96.38 167 GLY A C 1
ATOM 1281 O O . GLY A 1 167 ? -5.575 -9.310 2.766 1.00 96.38 167 GLY A O 1
ATOM 1282 N N . GLU A 1 168 ? -4.211 -7.925 3.895 1.00 97.12 168 GLU A N 1
ATOM 1283 C CA . GLU A 1 168 ? -4.375 -6.798 2.966 1.00 97.12 168 GLU A CA 1
ATOM 1284 C C . GLU A 1 168 ? -3.916 -7.138 1.539 1.00 97.12 168 GLU A C 1
ATOM 1286 O O . GLU A 1 168 ? -4.610 -6.850 0.557 1.00 97.12 168 GLU A O 1
ATOM 1291 N N . ALA A 1 169 ? -2.767 -7.803 1.406 1.00 97.00 169 ALA A N 1
ATOM 1292 C CA . ALA A 1 169 ? -2.240 -8.252 0.122 1.00 97.00 169 ALA A CA 1
ATOM 1293 C C . ALA A 1 169 ? -3.189 -9.232 -0.586 1.00 97.00 169 ALA A C 1
ATOM 1295 O O . ALA A 1 169 ? -3.359 -9.142 -1.803 1.00 97.00 169 ALA A O 1
ATOM 1296 N N . GLY A 1 170 ? -3.834 -10.117 0.181 1.00 95.25 170 GLY A N 1
ATOM 1297 C CA . GLY A 1 170 ? -4.716 -11.169 -0.326 1.00 95.25 170 GLY A CA 1
ATOM 1298 C C . GLY A 1 170 ? -6.174 -10.766 -0.532 1.00 95.25 170 GLY A C 1
ATOM 1299 O O . GLY A 1 170 ? -6.978 -11.602 -0.952 1.00 95.25 170 GLY A O 1
ATOM 1300 N N . GLN A 1 171 ? -6.551 -9.512 -0.255 1.00 93.19 171 GLN A N 1
ATOM 1301 C CA . GLN A 1 171 ? -7.942 -9.094 -0.417 1.00 93.19 171 GLN A CA 1
ATOM 1302 C C . GLN A 1 171 ? -8.434 -9.240 -1.863 1.00 93.19 171 GLN A C 1
ATOM 1304 O O . GLN A 1 171 ? -7.856 -8.708 -2.818 1.00 93.19 171 GLN A O 1
ATOM 1309 N N . LYS A 1 172 ? -9.588 -9.901 -2.006 1.00 92.25 172 LYS A N 1
ATOM 1310 C CA . LYS A 1 172 ? -10.314 -10.002 -3.274 1.00 92.25 172 LYS A CA 1
ATOM 1311 C C . LYS A 1 172 ? -11.023 -8.685 -3.568 1.00 92.25 172 LYS A C 1
ATOM 1313 O O . LYS A 1 172 ? -12.064 -8.382 -2.994 1.00 92.25 172 LYS A O 1
ATOM 1318 N N . ARG A 1 173 ? -10.501 -7.937 -4.533 1.00 94.38 173 ARG A N 1
ATOM 1319 C CA . ARG A 1 173 ? -11.007 -6.620 -4.945 1.00 94.38 173 ARG A CA 1
ATOM 1320 C C . ARG A 1 173 ? -11.930 -6.729 -6.166 1.00 94.38 173 ARG A C 1
ATOM 1322 O O . ARG A 1 173 ? -11.745 -6.078 -7.191 1.00 94.38 173 ARG A O 1
ATOM 1329 N N . THR A 1 174 ? -12.908 -7.633 -6.086 1.00 93.25 174 THR A N 1
ATOM 1330 C CA . THR A 1 174 ? -13.813 -7.928 -7.212 1.00 93.25 174 THR A CA 1
ATOM 1331 C C . THR A 1 174 ? -14.595 -6.678 -7.617 1.00 93.25 174 THR A C 1
ATOM 1333 O O . THR A 1 174 ? -15.190 -6.018 -6.773 1.00 93.25 174 THR A O 1
ATOM 1336 N N . GLY A 1 175 ? -14.609 -6.368 -8.915 1.00 94.94 175 GLY A N 1
ATOM 1337 C CA . GLY A 1 175 ? -15.257 -5.171 -9.464 1.00 94.94 175 GLY A CA 1
ATOM 1338 C C . GLY A 1 175 ? -14.338 -3.951 -9.582 1.00 94.94 175 GLY A C 1
ATOM 1339 O O . GLY A 1 175 ? -14.678 -3.012 -10.300 1.00 94.94 175 GLY A O 1
ATOM 1340 N N . GLU A 1 176 ? -13.155 -3.967 -8.962 1.00 97.50 176 GLU A N 1
ATOM 1341 C CA . GLU A 1 176 ? -12.192 -2.873 -9.085 1.00 97.50 176 GLU A CA 1
ATOM 1342 C C . GLU A 1 176 ? -11.395 -2.979 -10.404 1.00 97.50 176 GLU A C 1
ATOM 1344 O O . GLU A 1 176 ? -10.849 -4.048 -10.700 1.00 97.50 176 GLU A O 1
ATOM 1349 N N . PRO A 1 177 ? -11.260 -1.894 -11.198 1.00 97.31 177 PRO A N 1
ATOM 1350 C CA . PRO A 1 177 ? -10.596 -1.943 -12.503 1.00 97.31 177 PRO A CA 1
ATOM 1351 C C . PRO A 1 177 ? -9.152 -2.447 -12.451 1.00 97.31 177 PRO A C 1
ATOM 1353 O O . PRO A 1 177 ? -8.778 -3.308 -13.238 1.00 97.31 177 PRO A O 1
ATOM 1356 N N . TYR A 1 178 ? -8.352 -1.957 -11.497 1.00 97.38 178 TYR A N 1
ATOM 1357 C CA . TYR A 1 178 ? -6.961 -2.396 -11.350 1.00 97.38 178 TYR A CA 1
ATOM 1358 C C . TYR A 1 178 ? -6.869 -3.894 -11.033 1.00 97.38 178 TYR A C 1
ATOM 1360 O O . TYR A 1 178 ? -6.066 -4.599 -11.640 1.00 97.38 178 TYR A O 1
ATOM 1368 N N . TYR A 1 179 ? -7.728 -4.395 -10.138 1.00 97.81 179 TYR A N 1
ATOM 1369 C CA . TYR A 1 179 ? -7.783 -5.817 -9.805 1.00 97.81 179 TYR A CA 1
ATOM 1370 C C . TYR A 1 179 ? -8.152 -6.657 -11.031 1.00 97.81 179 TYR A C 1
ATOM 1372 O O . TYR A 1 179 ? -7.484 -7.646 -11.309 1.00 97.81 179 TYR A O 1
ATOM 1380 N N . ALA A 1 180 ? -9.148 -6.239 -11.819 1.00 97.75 180 ALA A N 1
ATOM 1381 C CA . ALA A 1 180 ? -9.528 -6.936 -13.048 1.00 97.75 180 ALA A CA 1
ATOM 1382 C C . ALA A 1 180 ? -8.368 -7.023 -14.059 1.00 97.75 180 ALA A C 1
ATOM 1384 O O . ALA A 1 180 ? -8.079 -8.110 -14.571 1.00 97.75 180 ALA A O 1
ATOM 1385 N N . SER A 1 181 ? -7.659 -5.915 -14.302 1.00 98.00 181 SER A N 1
ATOM 1386 C CA . SER A 1 181 ? -6.470 -5.895 -15.166 1.00 98.00 181 SER A CA 1
ATOM 1387 C C . SER A 1 181 ? -5.346 -6.775 -14.614 1.00 98.00 181 SER A C 1
ATOM 1389 O O . SER A 1 181 ? -4.649 -7.458 -15.364 1.00 98.00 181 SER A O 1
ATOM 1391 N N . ALA A 1 182 ? -5.187 -6.815 -13.291 1.00 97.75 182 ALA A N 1
ATOM 1392 C CA . ALA A 1 182 ? -4.166 -7.627 -12.653 1.00 97.75 182 ALA A CA 1
ATOM 1393 C C . ALA A 1 182 ? -4.478 -9.126 -12.725 1.00 97.75 182 ALA A C 1
ATOM 1395 O O . ALA A 1 182 ? -3.592 -9.901 -13.071 1.00 97.75 182 ALA A O 1
ATOM 1396 N N . ILE A 1 183 ? -5.734 -9.544 -12.527 1.00 97.62 183 ILE A N 1
ATOM 1397 C CA . ILE A 1 183 ? -6.169 -10.926 -12.791 1.00 97.62 183 ILE A CA 1
ATOM 1398 C C . ILE A 1 183 ? -5.916 -11.296 -14.254 1.00 97.62 183 ILE A C 1
ATOM 1400 O O . ILE A 1 183 ? -5.434 -12.394 -14.540 1.00 97.62 183 ILE A O 1
ATOM 1404 N N . LYS A 1 184 ? -6.206 -10.381 -15.191 1.00 96.69 184 LYS A N 1
ATOM 1405 C CA . LYS A 1 184 ? -5.929 -10.595 -16.615 1.00 96.69 184 LYS A CA 1
ATOM 1406 C C . LYS A 1 184 ? -4.438 -10.816 -16.868 1.00 96.69 184 LYS A C 1
ATOM 1408 O O . LYS A 1 184 ? -4.128 -11.676 -17.683 1.00 96.69 184 LYS A O 1
ATOM 1413 N N . PHE A 1 185 ? -3.541 -10.093 -16.206 1.00 97.69 185 PHE A N 1
ATOM 1414 C CA . PHE A 1 185 ? -2.100 -10.248 -16.406 1.00 97.69 185 PHE A CA 1
ATOM 1415 C C . PHE A 1 185 ? -1.522 -11.453 -15.643 1.00 97.69 185 PHE A C 1
ATOM 1417 O O . PHE A 1 185 ? -0.984 -12.371 -16.254 1.00 97.69 185 PHE A O 1
ATOM 1424 N N . PHE A 1 186 ? -1.687 -11.498 -14.318 1.00 97.06 186 PHE A N 1
ATOM 1425 C CA . PHE A 1 186 ? -1.052 -12.493 -13.446 1.00 97.06 186 PHE A CA 1
ATOM 1426 C C . PHE A 1 186 ? -1.709 -13.872 -13.476 1.00 97.06 186 PHE A C 1
ATOM 1428 O O . PHE A 1 186 ? -1.074 -14.846 -13.078 1.00 97.06 186 PHE A O 1
ATOM 1435 N N . LYS A 1 187 ? -2.978 -13.962 -13.901 1.00 96.62 187 LYS A N 1
ATOM 1436 C CA . LYS A 1 187 ? -3.780 -15.201 -13.862 1.00 96.62 187 LYS A CA 1
ATOM 1437 C C . LYS A 1 187 ? -3.831 -15.844 -12.468 1.00 96.62 187 LYS A C 1
ATOM 1439 O O . LYS A 1 187 ? -3.990 -17.053 -12.334 1.00 96.62 187 LYS A O 1
ATOM 1444 N N . GLU A 1 188 ? -3.695 -15.024 -11.434 1.00 95.56 188 GLU A N 1
ATOM 1445 C CA . GLU A 1 188 ? -3.617 -15.418 -10.034 1.00 95.56 188 GLU A CA 1
ATOM 1446 C C . GLU A 1 188 ? -4.374 -14.378 -9.210 1.00 95.56 188 GLU A C 1
ATOM 1448 O O . GLU A 1 188 ? -4.171 -13.186 -9.419 1.00 95.56 188 GLU A O 1
ATOM 1453 N N . ALA A 1 189 ? -5.239 -14.817 -8.294 1.00 93.31 189 ALA A N 1
ATOM 1454 C CA . ALA A 1 189 ? -6.069 -13.922 -7.489 1.00 93.31 189 ALA A CA 1
ATOM 1455 C C . ALA A 1 189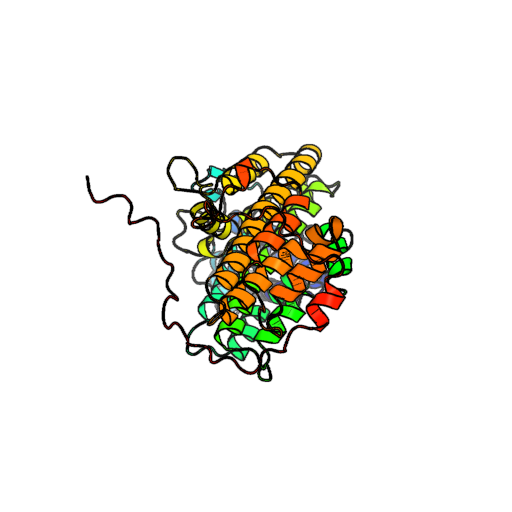 ? -5.335 -13.334 -6.284 1.00 93.31 189 ALA A C 1
ATOM 1457 O O . ALA A 1 189 ? -5.658 -12.220 -5.871 1.00 93.31 189 ALA A O 1
ATOM 1458 N N . ASP A 1 190 ? -4.349 -14.067 -5.767 1.00 95.31 190 ASP A N 1
ATOM 1459 C CA . ASP A 1 190 ? -3.510 -13.684 -4.631 1.00 95.31 190 ASP A CA 1
ATOM 1460 C C . ASP A 1 190 ? -2.042 -13.506 -5.066 1.00 95.31 190 ASP A C 1
ATOM 1462 O O . ASP A 1 190 ? -1.099 -14.034 -4.473 1.00 95.31 190 ASP A O 1
ATOM 1466 N N . TRP A 1 191 ? -1.831 -12.808 -6.188 1.00 96.75 191 TRP A N 1
ATOM 1467 C CA . TRP A 1 191 ? -0.517 -12.728 -6.840 1.00 96.75 191 TRP A CA 1
ATOM 1468 C C . TRP A 1 191 ? 0.533 -12.020 -5.983 1.00 96.75 191 TRP A C 1
ATOM 1470 O O . TRP A 1 191 ? 1.724 -12.303 -6.119 1.00 96.75 191 TRP A O 1
ATOM 1480 N N . VAL A 1 192 ? 0.102 -11.110 -5.104 1.00 97.50 192 VAL A N 1
ATOM 1481 C CA . VAL A 1 192 ? 0.989 -10.368 -4.205 1.00 97.50 192 VAL A CA 1
ATOM 1482 C C . VAL A 1 192 ? 1.567 -11.306 -3.150 1.00 97.50 192 VAL A C 1
ATOM 1484 O O . VAL A 1 192 ? 2.791 -11.364 -3.014 1.00 97.50 192 VAL A O 1
ATOM 1487 N N . ASN A 1 193 ? 0.722 -12.096 -2.467 1.00 97.62 193 ASN A N 1
ATOM 1488 C CA . ASN A 1 193 ? 1.221 -13.089 -1.516 1.00 97.62 193 ASN A CA 1
ATOM 1489 C C . ASN A 1 193 ? 2.006 -14.189 -2.229 1.00 97.62 193 ASN A C 1
ATOM 1491 O O . ASN A 1 193 ? 3.103 -14.520 -1.793 1.00 97.62 193 ASN A O 1
ATOM 1495 N N . LYS A 1 194 ? 1.518 -14.695 -3.369 1.00 96.56 194 LYS A N 1
ATOM 1496 C CA . LYS A 1 194 ? 2.236 -15.722 -4.136 1.00 96.56 194 LYS A CA 1
ATOM 1497 C C . LYS A 1 194 ? 3.654 -15.289 -4.497 1.00 96.56 194 LYS A C 1
ATOM 1499 O O . LYS A 1 194 ? 4.567 -16.103 -4.440 1.00 96.56 194 LYS A O 1
ATOM 1504 N N . TYR A 1 195 ? 3.842 -14.019 -4.856 1.00 96.12 195 TYR A N 1
ATOM 1505 C CA . TYR A 1 195 ? 5.158 -13.485 -5.180 1.00 96.12 195 TYR A CA 1
ATOM 1506 C C . TYR A 1 195 ? 6.046 -13.308 -3.945 1.00 96.12 195 TYR A C 1
ATOM 1508 O O . TYR A 1 195 ? 7.165 -13.803 -3.937 1.00 96.12 195 TYR A O 1
ATOM 1516 N N . ILE A 1 196 ? 5.573 -12.648 -2.884 1.00 97.12 196 ILE A N 1
ATOM 1517 C CA . ILE A 1 196 ? 6.411 -12.441 -1.689 1.00 97.12 196 ILE A CA 1
ATOM 1518 C C . ILE A 1 196 ? 6.749 -13.768 -0.987 1.00 97.12 196 ILE A C 1
ATOM 1520 O O . ILE A 1 196 ? 7.833 -13.921 -0.423 1.00 97.12 196 ILE A O 1
ATOM 1524 N N . GLU A 1 197 ? 5.866 -14.768 -1.072 1.00 96.31 197 GLU A N 1
ATOM 1525 C CA . GLU A 1 197 ? 6.096 -16.097 -0.510 1.00 96.31 197 GLU A CA 1
ATOM 1526 C C . GLU A 1 197 ? 7.268 -16.836 -1.166 1.00 96.31 197 GLU A C 1
ATOM 1528 O O . GLU A 1 197 ? 7.954 -17.580 -0.460 1.00 96.31 197 GLU A O 1
ATOM 1533 N N . THR A 1 198 ? 7.595 -16.574 -2.441 1.00 94.50 198 THR A N 1
ATOM 1534 C CA . THR A 1 198 ? 8.789 -17.170 -3.077 1.00 94.50 198 THR A CA 1
ATOM 1535 C C . THR A 1 198 ? 10.088 -16.718 -2.408 1.00 94.50 198 THR A C 1
ATOM 1537 O O . THR A 1 198 ? 11.088 -17.440 -2.432 1.00 94.50 198 THR A O 1
ATOM 1540 N N . ALA A 1 199 ? 10.087 -15.530 -1.796 1.00 94.75 199 ALA A N 1
ATOM 1541 C CA . ALA A 1 199 ? 11.220 -14.999 -1.052 1.00 94.75 199 ALA A CA 1
ATOM 1542 C C . ALA A 1 199 ? 11.235 -15.453 0.414 1.00 94.75 199 ALA A C 1
ATOM 1544 O O . ALA A 1 199 ? 12.300 -15.465 1.032 1.00 94.75 199 ALA A O 1
ATOM 1545 N N . PHE A 1 200 ? 10.102 -15.876 0.980 1.00 95.12 200 PHE A N 1
ATOM 1546 C CA . PHE A 1 200 ? 10.061 -16.472 2.319 1.00 95.12 200 PHE A CA 1
ATOM 1547 C C . PHE A 1 200 ? 10.423 -17.958 2.336 1.00 95.12 200 PHE A C 1
ATOM 1549 O O . PHE A 1 200 ? 10.917 -18.443 3.354 1.00 95.12 200 PHE A O 1
ATOM 1556 N N . ASP A 1 201 ? 10.193 -18.671 1.234 1.00 92.00 201 ASP A N 1
ATOM 1557 C CA . ASP A 1 201 ? 10.407 -20.115 1.139 1.00 92.00 201 ASP A CA 1
ATOM 1558 C C . ASP A 1 201 ? 11.853 -20.510 1.502 1.00 92.00 201 ASP A C 1
ATOM 1560 O O . ASP A 1 201 ? 12.829 -19.953 0.989 1.00 92.00 201 ASP A O 1
ATOM 1564 N N . SER A 1 202 ? 12.012 -21.467 2.418 1.00 85.75 202 SER A N 1
ATOM 1565 C CA . SER A 1 202 ? 13.326 -21.986 2.811 1.00 85.75 202 SER A CA 1
ATOM 1566 C C . SER A 1 202 ? 13.995 -22.796 1.697 1.00 85.75 202 SER A C 1
ATOM 1568 O O . SER A 1 202 ? 15.218 -22.900 1.689 1.00 85.75 202 SER A O 1
ATOM 1570 N N . SER A 1 203 ? 13.213 -23.323 0.752 1.00 88.44 203 SER A N 1
ATOM 1571 C CA . SER A 1 203 ? 13.678 -24.035 -0.442 1.00 88.44 203 SER A CA 1
ATOM 1572 C C . SER A 1 203 ? 13.952 -23.119 -1.642 1.00 88.44 203 SER A C 1
ATOM 1574 O O . SER A 1 203 ? 14.371 -23.595 -2.697 1.00 88.44 203 SER A O 1
ATOM 1576 N N . SER A 1 204 ? 13.748 -21.805 -1.487 1.00 88.44 204 SER A N 1
ATOM 1577 C CA . SER A 1 204 ? 13.976 -20.819 -2.544 1.00 88.44 204 SER A CA 1
ATOM 1578 C C . SER A 1 204 ? 15.414 -20.865 -3.064 1.00 88.44 204 SER A C 1
ATOM 1580 O O . SER A 1 204 ? 16.370 -20.778 -2.292 1.00 88.44 204 SER A O 1
ATOM 1582 N N . THR A 1 205 ? 15.568 -20.935 -4.386 1.00 87.38 205 THR A N 1
ATOM 1583 C CA . THR A 1 205 ? 16.867 -20.854 -5.074 1.00 87.38 205 THR A CA 1
ATOM 1584 C C . THR A 1 205 ? 17.304 -19.413 -5.350 1.00 87.38 205 THR A C 1
ATOM 1586 O O . THR A 1 205 ? 18.337 -19.193 -5.981 1.00 87.38 205 THR A O 1
ATOM 1589 N N . LEU A 1 206 ? 16.517 -18.422 -4.919 1.00 88.69 206 LEU A N 1
ATOM 1590 C CA . LEU A 1 206 ? 16.826 -17.007 -5.095 1.00 88.69 206 LEU A CA 1
ATOM 1591 C C . LEU A 1 206 ? 18.029 -16.600 -4.239 1.00 88.69 206 LEU A C 1
ATOM 1593 O O . LEU A 1 206 ? 18.152 -16.996 -3.077 1.00 88.69 206 LEU A O 1
ATOM 1597 N N . ALA A 1 207 ? 18.882 -15.735 -4.789 1.00 87.12 207 ALA A N 1
ATOM 1598 C CA . ALA A 1 207 ? 19.961 -15.121 -4.025 1.00 87.12 207 ALA A CA 1
ATOM 1599 C C . ALA A 1 207 ? 19.404 -14.310 -2.842 1.00 87.12 207 ALA A C 1
ATOM 1601 O O . ALA A 1 207 ? 18.368 -13.656 -2.968 1.00 87.12 207 ALA A O 1
ATOM 1602 N N . THR A 1 208 ? 20.126 -14.283 -1.717 1.00 88.50 208 THR A N 1
ATOM 1603 C CA . THR A 1 208 ? 19.734 -13.524 -0.514 1.00 88.50 208 THR A CA 1
ATOM 1604 C C . THR A 1 208 ? 19.380 -12.074 -0.840 1.00 88.50 208 THR A C 1
ATOM 1606 O O . THR A 1 208 ? 18.305 -11.624 -0.464 1.00 88.50 208 THR A O 1
ATOM 1609 N N . ALA A 1 209 ? 20.220 -11.368 -1.607 1.00 86.88 209 ALA A N 1
ATOM 1610 C CA . ALA A 1 209 ? 19.956 -9.980 -1.999 1.00 86.88 209 ALA A CA 1
ATOM 1611 C C . ALA A 1 209 ? 18.616 -9.822 -2.744 1.00 86.88 209 ALA A C 1
ATOM 1613 O O . ALA A 1 209 ? 17.830 -8.940 -2.414 1.00 86.88 209 ALA A O 1
ATOM 1614 N N . ALA A 1 210 ? 18.297 -10.731 -3.674 1.00 91.06 210 ALA A N 1
ATOM 1615 C CA . ALA A 1 210 ? 17.012 -10.715 -4.372 1.00 91.06 210 ALA A CA 1
ATOM 1616 C C . ALA A 1 210 ? 15.836 -10.947 -3.416 1.00 91.06 210 ALA A C 1
ATOM 1618 O O . ALA A 1 210 ? 14.827 -10.253 -3.497 1.00 91.06 210 ALA A O 1
ATOM 1619 N N . ARG A 1 211 ? 15.962 -11.897 -2.483 1.00 93.81 211 ARG A N 1
ATOM 1620 C CA . ARG A 1 211 ? 14.906 -12.189 -1.502 1.00 93.81 211 ARG A CA 1
ATOM 1621 C C . ARG A 1 211 ? 14.610 -10.982 -0.616 1.00 93.81 211 ARG A C 1
ATOM 1623 O O . ARG A 1 211 ? 13.439 -10.678 -0.403 1.00 93.81 211 ARG A O 1
ATOM 1630 N N . LEU A 1 212 ? 15.645 -10.294 -0.130 1.00 93.56 212 LEU A N 1
ATOM 1631 C CA . LEU A 1 212 ? 15.489 -9.083 0.680 1.00 93.56 212 LEU A CA 1
ATOM 1632 C C . LEU A 1 212 ? 14.717 -8.002 -0.088 1.00 93.56 212 LEU A C 1
ATOM 1634 O O . LEU A 1 212 ? 13.736 -7.472 0.433 1.00 93.56 212 LEU A O 1
ATOM 1638 N N . GLU A 1 213 ? 15.091 -7.749 -1.345 1.00 94.12 213 GLU A N 1
ATOM 1639 C CA . GLU A 1 213 ? 14.415 -6.756 -2.184 1.00 94.12 213 GLU A CA 1
ATOM 1640 C C . GLU A 1 213 ? 12.963 -7.133 -2.502 1.00 94.12 213 GLU A C 1
ATOM 1642 O O . GLU A 1 213 ? 12.067 -6.292 -2.401 1.00 94.12 213 GLU A O 1
ATOM 1647 N N . ILE A 1 214 ? 12.693 -8.406 -2.811 1.00 96.25 214 ILE A N 1
ATOM 1648 C CA . ILE A 1 214 ? 11.327 -8.893 -3.042 1.00 96.25 214 ILE A CA 1
ATOM 1649 C C . ILE A 1 214 ? 10.461 -8.648 -1.809 1.00 96.25 214 ILE A C 1
ATOM 1651 O O . ILE A 1 214 ? 9.354 -8.124 -1.945 1.00 96.25 214 ILE A O 1
ATOM 1655 N N . ILE A 1 215 ? 10.952 -8.994 -0.615 1.00 97.31 215 ILE A N 1
ATOM 1656 C CA . ILE A 1 215 ? 10.187 -8.824 0.623 1.00 97.31 215 ILE A CA 1
ATOM 1657 C C . ILE A 1 215 ? 9.952 -7.344 0.902 1.00 97.31 215 ILE A C 1
ATOM 1659 O O . ILE A 1 215 ? 8.803 -6.939 1.082 1.00 97.31 215 ILE A O 1
ATOM 1663 N N . GLU A 1 216 ? 11.016 -6.536 0.909 1.00 95.62 216 GLU A N 1
ATOM 1664 C CA . GLU A 1 216 ? 10.911 -5.121 1.256 1.00 95.62 216 GLU A CA 1
ATOM 1665 C C . GLU A 1 216 ? 9.962 -4.399 0.302 1.00 95.62 216 GLU A C 1
ATOM 1667 O O . GLU A 1 216 ? 9.020 -3.742 0.741 1.00 95.62 216 GLU A O 1
ATOM 1672 N N . LYS A 1 217 ? 10.176 -4.536 -1.010 1.00 96.81 217 LYS A N 1
ATOM 1673 C CA . LYS A 1 217 ? 9.439 -3.749 -2.000 1.00 96.81 217 LYS A CA 1
ATOM 1674 C C . LYS A 1 217 ? 8.033 -4.273 -2.229 1.00 96.81 217 LYS A C 1
ATOM 1676 O O . LYS A 1 217 ? 7.125 -3.477 -2.449 1.00 96.81 217 LYS A O 1
ATOM 1681 N N . THR A 1 218 ? 7.796 -5.578 -2.119 1.00 97.88 218 THR A N 1
ATOM 1682 C CA . THR A 1 218 ? 6.426 -6.096 -2.244 1.00 97.88 218 THR A CA 1
ATOM 1683 C C . THR A 1 218 ? 5.576 -5.663 -1.057 1.00 97.88 218 THR A C 1
ATOM 1685 O O . THR A 1 218 ? 4.505 -5.094 -1.272 1.00 97.88 218 THR A O 1
ATOM 1688 N N . ALA A 1 219 ? 6.068 -5.847 0.175 1.00 96.62 219 ALA A N 1
ATOM 1689 C CA . ALA A 1 219 ? 5.349 -5.435 1.381 1.00 96.62 219 ALA A CA 1
ATOM 1690 C C . ALA A 1 219 ? 5.129 -3.917 1.420 1.00 96.62 219 ALA A C 1
ATOM 1692 O O . ALA A 1 219 ? 4.036 -3.453 1.735 1.00 96.62 219 ALA A O 1
ATOM 1693 N N . ARG A 1 220 ? 6.158 -3.142 1.066 1.00 95.75 220 ARG A N 1
ATOM 1694 C CA . ARG A 1 220 ? 6.110 -1.683 1.127 1.00 95.75 220 ARG A CA 1
ATOM 1695 C C . ARG A 1 220 ? 5.293 -1.050 0.012 1.00 95.75 220 ARG A C 1
ATOM 1697 O O . ARG A 1 220 ? 4.555 -0.107 0.264 1.00 95.75 220 ARG A O 1
ATOM 1704 N N . ASP A 1 221 ? 5.492 -1.487 -1.224 1.00 98.00 221 ASP A N 1
ATOM 1705 C CA . ASP A 1 221 ? 4.993 -0.773 -2.394 1.00 98.00 221 ASP A CA 1
ATOM 1706 C C . ASP A 1 221 ? 3.797 -1.495 -3.027 1.00 98.00 221 ASP A C 1
ATOM 1708 O O . ASP A 1 221 ? 2.784 -0.859 -3.307 1.00 98.00 221 ASP A O 1
ATOM 1712 N N . ASN A 1 222 ? 3.857 -2.818 -3.208 1.00 97.44 222 ASN A N 1
ATOM 1713 C CA . ASN A 1 222 ? 2.773 -3.546 -3.875 1.00 97.44 222 ASN A CA 1
ATOM 1714 C C . ASN A 1 222 ? 1.511 -3.612 -3.000 1.00 97.44 222 ASN A C 1
ATOM 1716 O O . ASN A 1 222 ? 0.432 -3.228 -3.453 1.00 97.44 222 ASN A O 1
ATOM 1720 N N . VAL A 1 223 ? 1.657 -3.997 -1.724 1.00 98.38 223 VAL A N 1
ATOM 1721 C CA . VAL A 1 223 ? 0.533 -4.012 -0.767 1.00 98.38 223 VAL A CA 1
ATOM 1722 C C . VAL A 1 223 ? -0.035 -2.601 -0.574 1.00 98.38 223 VAL A C 1
ATOM 1724 O O . VAL A 1 223 ? -1.249 -2.419 -0.608 1.00 98.38 223 VAL A O 1
ATOM 1727 N N . ALA A 1 224 ? 0.825 -1.583 -0.450 1.00 98.12 224 ALA A N 1
ATOM 1728 C CA . ALA A 1 224 ? 0.386 -0.200 -0.265 1.00 98.12 224 ALA A CA 1
ATOM 1729 C C . ALA A 1 224 ? -0.421 0.332 -1.453 1.00 98.12 224 ALA A C 1
ATOM 1731 O O . ALA A 1 224 ? -1.468 0.946 -1.256 1.00 98.12 224 ALA A O 1
ATOM 1732 N N . VAL A 1 225 ? 0.042 0.105 -2.686 1.00 98.50 225 VAL A N 1
ATOM 1733 C CA . VAL A 1 225 ? -0.664 0.578 -3.886 1.00 98.50 225 VAL A CA 1
ATOM 1734 C C . VAL A 1 225 ? -2.031 -0.075 -4.007 1.00 98.50 225 VAL A C 1
ATOM 1736 O O . VAL A 1 225 ? -3.007 0.613 -4.292 1.00 98.50 225 VAL A O 1
ATOM 1739 N N . GLN A 1 226 ? -2.115 -1.376 -3.744 1.00 97.19 226 GLN A N 1
ATOM 1740 C CA . GLN A 1 226 ? -3.378 -2.111 -3.751 1.00 97.19 226 GLN A CA 1
ATOM 1741 C C . GLN A 1 226 ? -4.367 -1.548 -2.733 1.00 97.19 226 GLN A C 1
ATOM 1743 O O . GLN A 1 226 ? -5.514 -1.266 -3.080 1.00 97.19 226 GLN A O 1
ATOM 1748 N N . ALA A 1 227 ? -3.908 -1.335 -1.498 1.00 97.75 227 ALA A N 1
ATOM 1749 C CA . ALA A 1 227 ? -4.725 -0.787 -0.424 1.00 97.75 227 ALA A CA 1
ATOM 1750 C C . ALA A 1 227 ? -5.227 0.625 -0.768 1.00 97.75 227 ALA A C 1
ATOM 1752 O O . ALA A 1 227 ? -6.427 0.892 -0.745 1.00 97.75 227 ALA A O 1
ATOM 1753 N N . VAL A 1 228 ? -4.317 1.515 -1.179 1.00 98.75 228 VAL A N 1
ATOM 1754 C CA . VAL A 1 228 ? -4.636 2.912 -1.510 1.00 98.75 228 VAL A CA 1
ATOM 1755 C C . VAL A 1 228 ? -5.573 3.006 -2.712 1.00 98.75 228 VAL A C 1
ATOM 1757 O O . VAL A 1 228 ? -6.552 3.744 -2.662 1.00 98.75 228 VAL A O 1
ATOM 1760 N N . ILE A 1 229 ? -5.312 2.275 -3.798 1.00 98.50 229 ILE A N 1
ATOM 1761 C CA . ILE A 1 229 ? -6.168 2.330 -4.993 1.00 98.50 229 ILE A CA 1
ATOM 1762 C C . ILE A 1 229 ? -7.549 1.747 -4.705 1.00 98.50 229 ILE A C 1
ATOM 1764 O O . ILE A 1 229 ? -8.533 2.294 -5.206 1.00 98.50 229 ILE A O 1
ATOM 1768 N N . SER A 1 230 ? -7.630 0.688 -3.896 1.00 97.94 230 SER A N 1
ATOM 1769 C CA . SER A 1 230 ? -8.906 0.093 -3.489 1.00 97.94 230 SER A CA 1
ATOM 1770 C C . SER A 1 230 ? -9.735 1.084 -2.684 1.00 97.94 230 SER A C 1
ATOM 1772 O O . SER A 1 230 ? -10.891 1.335 -3.025 1.00 97.94 230 SER A O 1
ATOM 1774 N N . ASP A 1 231 ? -9.134 1.738 -1.689 1.00 98.06 231 ASP A N 1
ATOM 1775 C CA . ASP A 1 231 ? -9.822 2.751 -0.891 1.00 98.06 231 ASP A CA 1
ATOM 1776 C C . ASP A 1 231 ? -10.264 3.945 -1.756 1.00 98.06 231 ASP A C 1
ATOM 1778 O O . ASP A 1 231 ? -11.433 4.334 -1.729 1.00 98.06 231 ASP A O 1
ATOM 1782 N N . LEU A 1 232 ? -9.397 4.473 -2.629 1.00 98.75 232 LEU A N 1
ATOM 1783 C CA . LEU A 1 232 ? -9.783 5.556 -3.546 1.00 98.75 232 LEU A CA 1
ATOM 1784 C C . LEU A 1 232 ? -10.913 5.131 -4.501 1.00 98.75 232 LEU A C 1
ATOM 1786 O O . LEU A 1 232 ? -11.802 5.932 -4.804 1.00 98.75 232 LEU A O 1
ATOM 1790 N N . TYR A 1 233 ? -10.895 3.884 -4.986 1.00 98.56 233 TYR A N 1
ATOM 1791 C CA . TYR A 1 233 ? -11.942 3.356 -5.857 1.00 98.56 233 TYR A CA 1
ATOM 1792 C C . TYR A 1 233 ? -13.272 3.237 -5.110 1.00 98.56 233 TYR A C 1
ATOM 1794 O O . TYR A 1 233 ? -14.286 3.732 -5.604 1.00 98.56 233 TYR A O 1
ATOM 1802 N N . LYS A 1 234 ? -13.274 2.632 -3.918 1.00 97.25 234 LYS A N 1
ATOM 1803 C CA . LYS A 1 234 ? -14.469 2.497 -3.074 1.00 97.25 234 LYS A CA 1
ATOM 1804 C C . LYS A 1 234 ? -15.049 3.866 -2.729 1.00 97.25 234 LYS A C 1
ATOM 1806 O O . LYS A 1 234 ? -16.258 4.059 -2.851 1.00 97.25 234 LYS A O 1
ATOM 1811 N N . ALA A 1 235 ? -14.190 4.839 -2.412 1.00 97.69 235 ALA A N 1
ATOM 1812 C CA . ALA A 1 235 ? -14.589 6.211 -2.126 1.00 97.69 235 ALA A CA 1
ATOM 1813 C C . ALA A 1 235 ? -15.359 6.862 -3.286 1.00 97.69 235 ALA A C 1
ATOM 1815 O O . ALA A 1 235 ? -16.354 7.546 -3.053 1.00 97.69 235 ALA A O 1
ATOM 1816 N N . GLN A 1 236 ? -14.937 6.656 -4.537 1.00 98.06 236 GLN A N 1
ATOM 1817 C CA . GLN A 1 236 ? -15.620 7.243 -5.698 1.00 98.06 236 GLN A CA 1
ATOM 1818 C C . GLN A 1 236 ? -16.797 6.405 -6.230 1.00 98.06 236 GLN A C 1
ATOM 1820 O O . GLN A 1 236 ? -17.680 6.953 -6.895 1.00 98.06 236 GLN A O 1
ATOM 1825 N N . ALA A 1 237 ? -16.805 5.092 -5.969 1.00 97.38 237 ALA A N 1
ATOM 1826 C CA . ALA A 1 237 ? -17.788 4.153 -6.513 1.00 97.38 237 ALA A CA 1
ATOM 1827 C C . ALA A 1 237 ? -19.048 4.018 -5.650 1.00 97.38 237 ALA A C 1
ATOM 1829 O O . ALA A 1 237 ? -20.120 3.737 -6.186 1.00 97.38 237 ALA A O 1
ATOM 1830 N N . THR A 1 238 ? -18.926 4.186 -4.331 1.00 95.50 238 THR A N 1
ATOM 1831 C CA . THR A 1 238 ? -20.060 4.049 -3.411 1.00 95.50 238 THR A CA 1
ATOM 1832 C C . THR A 1 238 ? -21.134 5.117 -3.646 1.00 95.50 238 THR A C 1
ATOM 1834 O O . THR A 1 238 ? -20.857 6.217 -4.128 1.00 95.50 238 THR A O 1
ATOM 1837 N N . THR A 1 239 ? -22.375 4.797 -3.278 1.00 96.12 239 THR A N 1
ATOM 1838 C CA . THR A 1 239 ? -23.500 5.744 -3.237 1.00 96.12 239 THR A CA 1
ATOM 1839 C C . THR A 1 239 ? -23.702 6.368 -1.856 1.00 96.12 239 THR A C 1
ATOM 1841 O O . THR A 1 239 ? -24.491 7.299 -1.723 1.00 96.12 239 THR A O 1
ATOM 1844 N N . ASP A 1 240 ? -23.017 5.857 -0.833 1.00 94.88 240 ASP A N 1
ATOM 1845 C CA . ASP A 1 240 ? -23.082 6.348 0.543 1.00 94.88 240 ASP A CA 1
ATOM 1846 C C . ASP A 1 240 ? -22.002 7.420 0.770 1.00 94.88 240 ASP A C 1
ATOM 1848 O O . ASP A 1 240 ? -20.805 7.166 0.612 1.00 94.88 240 ASP A O 1
ATOM 1852 N N . ALA A 1 241 ? -22.428 8.638 1.108 1.00 94.69 241 ALA A N 1
ATOM 1853 C CA . ALA A 1 241 ? -21.535 9.784 1.270 1.00 94.69 241 ALA A CA 1
ATOM 1854 C C . ALA A 1 241 ? -20.609 9.668 2.494 1.00 94.69 241 ALA A C 1
ATOM 1856 O O . ALA A 1 241 ? -19.468 10.148 2.444 1.00 94.69 241 ALA A O 1
ATOM 1857 N N . ASP A 1 242 ? -21.066 9.009 3.558 1.00 91.75 242 ASP A N 1
ATOM 1858 C CA . ASP A 1 242 ? -20.284 8.819 4.776 1.00 91.75 242 ASP A CA 1
ATOM 1859 C C . ASP A 1 242 ? -19.205 7.767 4.514 1.00 91.75 242 ASP A C 1
ATOM 1861 O O . ASP A 1 242 ? -18.017 8.043 4.704 1.00 91.75 242 ASP A O 1
ATOM 1865 N N . LEU A 1 243 ? -19.581 6.621 3.927 1.00 92.75 243 LEU A N 1
ATOM 1866 C CA . LEU A 1 243 ? -18.613 5.596 3.513 1.00 92.75 243 LEU A CA 1
ATOM 1867 C C . LEU A 1 243 ? -17.617 6.130 2.486 1.00 92.75 243 LEU A C 1
ATOM 1869 O O . LEU A 1 243 ? -16.428 5.823 2.556 1.00 92.75 243 LEU A O 1
ATOM 1873 N N . SER A 1 244 ? -18.077 6.969 1.553 1.00 96.56 244 SER A N 1
ATOM 1874 C CA . SER A 1 244 ? -17.197 7.626 0.585 1.00 96.56 244 SER A CA 1
ATOM 1875 C C . SER A 1 244 ? -16.086 8.406 1.289 1.00 96.56 244 SER A C 1
ATOM 1877 O O . SER A 1 244 ? -14.940 8.394 0.844 1.00 96.56 244 SER A O 1
ATOM 1879 N N . THR A 1 245 ? -16.417 9.083 2.389 1.00 95.69 245 THR A N 1
ATOM 1880 C CA . THR A 1 245 ? -15.466 9.904 3.148 1.00 95.69 245 THR A CA 1
ATOM 1881 C C . THR A 1 245 ? -14.535 9.054 3.997 1.00 95.69 245 THR A C 1
ATOM 1883 O O . THR A 1 245 ? -13.343 9.340 4.021 1.00 95.69 245 THR A O 1
ATOM 1886 N N . VAL A 1 246 ? -15.036 7.973 4.599 1.00 94.12 246 VAL A N 1
ATOM 1887 C CA . VAL A 1 246 ? -14.202 7.003 5.326 1.00 94.12 246 VAL A CA 1
ATOM 1888 C C . VAL A 1 246 ? -13.118 6.427 4.413 1.00 94.12 246 VAL A C 1
ATOM 1890 O O . VAL A 1 246 ? -11.935 6.526 4.727 1.00 94.12 246 VAL A O 1
ATOM 1893 N N . PHE A 1 247 ? -13.492 5.904 3.240 1.00 96.44 247 PHE A N 1
ATOM 1894 C CA . PHE A 1 247 ? -12.514 5.348 2.301 1.00 96.44 247 PHE A CA 1
ATOM 1895 C C . PHE A 1 247 ? -11.535 6.409 1.773 1.00 96.44 247 PHE A C 1
ATOM 1897 O O . PHE A 1 247 ? -10.353 6.126 1.591 1.00 96.44 247 PHE A O 1
ATOM 1904 N N . TRP A 1 248 ? -11.992 7.648 1.562 1.00 98.12 248 TRP A N 1
ATOM 1905 C CA . TRP A 1 248 ? -11.112 8.746 1.148 1.00 98.12 248 TRP A CA 1
ATOM 1906 C C . TRP A 1 248 ? -10.052 9.067 2.214 1.00 98.12 248 TRP A C 1
ATOM 1908 O O . TRP A 1 248 ? -8.872 9.213 1.891 1.00 98.12 248 TRP A O 1
ATOM 1918 N N . ASP A 1 249 ? -10.459 9.106 3.485 1.00 97.12 249 ASP A N 1
ATOM 1919 C CA . ASP A 1 249 ? -9.570 9.324 4.628 1.00 97.12 249 ASP A CA 1
ATOM 1920 C C . ASP A 1 249 ? -8.578 8.162 4.815 1.00 97.12 249 ASP A C 1
ATOM 1922 O O . ASP A 1 249 ? -7.390 8.402 5.050 1.00 97.12 249 ASP A O 1
ATOM 1926 N N . HIS A 1 250 ? -9.028 6.912 4.649 1.00 96.56 250 HIS A N 1
ATOM 1927 C CA . HIS A 1 250 ? -8.162 5.727 4.715 1.00 96.56 250 HIS A CA 1
ATOM 1928 C C . HIS A 1 250 ? -7.080 5.759 3.628 1.00 96.56 250 HIS A C 1
ATOM 1930 O O . HIS A 1 250 ? -5.892 5.586 3.925 1.00 96.56 250 HIS A O 1
ATOM 1936 N N . ALA A 1 251 ? -7.464 6.061 2.382 1.00 98.38 251 ALA A N 1
ATOM 1937 C CA . ALA A 1 251 ? -6.524 6.205 1.275 1.00 98.38 251 ALA A CA 1
ATOM 1938 C C . ALA A 1 251 ? -5.480 7.297 1.545 1.00 98.38 251 ALA A C 1
ATOM 1940 O O . ALA A 1 251 ? -4.282 7.078 1.340 1.00 98.38 251 ALA A O 1
ATOM 1941 N N . ALA A 1 252 ? -5.921 8.464 2.029 1.00 98.56 252 ALA A N 1
ATOM 1942 C CA . ALA A 1 252 ? -5.033 9.569 2.375 1.00 98.56 252 ALA A CA 1
ATOM 1943 C C . ALA A 1 252 ? -4.024 9.157 3.458 1.00 98.56 252 ALA A C 1
ATOM 1945 O O . ALA A 1 252 ? -2.825 9.391 3.303 1.00 98.56 252 ALA A O 1
ATOM 1946 N N . ALA A 1 253 ? -4.484 8.493 4.520 1.00 97.56 253 ALA A N 1
ATOM 1947 C CA . ALA A 1 253 ? -3.637 8.028 5.613 1.00 97.56 253 ALA A CA 1
ATOM 1948 C C . ALA A 1 253 ? -2.585 7.001 5.159 1.00 97.56 253 ALA A C 1
ATOM 1950 O O . ALA A 1 253 ? -1.408 7.151 5.494 1.00 97.56 253 ALA A O 1
ATOM 1951 N N . LYS A 1 254 ? -2.971 6.006 4.348 1.00 98.12 254 LYS A N 1
ATOM 1952 C CA . LYS A 1 254 ? -2.055 4.973 3.824 1.00 98.12 254 LYS A CA 1
ATOM 1953 C C . LYS A 1 254 ? -1.036 5.549 2.831 1.00 98.12 254 LYS A C 1
ATOM 1955 O O . LYS A 1 254 ? 0.132 5.160 2.852 1.00 98.12 254 LYS A O 1
ATOM 1960 N N . TYR A 1 255 ? -1.444 6.506 1.991 1.00 98.69 255 TYR A N 1
ATOM 1961 C CA . TYR A 1 255 ? -0.548 7.163 1.033 1.00 98.69 255 TYR A CA 1
ATOM 1962 C C . TYR A 1 255 ? 0.449 8.108 1.723 1.00 98.69 255 TYR A C 1
ATOM 1964 O O . TYR A 1 255 ? 1.658 8.016 1.488 1.00 98.69 255 TYR A O 1
ATOM 1972 N N . LEU A 1 256 ? -0.054 9.028 2.558 1.00 97.88 256 LEU A N 1
ATOM 1973 C CA . LEU A 1 256 ? 0.733 10.101 3.177 1.00 97.88 256 LEU A CA 1
ATOM 1974 C C . LEU A 1 256 ? 1.582 9.588 4.350 1.00 97.88 256 LEU A C 1
ATOM 1976 O O . LEU A 1 256 ? 2.735 9.997 4.496 1.00 97.88 256 LEU A O 1
ATOM 1980 N N . GLY A 1 257 ? 1.035 8.672 5.154 1.00 96.06 257 GLY A N 1
ATOM 1981 C CA . GLY A 1 257 ? 1.648 8.165 6.382 1.00 96.06 257 GLY A CA 1
ATOM 1982 C C . GLY A 1 257 ? 1.512 9.097 7.594 1.00 96.06 257 GLY A C 1
ATOM 1983 O O . GLY A 1 257 ? 0.887 10.155 7.495 1.00 96.06 257 GLY A O 1
ATOM 1984 N N . PRO A 1 258 ? 2.119 8.719 8.741 1.00 93.06 258 PRO A N 1
ATOM 1985 C CA . PRO A 1 258 ? 2.074 9.487 9.995 1.00 93.06 258 PRO A CA 1
ATOM 1986 C C . PRO A 1 258 ? 2.559 10.923 9.824 1.00 93.06 258 PRO A C 1
ATOM 1988 O O . PRO A 1 258 ? 3.370 11.167 8.930 1.00 93.06 258 PRO A O 1
ATOM 1991 N N . ASP A 1 259 ? 2.077 11.854 10.657 1.00 90.75 259 ASP A N 1
ATOM 1992 C CA . ASP A 1 259 ? 2.411 13.288 10.630 1.00 90.75 259 ASP A CA 1
ATOM 1993 C C . ASP A 1 259 ? 3.933 13.556 10.637 1.00 90.75 259 ASP A C 1
ATOM 1995 O O . ASP A 1 259 ? 4.716 12.765 11.151 1.00 90.75 259 ASP A O 1
ATOM 1999 N N . ILE A 1 260 ? 4.382 14.674 10.052 1.00 84.50 260 ILE A N 1
ATOM 2000 C CA . ILE A 1 260 ? 5.817 14.999 9.973 1.00 84.50 260 ILE A CA 1
ATOM 2001 C C . ILE A 1 260 ? 6.446 15.270 11.345 1.00 84.50 260 ILE A C 1
ATOM 2003 O O . ILE A 1 260 ? 7.661 15.164 11.494 1.00 84.50 260 ILE A O 1
ATOM 2007 N N . THR A 1 261 ? 5.625 15.658 12.316 1.00 82.56 261 THR A N 1
ATOM 2008 C CA . THR A 1 261 ? 6.012 15.894 13.708 1.00 82.56 261 THR A CA 1
ATOM 2009 C C . THR A 1 261 ? 5.966 14.627 14.552 1.00 82.56 261 THR A C 1
ATOM 2011 O O . THR A 1 261 ? 6.408 14.660 15.700 1.00 82.56 261 THR A O 1
ATOM 2014 N N . ASP A 1 262 ? 5.465 13.516 14.001 1.00 76.75 262 ASP A N 1
ATOM 2015 C CA . ASP A 1 262 ? 5.457 12.246 14.710 1.00 76.75 262 ASP A CA 1
ATOM 2016 C C . ASP A 1 262 ? 6.904 11.805 14.982 1.00 76.75 262 ASP A C 1
ATOM 2018 O O . ASP A 1 262 ? 7.769 11.827 14.100 1.00 76.75 262 ASP A O 1
ATOM 2022 N N . ALA A 1 263 ? 7.176 11.403 16.224 1.00 69.81 263 ALA A N 1
ATOM 2023 C CA . ALA A 1 263 ? 8.479 10.868 16.607 1.00 69.81 263 ALA A CA 1
ATOM 2024 C C . ALA A 1 263 ? 8.788 9.562 15.852 1.00 69.81 263 ALA A C 1
ATOM 2026 O O . ALA A 1 263 ? 9.954 9.190 15.685 1.00 69.81 263 ALA A O 1
ATOM 2027 N N . ASN A 1 264 ? 7.747 8.877 15.370 1.00 67.44 264 ASN A N 1
ATOM 2028 C CA . ASN A 1 264 ? 7.866 7.671 14.573 1.00 67.44 264 ASN A CA 1
ATOM 2029 C C . ASN A 1 264 ? 8.210 8.007 13.111 1.00 67.44 264 ASN A C 1
ATOM 2031 O O . ASN A 1 264 ? 7.429 8.591 12.363 1.00 67.44 264 ASN A O 1
ATOM 2035 N N . THR A 1 265 ? 9.375 7.548 12.654 1.00 77.25 265 THR A N 1
ATOM 2036 C CA . THR A 1 265 ? 9.896 7.757 11.286 1.00 77.25 265 THR A CA 1
ATOM 2037 C C . THR A 1 265 ? 9.230 6.882 10.211 1.00 77.25 265 THR A C 1
ATOM 2039 O O . THR A 1 265 ? 9.790 6.648 9.133 1.00 77.25 265 THR A O 1
ATOM 2042 N N . ASP A 1 266 ? 8.030 6.375 10.484 1.00 90.81 266 ASP A N 1
ATOM 2043 C CA . ASP A 1 266 ? 7.383 5.309 9.713 1.00 90.81 266 ASP A CA 1
ATOM 2044 C C . ASP A 1 266 ? 6.892 5.799 8.348 1.00 90.81 266 ASP A C 1
ATOM 2046 O O . ASP A 1 266 ? 6.794 5.007 7.416 1.00 90.81 266 ASP A O 1
ATOM 2050 N N . ARG A 1 267 ? 6.717 7.119 8.160 1.00 93.19 267 ARG A N 1
ATOM 2051 C CA . ARG A 1 267 ? 6.454 7.718 6.838 1.00 93.19 267 ARG A CA 1
ATOM 2052 C C . ARG A 1 267 ? 7.480 7.291 5.785 1.00 93.19 267 ARG A C 1
ATOM 2054 O O . ARG A 1 267 ? 7.149 7.196 4.609 1.00 93.19 267 ARG A O 1
ATOM 2061 N N . SER A 1 268 ? 8.713 6.982 6.192 1.00 93.25 268 SER A N 1
ATOM 2062 C CA . SER A 1 268 ? 9.742 6.439 5.297 1.00 93.25 268 SER A CA 1
ATOM 2063 C C . SER A 1 268 ? 9.329 5.153 4.574 1.00 93.25 268 SER A C 1
ATOM 2065 O O . SER A 1 268 ? 9.991 4.811 3.599 1.00 93.25 268 SER A O 1
ATOM 2067 N N . GLN A 1 269 ? 8.258 4.481 5.010 1.00 95.25 269 GLN A N 1
ATOM 2068 C CA . GLN A 1 269 ? 7.704 3.250 4.447 1.00 95.25 269 GLN A CA 1
ATOM 2069 C C . GLN A 1 269 ? 6.511 3.474 3.505 1.00 95.25 269 GLN A C 1
ATOM 2071 O O . GLN A 1 269 ? 5.942 2.508 3.018 1.00 95.25 269 GLN A O 1
ATOM 2076 N N . THR A 1 270 ? 6.106 4.712 3.211 1.00 97.44 270 THR A N 1
ATOM 2077 C CA . THR A 1 270 ? 4.916 4.960 2.376 1.00 97.44 270 THR A CA 1
ATOM 2078 C C . THR A 1 270 ? 5.240 5.218 0.906 1.00 97.44 270 THR A C 1
ATOM 2080 O O . THR A 1 270 ? 6.403 5.428 0.522 1.00 97.44 270 THR A O 1
ATOM 2083 N N . ILE A 1 271 ? 4.180 5.251 0.086 1.00 98.44 271 ILE A N 1
ATOM 2084 C CA . ILE A 1 271 ? 4.219 5.702 -1.312 1.00 98.44 271 ILE A CA 1
ATOM 2085 C C . ILE A 1 271 ? 4.675 7.165 -1.382 1.00 98.44 271 ILE A C 1
ATOM 2087 O O . ILE A 1 271 ? 5.476 7.504 -2.249 1.00 98.44 271 ILE A O 1
ATOM 2091 N N . TYR A 1 272 ? 4.268 8.018 -0.431 1.00 98.44 272 TYR A N 1
ATOM 2092 C CA . TYR A 1 272 ? 4.752 9.400 -0.355 1.00 98.44 272 TYR A CA 1
ATOM 2093 C C . TYR A 1 272 ? 6.287 9.459 -0.297 1.00 98.44 272 TYR A C 1
ATOM 2095 O O . TYR A 1 272 ? 6.920 10.165 -1.084 1.00 98.44 272 TYR A O 1
ATOM 2103 N N . ALA A 1 273 ? 6.914 8.677 0.589 1.00 97.19 273 ALA A N 1
ATOM 2104 C CA . ALA A 1 273 ? 8.374 8.636 0.680 1.00 97.19 273 ALA A CA 1
ATOM 2105 C C . ALA A 1 273 ? 9.027 7.992 -0.556 1.00 97.19 273 ALA A C 1
ATOM 2107 O O . ALA A 1 273 ? 10.132 8.381 -0.945 1.00 97.19 273 ALA A O 1
ATOM 2108 N N . ARG A 1 274 ? 8.352 7.027 -1.200 1.00 97.69 274 ARG A N 1
ATOM 2109 C CA . ARG A 1 274 ? 8.804 6.461 -2.480 1.00 97.69 274 ARG A CA 1
ATOM 2110 C C . ARG A 1 274 ? 8.837 7.531 -3.568 1.00 97.69 274 ARG A C 1
ATOM 2112 O O . ARG A 1 274 ? 9.835 7.623 -4.281 1.00 97.69 274 ARG A O 1
ATOM 2119 N N . ALA A 1 275 ? 7.785 8.337 -3.663 1.00 98.44 275 ALA A N 1
ATOM 2120 C CA . ALA A 1 275 ? 7.678 9.424 -4.622 1.00 98.44 275 ALA A CA 1
ATOM 2121 C C . ALA A 1 275 ? 8.804 10.445 -4.432 1.00 98.44 275 ALA A C 1
ATOM 2123 O O . ALA A 1 275 ? 9.476 10.767 -5.404 1.00 98.44 275 ALA A O 1
ATOM 2124 N N . ASP A 1 276 ? 9.089 10.875 -3.196 1.00 97.88 276 ASP A N 1
ATOM 2125 C CA . ASP A 1 276 ? 10.209 11.788 -2.908 1.00 97.88 276 ASP A CA 1
ATOM 2126 C C . ASP A 1 276 ? 11.554 11.196 -3.371 1.00 97.88 276 ASP A C 1
ATOM 2128 O O . ASP A 1 276 ? 12.339 11.873 -4.041 1.00 97.88 276 ASP A O 1
ATOM 2132 N N . LYS A 1 277 ? 11.800 9.905 -3.087 1.00 96.19 277 LYS A N 1
ATOM 2133 C CA . LYS A 1 277 ? 13.023 9.208 -3.523 1.00 96.19 277 LYS A CA 1
ATOM 2134 C C . LYS A 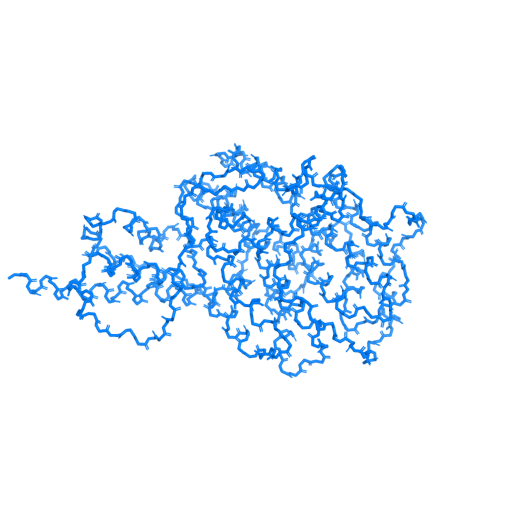1 277 ? 13.155 9.193 -5.048 1.00 96.19 277 LYS A C 1
ATOM 2136 O O . LYS A 1 277 ? 14.254 9.378 -5.561 1.00 96.19 277 LYS A O 1
ATOM 2141 N N . ARG A 1 278 ? 12.065 8.943 -5.778 1.00 97.44 278 ARG A N 1
ATOM 2142 C CA . ARG A 1 278 ? 12.098 8.866 -7.247 1.00 97.44 278 ARG A CA 1
ATOM 2143 C C . ARG A 1 278 ? 12.151 10.234 -7.895 1.00 97.44 278 ARG A C 1
ATOM 2145 O O . ARG A 1 278 ? 12.943 10.418 -8.810 1.00 97.44 278 ARG A O 1
ATOM 2152 N N . ALA A 1 279 ? 11.445 11.210 -7.349 1.00 97.81 279 ALA A N 1
ATOM 2153 C CA . ALA A 1 279 ? 11.511 12.578 -7.821 1.00 97.81 279 ALA A CA 1
ATOM 2154 C C . ALA A 1 279 ? 12.935 13.145 -7.794 1.00 97.81 279 ALA A C 1
ATOM 2156 O O . ALA A 1 279 ? 13.336 13.815 -8.744 1.00 97.81 279 ALA A O 1
ATOM 2157 N N . ALA A 1 280 ? 13.726 12.808 -6.769 1.00 96.81 280 ALA 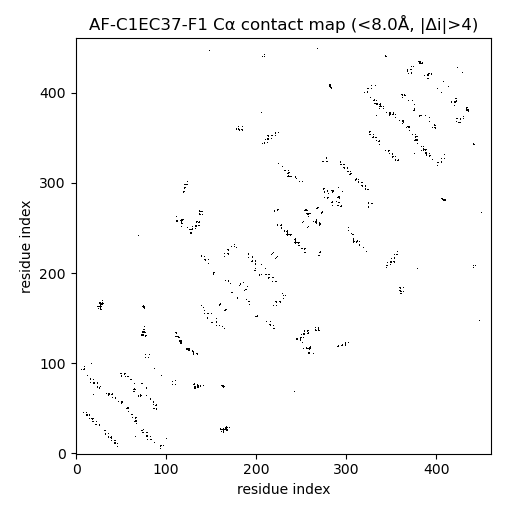A N 1
ATOM 2158 C CA . ALA A 1 280 ? 15.141 13.172 -6.713 1.00 96.81 280 ALA A CA 1
ATOM 2159 C C . ALA A 1 280 ? 15.942 12.618 -7.905 1.00 96.81 280 ALA A C 1
ATOM 2161 O O . ALA A 1 280 ? 16.773 13.325 -8.465 1.00 96.81 280 ALA A O 1
ATOM 2162 N N . ASN A 1 281 ? 15.656 11.385 -8.339 1.00 97.00 281 ASN A N 1
ATOM 2163 C CA . ASN A 1 281 ? 16.349 10.766 -9.472 1.00 97.00 281 ASN A CA 1
ATOM 2164 C C . ASN A 1 281 ? 15.882 11.296 -10.834 1.00 97.00 281 ASN A C 1
ATOM 2166 O O . ASN A 1 281 ? 16.602 11.124 -11.810 1.00 97.00 281 ASN A O 1
ATOM 2170 N N . TYR A 1 282 ? 14.681 11.872 -10.921 1.00 97.38 282 TYR A N 1
ATOM 2171 C CA . TYR A 1 282 ? 14.070 12.313 -12.183 1.00 97.38 282 TYR A CA 1
ATOM 2172 C C . TYR A 1 282 ? 14.052 13.836 -12.368 1.00 97.38 282 TYR A C 1
ATOM 2174 O O . TYR A 1 282 ? 13.564 14.330 -13.387 1.00 97.38 282 TYR A O 1
ATOM 2182 N N . GLY A 1 283 ? 14.553 14.585 -11.382 1.00 95.88 283 GLY A N 1
ATOM 2183 C CA . GLY A 1 283 ? 14.494 16.045 -11.382 1.00 95.88 283 GLY A CA 1
ATOM 2184 C C . GLY A 1 283 ? 13.072 16.593 -11.224 1.00 95.88 283 GLY A C 1
ATOM 2185 O O . GLY A 1 283 ? 12.782 17.674 -11.722 1.00 95.88 283 GLY A O 1
ATOM 2186 N N . THR A 1 284 ? 12.180 15.858 -10.551 1.00 97.06 284 THR A N 1
ATOM 2187 C CA . THR A 1 284 ? 10.762 16.230 -10.357 1.00 97.06 284 THR A CA 1
ATOM 2188 C C . THR A 1 284 ? 10.434 16.539 -8.897 1.00 97.06 284 THR A C 1
ATOM 2190 O O . THR A 1 284 ? 9.316 16.303 -8.425 1.00 97.06 284 THR A O 1
ATOM 2193 N N . LEU A 1 285 ? 11.428 17.021 -8.149 1.00 97.00 285 LEU A N 1
ATOM 2194 C CA . LEU A 1 285 ? 11.204 17.653 -6.853 1.00 97.00 285 LEU A CA 1
ATOM 2195 C C . LEU A 1 285 ? 10.657 19.070 -7.057 1.00 97.00 285 LEU A C 1
ATOM 2197 O O . LEU A 1 285 ? 10.823 19.674 -8.117 1.00 97.00 285 LEU A O 1
ATOM 2201 N N . ASP A 1 286 ? 10.014 19.613 -6.029 1.00 96.19 286 ASP A N 1
ATOM 2202 C CA . ASP A 1 286 ? 9.682 21.031 -5.989 1.00 96.19 286 ASP A CA 1
ATOM 2203 C C . ASP A 1 286 ? 10.942 21.910 -6.079 1.00 96.19 286 ASP A C 1
ATOM 2205 O O . ASP A 1 286 ? 12.072 21.451 -5.898 1.00 96.19 286 ASP A O 1
ATOM 2209 N N . SER A 1 287 ? 10.752 23.210 -6.313 1.00 93.31 287 SER A N 1
ATOM 2210 C CA . SER A 1 287 ? 11.861 24.157 -6.483 1.00 93.31 287 SER A CA 1
ATOM 2211 C C . SER A 1 287 ? 12.784 24.263 -5.265 1.00 93.31 287 SER A C 1
ATOM 2213 O O . SER A 1 287 ? 13.902 24.756 -5.396 1.00 93.31 287 SER A O 1
ATOM 2215 N N . THR A 1 288 ? 12.343 23.804 -4.087 1.00 92.19 288 THR A N 1
ATOM 2216 C CA . THR A 1 288 ? 13.160 23.768 -2.868 1.00 92.19 288 THR A CA 1
ATOM 2217 C C . THR A 1 288 ? 13.813 22.408 -2.599 1.00 92.19 288 THR A C 1
ATOM 2219 O O . THR A 1 288 ? 14.541 22.278 -1.614 1.00 92.19 288 THR A O 1
ATOM 2222 N N . GLY A 1 289 ? 13.581 21.402 -3.451 1.00 92.06 289 GLY A N 1
ATOM 2223 C CA . GLY A 1 289 ? 14.165 20.062 -3.333 1.00 92.06 289 GLY A CA 1
ATOM 2224 C C . GLY A 1 289 ? 13.633 19.240 -2.151 1.00 92.06 289 GLY A C 1
ATOM 2225 O O . GLY A 1 289 ? 14.315 18.339 -1.664 1.00 92.06 289 GLY A O 1
ATOM 2226 N N . LYS A 1 290 ? 12.450 19.569 -1.628 1.00 91.81 290 LYS A N 1
ATOM 2227 C CA . LYS A 1 290 ? 11.897 19.040 -0.375 1.00 91.81 290 LYS A CA 1
ATOM 2228 C C . LYS A 1 290 ? 10.871 17.930 -0.560 1.00 91.81 290 LYS A C 1
ATOM 2230 O O . LYS A 1 290 ? 10.753 17.114 0.357 1.00 91.81 290 LYS A O 1
ATOM 2235 N N . PHE A 1 291 ? 10.115 17.923 -1.656 1.00 95.69 291 PHE A N 1
ATOM 2236 C CA . PHE A 1 291 ? 9.091 16.909 -1.931 1.00 95.69 291 PHE A CA 1
ATOM 2237 C C . PHE A 1 291 ? 8.876 16.693 -3.432 1.00 95.69 291 PHE A C 1
ATOM 2239 O O . PHE A 1 291 ? 9.148 17.573 -4.244 1.00 95.69 291 PHE A O 1
ATOM 2246 N N . ALA A 1 292 ? 8.350 15.528 -3.803 1.00 97.88 292 ALA A N 1
ATOM 2247 C CA . ALA A 1 292 ? 7.966 15.209 -5.174 1.00 97.88 292 ALA A CA 1
ATOM 2248 C C . ALA A 1 292 ? 6.776 16.046 -5.657 1.00 97.88 292 ALA A C 1
ATOM 2250 O O . ALA A 1 292 ? 5.755 16.134 -4.972 1.00 97.88 292 ALA A O 1
ATOM 2251 N N . LEU A 1 293 ? 6.831 16.556 -6.888 1.00 97.62 293 LEU A N 1
ATOM 2252 C CA . LEU A 1 293 ? 5.682 17.223 -7.514 1.00 97.62 293 LEU A CA 1
ATOM 2253 C C . LEU A 1 293 ? 4.441 16.311 -7.571 1.00 97.62 293 LEU A C 1
ATOM 2255 O O . LEU A 1 293 ? 3.328 16.779 -7.333 1.00 97.62 293 LEU A O 1
ATOM 2259 N N . ALA A 1 294 ? 4.632 14.999 -7.749 1.00 98.06 294 ALA A N 1
ATOM 2260 C CA . ALA A 1 294 ? 3.558 14.007 -7.663 1.00 98.06 294 ALA A CA 1
ATOM 2261 C C . ALA A 1 294 ? 2.850 14.015 -6.294 1.00 98.06 294 ALA A C 1
ATOM 2263 O O . ALA A 1 294 ? 1.623 13.986 -6.229 1.00 98.06 294 ALA A O 1
ATOM 2264 N N . ASN A 1 295 ? 3.597 14.144 -5.189 1.00 98.56 295 ASN A N 1
ATOM 2265 C CA . ASN A 1 295 ? 3.013 14.248 -3.846 1.00 98.56 295 ASN A CA 1
ATOM 2266 C C . ASN A 1 295 ? 2.159 15.508 -3.689 1.00 98.56 295 ASN A C 1
ATOM 2268 O O . ASN A 1 295 ? 1.109 15.463 -3.047 1.00 98.56 295 ASN A O 1
ATOM 2272 N N . LYS A 1 296 ? 2.583 16.620 -4.301 1.00 98.06 296 LYS A N 1
ATOM 2273 C CA . LYS A 1 296 ? 1.802 17.859 -4.317 1.00 98.06 296 LYS A CA 1
ATOM 2274 C C . LYS A 1 296 ? 0.506 17.708 -5.104 1.00 98.06 296 LYS A C 1
ATOM 2276 O O . LYS A 1 296 ? -0.544 18.113 -4.616 1.00 98.06 296 LYS A O 1
ATOM 2281 N N . ALA A 1 297 ? 0.570 17.088 -6.278 1.00 98.19 297 ALA A N 1
ATOM 2282 C CA . ALA A 1 297 ? -0.614 16.812 -7.081 1.00 98.19 297 ALA A CA 1
ATOM 2283 C C . ALA A 1 297 ? -1.605 15.908 -6.329 1.00 98.19 297 ALA A C 1
ATOM 2285 O O . ALA A 1 297 ? -2.793 16.217 -6.267 1.00 98.19 297 ALA A O 1
ATOM 2286 N N . VAL A 1 298 ? -1.124 14.836 -5.687 1.00 98.81 298 VAL A N 1
ATOM 2287 C CA . VAL A 1 298 ? -1.984 13.932 -4.906 1.00 98.81 298 VAL A CA 1
ATOM 2288 C C . VAL A 1 298 ? -2.649 14.656 -3.736 1.00 98.81 298 VAL A C 1
ATOM 2290 O O . VAL A 1 298 ? -3.865 14.559 -3.579 1.00 98.81 298 VAL A O 1
ATOM 2293 N N . ILE A 1 299 ? -1.893 15.402 -2.923 1.00 98.50 299 ILE A N 1
ATOM 2294 C CA . ILE A 1 299 ? -2.474 16.058 -1.744 1.00 98.50 299 ILE A CA 1
ATOM 2295 C C . ILE A 1 299 ? -3.455 17.175 -2.116 1.00 98.50 299 ILE A C 1
ATOM 2297 O O . ILE A 1 299 ? -4.445 17.370 -1.414 1.00 98.50 299 ILE A O 1
ATOM 2301 N N . ASP A 1 300 ? -3.230 17.885 -3.223 1.00 98.56 300 ASP A N 1
ATOM 2302 C CA . ASP A 1 300 ? -4.176 18.893 -3.707 1.00 98.56 300 ASP A CA 1
ATOM 2303 C C . ASP A 1 300 ? -5.515 18.266 -4.104 1.00 98.56 300 ASP A C 1
ATOM 2305 O O . ASP A 1 300 ? -6.565 18.784 -3.724 1.00 98.56 300 ASP A O 1
ATOM 2309 N N . GLU A 1 301 ? -5.491 17.122 -4.792 1.00 98.69 301 GLU A N 1
ATOM 2310 C CA . GLU A 1 301 ? -6.707 16.385 -5.152 1.00 98.69 301 GLU A CA 1
ATOM 2311 C C . GLU A 1 301 ? -7.412 15.807 -3.916 1.00 98.69 301 GLU A C 1
ATOM 2313 O O . GLU A 1 301 ? -8.633 15.929 -3.800 1.00 98.69 301 GLU A O 1
ATOM 2318 N N . LEU A 1 302 ? -6.657 15.260 -2.951 1.00 98.69 302 LEU A N 1
ATOM 2319 C CA . LEU A 1 302 ? -7.207 14.789 -1.671 1.00 98.69 302 LEU A CA 1
ATOM 2320 C C . LEU A 1 302 ? -7.959 15.904 -0.933 1.00 98.69 302 LEU A C 1
ATOM 2322 O O . LEU A 1 302 ? -9.051 15.665 -0.421 1.00 98.69 302 LEU A O 1
ATOM 2326 N N . LYS A 1 303 ? -7.407 17.123 -0.909 1.00 98.19 303 LYS A N 1
ATOM 2327 C CA . LYS A 1 303 ? -8.011 18.287 -0.242 1.00 98.19 303 LYS A CA 1
ATOM 2328 C C . LYS A 1 303 ? -9.202 18.868 -1.001 1.00 98.19 303 LYS A C 1
ATOM 2330 O O . LYS A 1 303 ? -10.144 19.347 -0.375 1.00 98.19 303 LYS A O 1
ATOM 2335 N N . ALA A 1 304 ? -9.137 18.900 -2.330 1.00 98.00 304 ALA A N 1
ATOM 2336 C CA . ALA A 1 304 ? -10.162 19.532 -3.157 1.00 98.00 304 ALA A CA 1
ATOM 2337 C C . ALA A 1 304 ? -11.427 18.666 -3.296 1.00 98.00 304 ALA A C 1
ATOM 2339 O O . ALA A 1 304 ? -12.530 19.195 -3.456 1.00 98.00 304 ALA A O 1
ATOM 2340 N N . ALA A 1 305 ? -11.291 17.339 -3.247 1.00 98.00 305 ALA A N 1
ATOM 2341 C CA . ALA A 1 305 ? -12.396 16.419 -3.476 1.00 98.00 305 ALA A CA 1
ATOM 2342 C C . ALA A 1 305 ? -13.204 16.117 -2.199 1.00 98.00 305 ALA A C 1
ATOM 2344 O O . ALA A 1 305 ? -12.899 15.203 -1.438 1.00 98.00 305 ALA A O 1
ATOM 2345 N N . SER A 1 306 ? -14.299 16.854 -2.003 1.00 96.06 306 SER A N 1
ATOM 2346 C CA . SER A 1 306 ? -15.205 16.696 -0.852 1.00 96.06 306 SER A CA 1
ATOM 2347 C C . SER A 1 306 ? -16.491 15.905 -1.128 1.00 96.06 306 SER A C 1
ATOM 2349 O O . SER A 1 306 ? -17.274 15.677 -0.211 1.00 96.06 306 SER A O 1
ATOM 2351 N N . THR A 1 307 ? -16.745 15.486 -2.372 1.00 97.69 307 THR A N 1
ATOM 2352 C CA . THR A 1 307 ? -17.992 14.805 -2.772 1.00 97.69 307 THR A CA 1
ATOM 2353 C C . THR A 1 307 ? -17.697 13.615 -3.676 1.00 97.69 307 THR A C 1
ATOM 2355 O O . THR A 1 307 ? -16.671 13.601 -4.351 1.00 97.69 307 THR A O 1
ATOM 2358 N N . ILE A 1 308 ? -18.612 12.645 -3.767 1.00 98.25 308 ILE A N 1
ATOM 2359 C CA . ILE A 1 308 ? -18.469 11.497 -4.681 1.00 98.25 308 ILE A CA 1
ATOM 2360 C C . ILE A 1 308 ? -18.167 11.948 -6.132 1.00 98.25 308 ILE A C 1
ATOM 2362 O O . ILE A 1 308 ? -17.191 11.454 -6.701 1.00 98.25 308 ILE A O 1
ATOM 2366 N N . PRO A 1 309 ? -18.894 12.913 -6.745 1.00 98.12 309 PRO A N 1
ATOM 2367 C CA . PRO A 1 309 ? -18.566 13.385 -8.094 1.00 98.12 309 PRO A CA 1
ATOM 2368 C C . PRO A 1 309 ? -17.155 13.969 -8.238 1.00 98.12 309 PRO A C 1
ATOM 2370 O O . PRO A 1 309 ? -16.466 13.641 -9.202 1.00 98.12 309 PRO A O 1
ATOM 2373 N N . SER A 1 310 ? -16.689 14.796 -7.292 1.00 98.50 310 SER A N 1
ATOM 2374 C CA . SER A 1 310 ? -15.322 15.338 -7.358 1.00 98.50 310 SER A CA 1
ATOM 2375 C C . SER A 1 310 ? -14.256 14.269 -7.089 1.00 98.50 310 SER A C 1
ATOM 2377 O O . SER A 1 310 ? -13.205 14.287 -7.732 1.00 98.50 310 SER A O 1
ATOM 2379 N N . ARG A 1 311 ? -14.551 13.277 -6.236 1.00 98.56 311 ARG A N 1
ATOM 2380 C CA . ARG A 1 311 ? -13.686 12.115 -5.969 1.00 98.56 311 ARG A CA 1
ATOM 2381 C C . ARG A 1 311 ? -13.499 11.213 -7.189 1.00 98.56 311 ARG A C 1
ATOM 2383 O O . ARG A 1 311 ? -12.421 10.658 -7.340 1.00 98.56 311 ARG A O 1
ATOM 2390 N N . LYS A 1 312 ? -14.468 11.116 -8.110 1.00 98.25 312 LYS A N 1
ATOM 2391 C CA . LYS A 1 312 ? -14.297 10.389 -9.392 1.00 98.25 312 LYS A CA 1
ATOM 2392 C C . LYS A 1 312 ? -13.179 10.979 -10.250 1.00 98.25 312 LYS A C 1
ATOM 2394 O O . LYS A 1 312 ? -12.318 10.260 -10.761 1.00 98.25 312 LYS A O 1
ATOM 2399 N N . THR A 1 313 ? -13.168 12.303 -10.375 1.00 98.25 313 THR A N 1
ATOM 2400 C CA . THR A 1 313 ? -12.117 13.022 -11.103 1.00 98.25 313 THR A CA 1
ATOM 2401 C C . THR A 1 313 ? -10.779 12.914 -10.375 1.00 98.25 313 THR A C 1
ATOM 2403 O O . THR A 1 313 ? -9.765 12.590 -10.996 1.00 98.25 313 THR A O 1
ATOM 2406 N N . ALA A 1 314 ? -10.778 13.126 -9.056 1.00 98.75 314 ALA A N 1
ATOM 2407 C CA . ALA A 1 314 ? -9.575 13.044 -8.235 1.00 98.75 314 ALA A CA 1
ATOM 2408 C C . ALA A 1 314 ? -8.964 11.631 -8.223 1.00 98.75 314 ALA A C 1
ATOM 2410 O O . ALA A 1 314 ? -7.754 11.506 -8.369 1.00 98.75 314 ALA A O 1
ATOM 2411 N N . TYR A 1 315 ? -9.777 10.567 -8.166 1.00 98.81 315 TYR A N 1
ATOM 2412 C CA . TYR A 1 315 ? -9.340 9.169 -8.293 1.00 98.81 315 TYR A CA 1
ATOM 2413 C C . TYR A 1 315 ? -8.467 8.971 -9.532 1.00 98.81 315 TYR A C 1
ATOM 2415 O O . TYR A 1 315 ? -7.346 8.476 -9.437 1.00 98.81 315 TYR A O 1
ATOM 2423 N N . THR A 1 316 ? -8.945 9.426 -10.693 1.00 98.38 316 THR A N 1
ATOM 2424 C CA . THR A 1 316 ? -8.224 9.262 -11.963 1.00 98.38 316 THR A CA 1
ATOM 2425 C C . THR A 1 316 ? -6.875 9.983 -11.934 1.00 98.38 316 THR A C 1
ATOM 2427 O O . THR A 1 316 ? -5.857 9.436 -12.365 1.00 98.38 316 THR A O 1
ATOM 2430 N N . LYS A 1 317 ? -6.840 11.202 -11.387 1.00 98.50 317 LYS A N 1
ATOM 2431 C CA . LYS A 1 317 ? -5.614 12.000 -11.279 1.00 98.50 317 LYS A CA 1
ATOM 2432 C C . LYS A 1 317 ? -4.622 11.416 -10.273 1.00 98.50 317 LYS A C 1
ATOM 2434 O O . LYS A 1 317 ? -3.443 11.310 -10.592 1.00 98.50 317 LYS A O 1
ATOM 2439 N N . ILE A 1 318 ? -5.086 10.976 -9.104 1.00 98.81 318 ILE A N 1
ATOM 2440 C CA . ILE A 1 318 ? -4.238 10.353 -8.078 1.00 98.81 318 ILE A CA 1
ATOM 2441 C C . ILE A 1 318 ? -3.659 9.032 -8.600 1.00 98.81 318 ILE A C 1
ATOM 2443 O O . ILE A 1 318 ? -2.453 8.820 -8.509 1.00 98.81 318 ILE A O 1
ATOM 2447 N N . VAL A 1 319 ? -4.472 8.178 -9.232 1.00 98.69 319 VAL A N 1
ATOM 2448 C CA . VAL A 1 319 ? -3.984 6.938 -9.862 1.00 98.69 319 VAL A CA 1
ATOM 2449 C C . VAL A 1 319 ? -2.965 7.239 -10.966 1.00 98.69 319 VAL A C 1
ATOM 2451 O O . VAL A 1 319 ? -1.988 6.509 -11.110 1.00 98.69 319 VAL A O 1
ATOM 2454 N N . THR A 1 320 ? -3.135 8.334 -11.714 1.00 98.62 320 THR A N 1
ATOM 2455 C CA . THR A 1 320 ? -2.139 8.778 -12.705 1.00 98.62 320 THR A CA 1
ATOM 2456 C C . THR A 1 320 ? -0.805 9.136 -12.046 1.00 98.62 320 THR A C 1
ATOM 2458 O O . THR A 1 320 ? 0.239 8.717 -12.538 1.00 98.62 320 THR A O 1
ATOM 2461 N N . GLN A 1 321 ? -0.813 9.821 -10.899 1.00 98.75 321 GLN A N 1
ATOM 2462 C CA . GLN A 1 321 ? 0.419 10.109 -10.150 1.00 98.75 321 GLN A CA 1
ATOM 2463 C C . GLN A 1 321 ? 1.068 8.837 -9.584 1.00 98.75 321 GLN A C 1
ATOM 2465 O O . GLN A 1 321 ? 2.286 8.691 -9.642 1.00 98.75 321 GLN A O 1
ATOM 2470 N N . ILE A 1 322 ? 0.274 7.866 -9.119 1.00 98.81 322 ILE A N 1
ATOM 2471 C CA . ILE A 1 322 ? 0.792 6.551 -8.702 1.00 98.81 322 ILE A CA 1
ATOM 2472 C C . ILE A 1 322 ? 1.477 5.847 -9.885 1.00 98.81 322 ILE A C 1
ATOM 2474 O O . ILE A 1 322 ? 2.596 5.355 -9.739 1.00 98.81 322 ILE A O 1
ATOM 2478 N N . LYS A 1 323 ? 0.867 5.861 -11.080 1.00 98.75 323 LYS A N 1
ATOM 2479 C CA . LYS A 1 323 ? 1.499 5.334 -12.301 1.00 98.75 323 LYS A CA 1
ATOM 2480 C C . LYS A 1 323 ? 2.828 6.026 -12.602 1.00 98.75 323 LYS A C 1
ATOM 2482 O O . LYS A 1 323 ? 3.790 5.327 -12.897 1.00 98.75 323 LYS A O 1
ATOM 2487 N N . VAL A 1 324 ? 2.903 7.357 -12.490 1.00 98.69 324 VAL A N 1
ATOM 2488 C CA . VAL A 1 324 ? 4.153 8.124 -12.667 1.00 98.69 324 VAL A CA 1
ATOM 2489 C C . VAL A 1 324 ? 5.238 7.624 -11.715 1.00 98.69 324 VAL A C 1
ATOM 2491 O O . VAL A 1 324 ? 6.315 7.245 -12.174 1.00 98.69 324 VAL A O 1
ATOM 2494 N N . ILE A 1 325 ? 4.942 7.541 -10.415 1.00 98.69 325 ILE A N 1
ATOM 2495 C CA . ILE A 1 325 ? 5.904 7.114 -9.386 1.00 98.69 325 ILE A CA 1
ATOM 2496 C C . ILE A 1 325 ? 6.468 5.721 -9.697 1.00 98.69 325 ILE A C 1
ATOM 2498 O O . ILE A 1 325 ? 7.680 5.503 -9.631 1.00 98.69 325 ILE A O 1
ATOM 2502 N N . TYR A 1 326 ? 5.610 4.766 -10.060 1.00 98.69 326 TYR A N 1
ATOM 2503 C CA . TYR A 1 326 ? 6.051 3.389 -10.288 1.00 98.69 326 TYR A CA 1
ATOM 2504 C C . TYR A 1 326 ? 6.647 3.154 -11.674 1.00 98.69 326 TYR A C 1
ATOM 2506 O O . TYR A 1 326 ? 7.555 2.336 -11.803 1.00 98.69 326 TYR A O 1
ATOM 2514 N N . ALA A 1 327 ? 6.259 3.922 -12.688 1.00 98.69 327 ALA A N 1
ATOM 2515 C CA . ALA A 1 327 ? 6.963 3.935 -13.964 1.00 98.69 327 ALA A CA 1
ATOM 2516 C C . ALA A 1 327 ? 8.374 4.544 -13.834 1.00 98.69 327 ALA A C 1
ATOM 2518 O O . ALA A 1 327 ? 9.321 3.997 -14.401 1.00 98.69 327 ALA A O 1
ATOM 2519 N N . GLN A 1 328 ? 8.562 5.580 -13.004 1.00 98.56 328 GLN A N 1
ATOM 2520 C CA . GLN A 1 328 ? 9.894 6.074 -12.629 1.00 98.56 328 GLN A CA 1
ATOM 2521 C C . GLN A 1 328 ? 10.734 4.991 -11.928 1.00 98.56 328 GLN A C 1
ATOM 2523 O O . GLN A 1 328 ? 11.931 4.853 -12.200 1.00 98.56 328 GLN A O 1
ATOM 2528 N N . CYS A 1 329 ? 10.128 4.196 -11.037 1.00 98.44 329 CYS A N 1
ATOM 2529 C CA . CYS A 1 329 ? 10.799 3.040 -10.443 1.00 98.44 329 CYS A CA 1
ATOM 2530 C C . CYS A 1 329 ? 11.234 2.031 -11.514 1.00 98.44 329 CYS A C 1
ATOM 2532 O O . CYS A 1 329 ? 12.421 1.728 -11.597 1.00 98.44 329 CYS A O 1
ATOM 2534 N N . VAL A 1 330 ? 10.307 1.551 -12.348 1.00 98.56 330 VAL A N 1
ATOM 2535 C CA . VAL A 1 330 ? 10.583 0.526 -13.371 1.00 98.56 330 VAL A CA 1
ATOM 2536 C C . VAL A 1 330 ? 11.716 0.956 -14.303 1.00 98.56 330 VAL A C 1
ATOM 2538 O O . VAL A 1 330 ? 12.681 0.214 -14.478 1.00 98.56 330 VAL A O 1
ATOM 2541 N N . LEU A 1 331 ? 11.663 2.179 -14.836 1.00 98.31 331 LEU A N 1
ATOM 2542 C CA . LEU A 1 331 ? 12.714 2.690 -15.718 1.00 98.31 331 LEU A CA 1
ATOM 2543 C C . LEU A 1 331 ? 14.071 2.812 -15.028 1.00 98.31 331 LEU A C 1
ATOM 2545 O O . LEU A 1 331 ? 15.096 2.523 -15.645 1.00 98.31 331 LEU A O 1
ATOM 2549 N N . ARG A 1 332 ? 14.100 3.190 -13.744 1.00 97.81 332 ARG A N 1
ATOM 2550 C CA . ARG A 1 332 ? 15.359 3.237 -12.995 1.00 97.81 332 ARG A CA 1
ATOM 2551 C C . ARG A 1 332 ? 16.000 1.858 -12.920 1.00 97.81 332 ARG A C 1
ATOM 2553 O O . ARG A 1 332 ? 17.205 1.758 -13.117 1.00 97.81 332 ARG A O 1
ATOM 2560 N N . TYR A 1 333 ? 15.225 0.816 -12.634 1.00 97.62 333 TYR A N 1
ATOM 2561 C CA . TYR A 1 333 ? 15.790 -0.526 -12.497 1.00 97.62 333 TYR A CA 1
ATOM 2562 C C . TYR A 1 333 ? 16.138 -1.162 -13.836 1.00 97.62 333 TYR A C 1
ATOM 2564 O O . TYR A 1 333 ? 17.159 -1.834 -13.909 1.00 97.62 333 TYR A O 1
ATOM 2572 N N . ALA A 1 334 ? 15.404 -0.860 -14.909 1.00 97.25 334 ALA A N 1
ATOM 2573 C CA . ALA A 1 334 ? 15.840 -1.219 -16.258 1.00 97.25 334 ALA A CA 1
ATOM 2574 C C . ALA A 1 334 ? 17.220 -0.605 -16.583 1.00 97.25 334 ALA A C 1
ATOM 2576 O O . ALA A 1 334 ? 18.119 -1.308 -17.034 1.00 97.25 334 ALA A O 1
ATOM 2577 N N . TYR A 1 335 ? 17.428 0.677 -16.254 1.00 97.06 335 TYR A N 1
ATOM 2578 C CA . TYR A 1 335 ? 18.727 1.342 -16.413 1.00 97.06 335 TYR A CA 1
ATOM 2579 C C . TYR A 1 335 ? 19.825 0.765 -15.509 1.00 97.06 335 TYR A C 1
ATOM 2581 O O . TYR A 1 335 ? 20.959 0.587 -15.947 1.00 97.06 335 TYR A O 1
ATOM 2589 N N . LEU A 1 336 ? 19.519 0.459 -14.245 1.00 95.75 336 LEU A N 1
ATOM 2590 C CA . LEU A 1 336 ? 20.512 -0.117 -13.336 1.00 95.75 336 LEU A CA 1
ATOM 2591 C C . LEU A 1 336 ? 20.932 -1.528 -13.753 1.00 95.75 336 LEU A C 1
ATOM 2593 O O . LEU A 1 336 ? 22.098 -1.865 -13.565 1.00 95.75 336 LEU A O 1
ATOM 2597 N N . ILE A 1 337 ? 20.037 -2.318 -14.354 1.00 94.44 337 ILE A N 1
ATOM 2598 C CA . ILE A 1 337 ? 20.400 -3.594 -14.981 1.00 94.44 337 ILE A CA 1
ATOM 2599 C C . ILE A 1 337 ? 21.387 -3.351 -16.130 1.00 94.44 337 ILE A C 1
ATOM 2601 O O . ILE A 1 337 ? 22.461 -3.950 -16.124 1.00 94.44 337 ILE A O 1
ATOM 2605 N N . ASP A 1 338 ? 21.079 -2.433 -17.057 1.00 94.00 338 ASP A N 1
ATOM 2606 C CA . ASP A 1 338 ? 21.969 -2.096 -18.184 1.00 94.00 338 ASP A CA 1
ATOM 2607 C C . ASP A 1 338 ? 23.358 -1.646 -17.709 1.00 94.00 338 ASP A C 1
ATOM 2609 O O . ASP A 1 338 ? 24.384 -2.089 -18.224 1.00 94.00 338 ASP A O 1
ATOM 2613 N N . ALA A 1 339 ? 23.402 -0.800 -16.679 1.00 93.44 339 ALA A N 1
ATOM 2614 C CA . ALA A 1 339 ? 24.646 -0.293 -16.112 1.00 93.44 339 ALA A CA 1
ATOM 2615 C C . ALA A 1 339 ? 25.438 -1.353 -15.320 1.00 93.44 339 ALA A C 1
ATOM 2617 O O . ALA A 1 339 ? 26.614 -1.136 -15.025 1.00 93.44 339 ALA A O 1
ATOM 2618 N N . ASN A 1 340 ? 24.818 -2.483 -14.956 1.00 91.56 340 ASN A N 1
ATOM 2619 C CA . ASN A 1 340 ? 25.394 -3.486 -14.059 1.00 91.56 340 ASN A CA 1
ATOM 2620 C C . ASN A 1 340 ? 25.126 -4.927 -14.526 1.00 91.56 340 ASN A C 1
ATOM 2622 O O . ASN A 1 340 ? 24.857 -5.801 -13.703 1.00 91.56 340 ASN A O 1
ATOM 2626 N N . LEU A 1 341 ? 25.267 -5.222 -15.823 1.00 86.50 341 LEU A N 1
ATOM 2627 C CA . LEU A 1 341 ? 25.055 -6.575 -16.375 1.00 86.50 341 LEU A CA 1
ATOM 2628 C C . LEU A 1 341 ? 25.917 -7.681 -15.730 1.00 86.50 341 LEU A C 1
ATOM 2630 O O . LEU A 1 341 ? 25.596 -8.857 -15.852 1.00 86.50 341 LEU A O 1
ATOM 2634 N N . GLY A 1 342 ? 26.999 -7.334 -15.024 1.00 83.38 342 GLY A N 1
ATOM 2635 C CA . GLY A 1 342 ? 27.794 -8.285 -14.234 1.00 83.38 342 GLY A CA 1
ATOM 2636 C C . GLY A 1 342 ? 27.307 -8.507 -12.792 1.00 83.38 342 GLY A C 1
ATOM 2637 O O . GLY A 1 342 ? 27.744 -9.456 -12.151 1.00 83.38 342 GLY A O 1
ATOM 2638 N N . ASN A 1 343 ? 26.432 -7.642 -12.269 1.00 86.88 343 ASN A N 1
ATOM 2639 C CA . ASN A 1 343 ? 25.909 -7.675 -10.899 1.00 86.88 343 ASN A CA 1
ATOM 2640 C C . ASN A 1 343 ? 24.472 -7.114 -10.855 1.00 86.88 343 ASN A C 1
ATOM 2642 O O . ASN A 1 343 ? 24.210 -6.060 -10.278 1.00 86.88 343 ASN A O 1
ATOM 2646 N N . TYR A 1 344 ? 23.547 -7.800 -11.529 1.00 87.88 344 TYR A N 1
ATOM 2647 C CA . TYR A 1 344 ? 22.183 -7.313 -11.774 1.00 87.88 344 TYR A CA 1
ATOM 2648 C C . TYR A 1 344 ? 21.129 -7.874 -10.817 1.00 87.88 344 TYR A C 1
ATOM 2650 O O . TYR A 1 344 ? 20.028 -7.342 -10.778 1.00 87.88 344 TYR A O 1
ATOM 2658 N N . VAL A 1 345 ? 21.422 -8.952 -10.083 1.00 88.62 345 VAL A N 1
ATOM 2659 C CA . VAL A 1 345 ? 20.406 -9.771 -9.390 1.00 88.62 345 VAL A CA 1
ATOM 2660 C C . VAL A 1 345 ? 19.549 -8.951 -8.417 1.00 88.62 345 VAL A C 1
ATOM 2662 O O . VAL A 1 345 ? 18.329 -9.097 -8.395 1.00 88.62 345 VAL A O 1
ATOM 2665 N N . GLU A 1 346 ? 20.171 -8.050 -7.654 1.00 89.88 346 GLU A N 1
ATOM 2666 C CA . GLU A 1 346 ? 19.471 -7.117 -6.760 1.00 89.88 346 GLU A CA 1
ATOM 2667 C C . GLU A 1 346 ? 18.580 -6.144 -7.548 1.00 89.88 346 GLU A C 1
ATOM 2669 O O . GLU A 1 346 ? 17.389 -6.019 -7.269 1.00 89.88 346 GLU A O 1
ATOM 2674 N N . TYR A 1 347 ? 19.125 -5.510 -8.592 1.00 93.88 347 TYR A N 1
ATOM 2675 C CA . TYR A 1 347 ? 18.390 -4.553 -9.425 1.00 93.88 347 TYR A CA 1
ATOM 2676 C C . TYR A 1 347 ? 17.226 -5.196 -10.177 1.00 93.88 347 TYR A C 1
ATOM 2678 O O . TYR A 1 347 ? 16.178 -4.574 -10.345 1.00 93.88 347 TYR A O 1
ATOM 2686 N N . GLN A 1 348 ? 17.398 -6.443 -10.604 1.00 93.56 348 GLN A N 1
ATOM 2687 C CA . GLN A 1 348 ? 16.367 -7.223 -11.262 1.00 93.56 348 GLN A CA 1
ATOM 2688 C C . GLN A 1 348 ? 15.230 -7.547 -10.295 1.00 93.56 348 GLN A C 1
ATOM 2690 O O . GLN A 1 348 ? 14.077 -7.297 -10.630 1.00 93.56 348 GLN A O 1
ATOM 2695 N N . ALA A 1 349 ? 15.541 -8.004 -9.078 1.00 94.12 349 ALA A N 1
ATOM 2696 C CA . ALA A 1 349 ? 14.546 -8.296 -8.048 1.00 94.12 349 ALA A CA 1
ATOM 2697 C C . ALA A 1 349 ? 13.780 -7.044 -7.585 1.00 94.12 349 ALA A C 1
ATOM 2699 O O . ALA A 1 349 ? 12.549 -7.068 -7.483 1.00 94.12 349 ALA A O 1
ATOM 2700 N N . GLU A 1 350 ? 14.485 -5.929 -7.362 1.00 94.94 350 GLU A N 1
ATOM 2701 C CA . GLU A 1 350 ? 13.849 -4.660 -6.995 1.00 94.94 350 GLU A CA 1
ATOM 2702 C C . GLU A 1 350 ? 12.962 -4.144 -8.146 1.00 94.94 350 GLU A C 1
ATOM 2704 O O . GLU A 1 350 ? 11.803 -3.770 -7.941 1.00 94.94 350 GLU A O 1
ATOM 2709 N N . GLY A 1 351 ? 13.474 -4.203 -9.380 1.00 97.06 351 GLY A N 1
ATOM 2710 C CA . GLY A 1 351 ? 12.734 -3.865 -10.593 1.00 97.06 351 GLY A CA 1
ATOM 2711 C C . GLY A 1 351 ? 11.493 -4.730 -10.799 1.00 97.06 351 GLY A C 1
ATOM 2712 O O . GLY A 1 351 ? 10.437 -4.194 -11.127 1.00 97.06 351 GLY A O 1
ATOM 2713 N N . GLN A 1 352 ? 11.576 -6.031 -10.513 1.00 97.50 352 GLN A N 1
ATOM 2714 C CA . GLN A 1 352 ? 10.458 -6.971 -10.600 1.00 97.50 352 GLN A CA 1
ATOM 2715 C C . GLN A 1 352 ? 9.329 -6.605 -9.639 1.00 97.50 352 GLN A C 1
ATOM 2717 O O . GLN A 1 352 ? 8.161 -6.600 -10.031 1.00 97.50 352 GLN A O 1
ATOM 2722 N N . ALA A 1 353 ? 9.657 -6.246 -8.395 1.00 96.81 353 ALA A N 1
ATOM 2723 C CA . ALA A 1 353 ? 8.656 -5.843 -7.413 1.00 96.81 353 ALA A CA 1
ATOM 2724 C C . ALA A 1 353 ? 7.894 -4.575 -7.845 1.00 96.81 353 ALA A C 1
ATOM 2726 O O . ALA A 1 353 ? 6.667 -4.520 -7.718 1.00 96.81 353 ALA A O 1
ATOM 2727 N N . PHE A 1 354 ? 8.592 -3.587 -8.419 1.00 98.31 354 PHE A N 1
ATOM 2728 C CA . PHE A 1 354 ? 7.951 -2.388 -8.972 1.00 98.31 354 PHE A CA 1
ATOM 2729 C C . PHE A 1 354 ? 7.191 -2.663 -10.270 1.00 98.31 354 PHE A C 1
ATOM 2731 O O . PHE A 1 354 ? 6.085 -2.154 -10.453 1.00 98.31 354 PHE A O 1
ATOM 2738 N N . TRP A 1 355 ? 7.750 -3.487 -11.157 1.00 98.44 355 TRP A N 1
ATOM 2739 C CA . TRP A 1 355 ? 7.103 -3.887 -12.400 1.00 98.44 355 TRP A CA 1
ATOM 2740 C C . TRP A 1 355 ? 5.752 -4.537 -12.128 1.00 98.44 355 TRP A C 1
ATOM 2742 O O . TRP A 1 355 ? 4.769 -4.160 -12.753 1.00 98.44 355 TRP A O 1
ATOM 2752 N N . LYS A 1 356 ? 5.652 -5.412 -11.123 1.00 98.25 356 LYS A N 1
ATOM 2753 C CA . LYS A 1 356 ? 4.385 -6.061 -10.754 1.00 98.25 356 LYS A CA 1
ATOM 2754 C C . LYS A 1 356 ? 3.275 -5.095 -10.310 1.00 98.25 356 LYS A C 1
ATOM 2756 O O . LYS A 1 356 ? 2.119 -5.501 -10.262 1.00 98.25 356 LYS A O 1
ATOM 2761 N N . ILE A 1 357 ? 3.591 -3.840 -9.993 1.00 98.44 357 ILE A N 1
ATOM 2762 C CA . ILE A 1 357 ? 2.588 -2.789 -9.748 1.00 98.44 357 ILE A CA 1
ATOM 2763 C C . ILE A 1 357 ? 2.099 -2.199 -11.076 1.00 98.44 357 ILE A C 1
ATOM 2765 O O . ILE A 1 357 ? 0.920 -1.916 -11.259 1.00 98.44 357 ILE A O 1
ATOM 2769 N N . LEU A 1 358 ? 3.014 -1.994 -12.023 1.00 98.25 358 LEU A N 1
ATOM 2770 C CA . LEU A 1 358 ? 2.720 -1.330 -13.289 1.00 98.25 358 LEU A CA 1
ATOM 2771 C C . LEU A 1 358 ? 2.187 -2.289 -14.367 1.00 98.25 358 LEU A C 1
ATOM 2773 O O . LEU A 1 358 ? 1.452 -1.863 -15.261 1.00 98.25 358 LEU A O 1
ATOM 2777 N N . ALA A 1 359 ? 2.523 -3.575 -14.262 1.00 98.50 359 ALA A N 1
ATOM 2778 C CA . ALA A 1 359 ? 2.232 -4.604 -15.251 1.00 98.50 359 ALA A CA 1
ATOM 2779 C C . ALA A 1 359 ? 0.756 -4.675 -15.667 1.00 98.50 359 ALA A C 1
ATOM 2781 O O . ALA A 1 359 ? 0.509 -4.709 -16.873 1.00 98.50 359 ALA A O 1
ATOM 2782 N N . PRO A 1 360 ? -0.234 -4.604 -14.749 1.00 98.50 360 PRO A N 1
ATOM 2783 C CA . PRO A 1 360 ? -1.645 -4.604 -15.134 1.00 98.50 360 PRO A CA 1
ATOM 2784 C C . PRO A 1 360 ? -2.002 -3.475 -16.107 1.00 98.50 360 PRO A C 1
ATOM 2786 O O . PRO A 1 360 ? -2.678 -3.706 -17.105 1.00 98.50 360 PRO A O 1
ATOM 2789 N N . TRP A 1 361 ? -1.511 -2.259 -15.852 1.00 98.50 361 TRP A N 1
ATOM 2790 C CA . TRP A 1 361 ? -1.808 -1.104 -16.698 1.00 98.50 361 TRP A CA 1
ATOM 2791 C C . TRP A 1 361 ? -1.062 -1.126 -18.023 1.00 98.50 361 TRP A C 1
ATOM 2793 O O . TRP A 1 361 ? -1.619 -0.696 -19.027 1.00 98.50 361 TRP A O 1
ATOM 2803 N N . VAL A 1 362 ? 0.185 -1.602 -18.035 1.00 98.62 362 VAL A N 1
ATOM 2804 C CA . VAL A 1 362 ? 0.936 -1.741 -19.290 1.00 98.62 362 VAL A CA 1
ATOM 2805 C C . VAL A 1 362 ? 0.298 -2.814 -20.157 1.00 98.62 362 VAL A C 1
ATOM 2807 O O . VAL A 1 362 ? 0.080 -2.574 -21.335 1.00 98.62 362 VAL A O 1
ATOM 2810 N N . ASN A 1 363 ? -0.106 -3.943 -19.578 1.00 98.44 363 ASN A N 1
ATOM 2811 C CA . ASN A 1 363 ? -0.780 -5.015 -20.304 1.00 98.44 363 ASN A CA 1
ATOM 2812 C C . ASN A 1 363 ? -2.102 -4.578 -20.961 1.00 98.44 363 ASN A C 1
ATOM 2814 O O . ASN A 1 363 ? -2.498 -5.133 -21.983 1.00 98.44 363 ASN A O 1
ATOM 2818 N N . ASP A 1 364 ? -2.795 -3.589 -20.396 1.00 98.19 364 ASP A N 1
ATOM 2819 C CA . ASP A 1 364 ? -4.020 -3.050 -20.995 1.00 98.19 364 ASP A CA 1
ATOM 2820 C C . ASP A 1 364 ? -3.772 -2.209 -22.254 1.00 98.19 364 ASP A C 1
ATOM 2822 O O . ASP A 1 364 ? -4.676 -2.086 -23.080 1.00 98.19 364 ASP A O 1
ATOM 2826 N N . VAL A 1 365 ? -2.571 -1.645 -22.418 1.00 98.00 365 VAL A N 1
ATOM 2827 C CA . VAL A 1 365 ? -2.215 -0.788 -23.565 1.00 98.00 365 VAL A CA 1
ATOM 2828 C C . VAL A 1 365 ? -1.189 -1.422 -24.509 1.00 98.00 365 VAL A C 1
ATOM 2830 O O . VAL A 1 365 ? -1.090 -1.014 -25.663 1.00 98.00 365 VAL A O 1
ATOM 2833 N N . ASP A 1 366 ? -0.424 -2.405 -24.033 1.00 97.62 366 ASP A N 1
ATOM 2834 C CA . ASP A 1 366 ? 0.652 -3.085 -24.752 1.00 97.62 366 ASP A CA 1
ATOM 2835 C C . ASP A 1 366 ? 0.969 -4.454 -24.122 1.00 97.62 366 ASP A C 1
ATOM 2837 O O . ASP A 1 366 ? 1.895 -4.603 -23.322 1.00 97.62 366 ASP A O 1
ATOM 2841 N N . GLU A 1 367 ? 0.192 -5.475 -24.485 1.00 97.25 367 GLU A N 1
ATOM 2842 C CA . GLU A 1 367 ? 0.371 -6.849 -23.990 1.00 97.25 367 GLU A CA 1
ATOM 2843 C C . GLU A 1 367 ? 1.761 -7.419 -24.332 1.00 97.25 367 GLU A C 1
ATOM 2845 O O . GLU A 1 367 ? 2.413 -8.016 -23.475 1.00 97.25 367 GLU A O 1
ATOM 2850 N N . ASN A 1 368 ? 2.274 -7.170 -25.543 1.00 96.81 368 ASN A N 1
ATOM 2851 C CA . ASN A 1 368 ? 3.611 -7.628 -25.936 1.00 96.81 368 ASN A CA 1
ATOM 2852 C C . ASN A 1 368 ? 4.719 -6.917 -25.136 1.00 96.81 368 ASN A C 1
ATOM 2854 O O . ASN A 1 368 ? 5.655 -7.562 -24.661 1.00 96.81 368 ASN A O 1
ATOM 2858 N N . GLY A 1 369 ? 4.593 -5.603 -24.924 1.00 96.94 369 GLY A N 1
ATOM 2859 C CA . GLY A 1 369 ? 5.494 -4.852 -24.049 1.00 96.94 369 GLY A CA 1
ATOM 2860 C C . GLY A 1 369 ? 5.452 -5.334 -22.597 1.00 96.94 369 GLY A C 1
ATOM 2861 O O . GLY A 1 369 ? 6.493 -5.425 -21.946 1.00 96.94 369 GLY A O 1
ATOM 2862 N N . ALA A 1 370 ? 4.277 -5.715 -22.090 1.00 97.88 370 ALA A N 1
ATOM 2863 C CA . ALA A 1 370 ? 4.157 -6.289 -20.754 1.00 97.88 370 ALA A CA 1
ATOM 2864 C C . ALA A 1 370 ? 4.884 -7.639 -20.633 1.00 97.88 370 ALA A C 1
ATOM 2866 O O . ALA A 1 370 ? 5.599 -7.852 -19.657 1.00 97.88 370 ALA A O 1
ATOM 2867 N N . ILE A 1 371 ? 4.770 -8.515 -21.637 1.00 96.12 371 ILE A N 1
ATOM 2868 C CA . ILE A 1 371 ? 5.526 -9.780 -21.694 1.00 96.12 371 ILE A CA 1
ATOM 2869 C C . ILE A 1 371 ? 7.032 -9.507 -21.693 1.00 96.12 371 ILE A C 1
ATOM 2871 O O . ILE A 1 371 ? 7.774 -10.145 -20.945 1.00 96.12 371 ILE A O 1
ATOM 2875 N N . TYR A 1 372 ? 7.481 -8.545 -22.504 1.00 95.44 372 TYR A N 1
ATOM 2876 C CA . TYR A 1 372 ? 8.887 -8.157 -22.548 1.00 95.44 372 TYR A CA 1
ATOM 2877 C C . TYR A 1 372 ? 9.384 -7.705 -21.168 1.00 95.44 372 TYR A C 1
ATOM 2879 O O . TYR A 1 372 ? 10.379 -8.231 -20.671 1.00 95.44 372 TYR A O 1
ATOM 2887 N N . LEU A 1 373 ? 8.674 -6.770 -20.526 1.00 96.38 373 LEU A N 1
ATOM 2888 C CA . LEU A 1 373 ? 9.076 -6.235 -19.226 1.00 96.38 373 LEU A CA 1
ATOM 2889 C C . LEU A 1 373 ? 9.037 -7.280 -18.110 1.00 96.38 373 LEU A C 1
ATOM 2891 O O . LEU A 1 373 ? 9.934 -7.298 -17.269 1.00 96.38 373 LEU A O 1
ATOM 2895 N N . ASP A 1 374 ? 8.065 -8.190 -18.132 1.00 95.81 374 ASP A N 1
ATOM 2896 C CA . ASP A 1 374 ? 8.039 -9.312 -17.192 1.00 95.81 374 ASP A CA 1
ATOM 2897 C C . ASP A 1 374 ? 9.285 -10.187 -17.333 1.00 95.81 374 ASP A C 1
ATOM 2899 O O . ASP A 1 374 ? 9.886 -10.571 -16.334 1.00 95.81 374 ASP A O 1
ATOM 2903 N N . GLY A 1 375 ? 9.731 -10.416 -18.569 1.00 92.81 375 GLY A N 1
ATOM 2904 C CA . GLY A 1 375 ? 10.919 -11.206 -18.854 1.00 92.81 375 GLY A CA 1
ATOM 2905 C C . GLY A 1 375 ? 12.239 -10.574 -18.421 1.00 92.81 375 GLY A C 1
ATOM 2906 O O . GLY A 1 375 ? 13.095 -11.296 -17.921 1.00 92.81 375 GLY A O 1
ATOM 2907 N N . ILE A 1 376 ? 12.428 -9.259 -18.586 1.00 92.12 376 ILE A N 1
ATOM 2908 C CA . ILE A 1 376 ? 13.703 -8.610 -18.207 1.00 92.12 376 ILE A CA 1
ATOM 2909 C C . ILE A 1 376 ? 13.872 -8.529 -16.688 1.00 92.12 376 ILE A C 1
ATOM 2911 O O . ILE A 1 376 ? 14.993 -8.557 -16.182 1.00 92.12 376 ILE A O 1
ATOM 2915 N N . PHE A 1 377 ? 12.758 -8.441 -15.957 1.00 94.62 377 PHE A N 1
ATOM 2916 C CA . PHE A 1 377 ? 12.748 -8.428 -14.500 1.00 94.62 377 PHE A CA 1
ATOM 2917 C C . PHE A 1 377 ? 12.568 -9.826 -13.898 1.00 94.62 377 PHE A C 1
ATOM 2919 O O . PHE A 1 377 ? 12.559 -9.966 -12.679 1.00 94.62 377 PHE A O 1
ATOM 2926 N N . ASP A 1 378 ? 12.433 -10.873 -14.711 1.00 91.31 378 ASP A N 1
ATOM 2927 C CA . ASP A 1 378 ? 12.338 -12.241 -14.215 1.00 91.31 378 ASP A CA 1
ATOM 2928 C C . ASP A 1 378 ? 13.661 -12.665 -13.567 1.00 91.31 378 ASP A C 1
ATOM 2930 O O . ASP A 1 378 ? 14.654 -12.903 -14.248 1.00 91.31 378 ASP A O 1
ATOM 2934 N N . THR A 1 379 ? 13.664 -12.805 -12.241 1.00 88.69 379 THR A N 1
ATOM 2935 C CA . THR A 1 379 ? 14.832 -13.238 -11.455 1.00 88.69 379 THR A CA 1
ATOM 2936 C C . THR A 1 379 ? 15.307 -14.660 -11.777 1.00 88.69 379 THR A C 1
ATOM 2938 O O . THR A 1 379 ? 16.387 -15.056 -11.336 1.00 88.69 379 THR A O 1
ATOM 2941 N N . ALA A 1 380 ? 14.550 -15.429 -12.569 1.00 84.50 380 ALA A N 1
ATOM 2942 C CA . ALA A 1 380 ? 14.982 -16.709 -13.126 1.00 84.50 380 ALA A CA 1
ATOM 2943 C C . ALA A 1 380 ? 15.741 -16.585 -14.467 1.00 84.50 380 ALA A C 1
ATOM 2945 O O . ALA A 1 380 ? 16.281 -17.584 -14.959 1.00 84.50 380 ALA A O 1
ATOM 2946 N N . ARG A 1 381 ? 15.816 -15.386 -15.063 1.00 84.12 381 ARG A N 1
ATOM 2947 C CA . ARG A 1 381 ? 16.446 -15.130 -16.371 1.00 84.12 381 ARG A CA 1
ATOM 2948 C C . ARG A 1 381 ? 17.598 -14.145 -16.261 1.00 84.12 381 ARG A C 1
ATOM 2950 O O . ARG A 1 381 ? 17.478 -13.101 -15.629 1.00 84.12 381 ARG A O 1
ATOM 2957 N N . ALA A 1 382 ? 18.716 -14.457 -16.912 1.00 84.19 382 ALA A N 1
ATOM 2958 C CA . ALA A 1 382 ? 19.833 -13.526 -16.979 1.00 84.19 382 ALA A CA 1
ATOM 2959 C C . ALA A 1 382 ? 19.527 -12.421 -18.011 1.00 84.19 382 ALA A C 1
ATOM 2961 O O . ALA A 1 382 ? 19.136 -12.752 -19.133 1.00 84.19 382 ALA A O 1
ATOM 2962 N N . PRO A 1 383 ? 19.732 -11.133 -17.688 1.00 84.12 383 PRO A N 1
ATOM 2963 C CA . PRO A 1 383 ? 19.711 -10.059 -18.673 1.00 84.12 383 PRO A CA 1
ATOM 2964 C C . PRO A 1 383 ? 20.766 -10.312 -19.761 1.00 84.12 383 PRO A C 1
ATOM 2966 O O . PRO A 1 383 ? 21.916 -10.630 -19.453 1.00 84.12 383 PRO A O 1
ATOM 2969 N N . THR A 1 384 ? 20.385 -10.196 -21.036 1.00 72.25 384 THR A N 1
ATOM 2970 C CA . THR A 1 384 ? 21.219 -10.645 -22.172 1.00 72.25 384 THR A CA 1
ATOM 2971 C C . THR A 1 384 ? 21.809 -9.514 -23.020 1.00 72.25 384 THR A C 1
ATOM 2973 O O . THR A 1 384 ? 22.659 -9.780 -23.869 1.00 72.25 384 THR A O 1
ATOM 2976 N N . HIS A 1 385 ? 21.396 -8.260 -22.812 1.00 81.12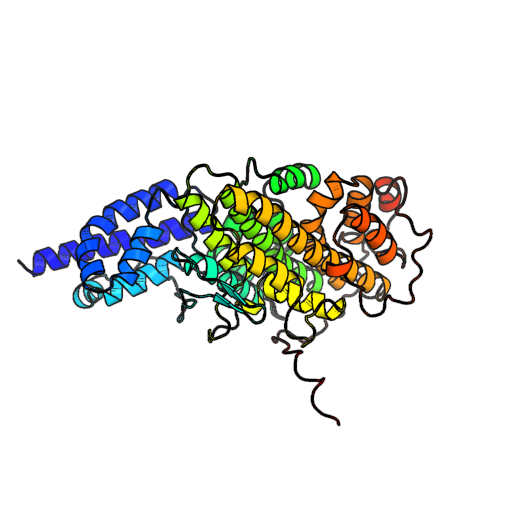 385 HIS A N 1
ATOM 2977 C CA . HIS A 1 385 ? 21.872 -7.090 -23.567 1.00 81.12 385 HIS A CA 1
ATOM 2978 C C . HIS A 1 385 ? 21.810 -5.801 -22.724 1.00 81.12 385 HIS A C 1
ATOM 2980 O O . HIS A 1 385 ? 21.405 -5.847 -21.576 1.00 81.12 385 HIS A O 1
ATOM 2986 N N . GLY A 1 386 ? 22.244 -4.653 -23.253 1.00 85.75 386 GLY A N 1
ATOM 2987 C CA . GLY A 1 386 ? 22.330 -3.381 -22.508 1.00 85.75 386 GLY A CA 1
ATOM 2988 C C . GLY A 1 386 ? 21.304 -2.318 -22.911 1.00 85.75 386 GLY A C 1
ATOM 2989 O O . GLY A 1 386 ? 21.600 -1.131 -22.800 1.00 85.75 386 GLY A O 1
ATOM 2990 N N . ASP A 1 387 ? 20.143 -2.728 -23.438 1.00 90.25 387 ASP A N 1
ATOM 2991 C CA . ASP A 1 387 ? 19.130 -1.807 -23.990 1.00 90.25 387 ASP A CA 1
ATOM 2992 C C . ASP A 1 387 ? 17.783 -1.877 -23.251 1.00 90.25 387 ASP A C 1
ATOM 2994 O O . ASP A 1 387 ? 16.761 -1.396 -23.755 1.00 90.25 387 ASP A O 1
ATOM 2998 N N . HIS A 1 388 ? 17.755 -2.478 -22.058 1.00 93.88 388 HIS A N 1
ATOM 2999 C CA . HIS A 1 388 ? 16.524 -2.693 -21.302 1.00 93.88 388 HIS A CA 1
ATOM 3000 C C . HIS A 1 388 ? 15.823 -1.373 -20.966 1.00 93.88 388 HIS A C 1
ATOM 3002 O O . HIS A 1 388 ? 14.601 -1.286 -21.086 1.00 93.88 388 HIS A O 1
ATOM 3008 N N . PHE A 1 389 ? 16.576 -0.329 -20.605 1.00 96.25 389 PHE A N 1
ATOM 3009 C CA . PHE A 1 389 ? 16.047 1.005 -20.330 1.00 96.25 389 PHE A CA 1
ATOM 3010 C C . PHE A 1 389 ? 15.287 1.582 -21.523 1.00 96.25 389 PHE A C 1
ATOM 3012 O O . PHE A 1 389 ? 14.193 2.118 -21.350 1.00 96.25 389 PHE A O 1
ATOM 3019 N N . CYS A 1 390 ? 15.839 1.468 -22.731 1.00 96.19 390 CYS A N 1
ATOM 3020 C CA . CYS A 1 390 ? 15.218 2.048 -23.916 1.00 96.19 390 CYS A CA 1
ATOM 3021 C C . CYS A 1 390 ? 13.930 1.323 -24.304 1.00 96.19 390 CYS A C 1
ATOM 3023 O O . CYS A 1 390 ? 12.921 1.986 -24.544 1.00 96.19 390 CYS A O 1
ATOM 3025 N N . HIS A 1 391 ? 13.929 -0.013 -24.265 1.00 95.62 391 HIS A N 1
ATOM 3026 C CA . HIS A 1 391 ? 12.706 -0.788 -24.489 1.00 95.62 391 HIS A CA 1
ATOM 3027 C C . HIS A 1 391 ? 11.656 -0.477 -23.416 1.00 95.62 391 HIS A C 1
ATOM 3029 O O . HIS A 1 391 ? 10.497 -0.218 -23.733 1.00 95.62 391 HIS A O 1
ATOM 3035 N N . ALA A 1 392 ? 12.059 -0.404 -22.143 1.00 96.88 392 ALA A N 1
ATOM 3036 C CA . ALA A 1 392 ? 11.148 -0.049 -21.062 1.00 96.88 392 ALA A CA 1
ATOM 3037 C C . ALA A 1 392 ? 10.566 1.359 -21.220 1.00 96.88 392 ALA A C 1
ATOM 3039 O O . ALA A 1 392 ? 9.374 1.553 -20.985 1.00 96.88 392 ALA A O 1
ATOM 3040 N N . LYS A 1 393 ? 11.373 2.333 -21.654 1.00 96.12 393 LYS A N 1
ATOM 3041 C CA . LYS A 1 393 ? 10.942 3.716 -21.902 1.00 96.12 393 LYS A CA 1
ATOM 3042 C C . LYS A 1 393 ? 9.899 3.793 -23.009 1.00 96.12 393 LYS A C 1
ATOM 3044 O O . LYS A 1 393 ? 8.899 4.486 -22.837 1.00 96.12 393 LYS A O 1
ATOM 3049 N N . GLU A 1 394 ? 10.108 3.076 -24.108 1.00 95.56 394 GLU A N 1
ATOM 3050 C CA . GLU A 1 394 ? 9.148 3.009 -25.212 1.00 95.56 394 GLU A CA 1
ATOM 3051 C C . GLU A 1 394 ? 7.819 2.374 -24.770 1.00 95.56 394 GLU A C 1
ATOM 3053 O O . GLU A 1 394 ? 6.751 2.936 -25.012 1.00 95.56 394 GLU A O 1
ATOM 3058 N N . ILE A 1 395 ? 7.878 1.239 -24.067 1.00 97.06 395 ILE A N 1
ATOM 3059 C CA . ILE A 1 395 ? 6.688 0.529 -23.576 1.00 97.06 395 ILE A CA 1
ATOM 3060 C C . ILE A 1 395 ? 5.911 1.402 -22.580 1.00 97.06 395 ILE A C 1
ATOM 3062 O O . ILE A 1 395 ? 4.699 1.572 -22.703 1.00 97.06 395 ILE A O 1
ATOM 3066 N N . ILE A 1 396 ? 6.604 2.015 -21.615 1.00 96.88 396 ILE A N 1
ATOM 3067 C CA . ILE A 1 396 ? 5.986 2.874 -20.595 1.00 96.88 396 ILE A CA 1
ATOM 3068 C C . ILE A 1 396 ? 5.373 4.138 -21.205 1.00 96.88 396 ILE A C 1
ATOM 3070 O O . ILE A 1 396 ? 4.352 4.609 -20.702 1.00 96.88 396 ILE A O 1
ATOM 3074 N N . ALA A 1 397 ? 5.919 4.671 -22.304 1.00 95.50 397 ALA A N 1
ATOM 3075 C CA . ALA A 1 397 ? 5.342 5.833 -22.980 1.00 95.50 397 ALA A CA 1
ATOM 3076 C C . ALA A 1 397 ? 3.891 5.590 -23.442 1.00 95.50 397 ALA A C 1
ATOM 3078 O O . ALA A 1 397 ? 3.091 6.526 -23.456 1.00 95.50 397 ALA A O 1
ATOM 3079 N N . LYS A 1 398 ? 3.510 4.334 -23.723 1.00 96.56 398 LYS A N 1
ATOM 3080 C CA . LYS A 1 398 ? 2.141 3.955 -24.123 1.00 96.56 398 LYS A CA 1
ATOM 3081 C C . LYS A 1 398 ? 1.107 4.116 -23.004 1.00 96.56 398 LYS A C 1
ATOM 3083 O O . LYS A 1 398 ? -0.089 4.162 -23.283 1.00 96.56 398 LYS A O 1
ATOM 3088 N N . LEU A 1 399 ? 1.541 4.276 -21.750 1.00 97.06 399 LEU A N 1
ATOM 3089 C CA . LEU A 1 399 ? 0.660 4.654 -20.639 1.00 97.06 399 LEU A CA 1
ATOM 3090 C C . LEU A 1 399 ? 0.171 6.111 -20.726 1.00 97.06 399 LEU A C 1
ATOM 3092 O O . LEU A 1 399 ? -0.722 6.478 -19.963 1.00 97.06 399 LEU A O 1
ATOM 3096 N N . ASN A 1 400 ? 0.737 6.931 -21.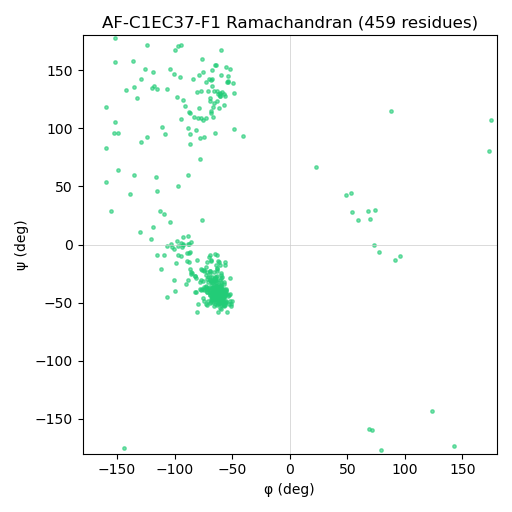625 1.00 95.69 400 ASN A N 1
ATOM 3097 C CA . ASN A 1 400 ? 0.381 8.340 -21.837 1.00 95.69 400 ASN A CA 1
ATOM 3098 C C . ASN A 1 400 ? 0.422 9.179 -20.545 1.00 95.69 400 ASN A C 1
ATOM 3100 O O . ASN A 1 400 ? -0.486 9.961 -20.257 1.00 95.69 400 ASN A O 1
ATOM 3104 N N . LEU A 1 401 ? 1.474 8.993 -19.742 1.00 95.88 401 LEU A N 1
ATOM 3105 C CA . LEU A 1 401 ? 1.662 9.724 -18.488 1.00 95.88 401 LEU A CA 1
ATOM 3106 C C . LEU A 1 401 ? 2.114 11.176 -18.747 1.00 95.88 401 LEU A C 1
ATOM 3108 O O . LEU A 1 401 ? 2.831 11.420 -19.722 1.00 95.88 401 LEU A O 1
ATOM 3112 N N . PRO A 1 402 ? 1.749 12.148 -17.886 1.00 92.31 402 PRO A N 1
ATOM 3113 C CA . PRO A 1 402 ? 2.143 13.543 -18.074 1.00 92.31 402 PRO A CA 1
ATOM 3114 C C . PRO A 1 402 ? 3.667 13.716 -18.038 1.00 92.31 402 PRO A C 1
ATOM 3116 O O . PRO A 1 402 ? 4.308 13.476 -17.015 1.00 92.31 402 PRO A O 1
ATOM 3119 N N . ALA A 1 403 ? 4.259 14.169 -19.147 1.00 86.38 403 ALA A N 1
ATOM 3120 C CA . ALA A 1 403 ? 5.713 14.303 -19.274 1.00 86.38 403 ALA A CA 1
ATOM 3121 C C . ALA A 1 403 ? 6.328 15.257 -18.231 1.00 86.38 403 ALA A C 1
ATOM 3123 O O . ALA A 1 403 ? 7.431 15.012 -17.745 1.00 86.38 403 ALA A O 1
ATOM 3124 N N . THR A 1 404 ? 5.600 16.315 -17.856 1.00 84.56 404 THR A N 1
ATOM 3125 C CA . THR A 1 404 ? 6.015 17.281 -16.824 1.00 84.56 404 THR A CA 1
ATOM 3126 C C . THR A 1 404 ? 6.141 16.653 -15.443 1.00 84.56 404 THR A C 1
ATOM 3128 O O . THR A 1 404 ? 7.015 17.043 -14.676 1.00 84.56 404 THR A O 1
ATOM 3131 N N . ASP A 1 405 ? 5.300 15.667 -15.142 1.00 88.56 405 ASP A N 1
ATOM 3132 C CA . ASP A 1 405 ? 5.289 14.987 -13.846 1.00 88.56 405 ASP A CA 1
ATOM 3133 C C . ASP A 1 405 ? 6.323 13.855 -13.824 1.00 88.56 405 ASP A C 1
ATOM 3135 O O . ASP A 1 405 ? 6.809 13.461 -12.765 1.00 88.56 405 ASP A O 1
ATOM 3139 N N . PHE A 1 406 ? 6.673 13.343 -15.008 1.00 90.75 406 PHE A N 1
ATOM 3140 C CA . PHE A 1 406 ? 7.555 12.199 -15.186 1.00 90.75 406 PHE A CA 1
ATOM 3141 C C . PHE A 1 406 ? 9.047 12.545 -15.101 1.00 90.75 406 PHE A C 1
ATOM 3143 O O . PHE A 1 406 ? 9.811 11.798 -14.488 1.00 90.75 406 PHE A O 1
ATOM 3150 N N . GLY A 1 407 ? 9.469 13.670 -15.687 1.00 93.75 407 GLY A N 1
ATOM 3151 C CA . GLY A 1 407 ? 10.864 14.123 -15.668 1.00 93.75 407 GLY A CA 1
ATOM 3152 C C . GLY A 1 407 ? 11.833 13.268 -16.493 1.00 93.75 407 GLY A C 1
ATOM 3153 O O . GLY A 1 407 ? 11.443 12.570 -17.428 1.00 93.75 407 GLY A O 1
ATOM 3154 N N . THR A 1 408 ? 13.129 13.354 -16.175 1.00 94.75 408 THR A N 1
ATOM 3155 C CA . THR A 1 408 ? 14.213 12.628 -16.868 1.00 94.75 408 THR A CA 1
ATOM 3156 C C . THR A 1 408 ? 15.146 11.976 -15.860 1.00 94.75 408 THR A C 1
ATOM 3158 O O . THR A 1 408 ? 15.689 12.657 -14.996 1.00 94.75 408 THR A O 1
ATOM 3161 N N . LEU A 1 409 ? 15.365 10.665 -15.995 1.00 96.62 409 LEU A N 1
ATOM 3162 C CA . LEU A 1 409 ? 16.238 9.908 -15.101 1.00 96.62 409 LEU A CA 1
ATOM 3163 C C . LEU A 1 409 ? 17.688 10.417 -15.171 1.00 96.62 409 LEU A C 1
ATOM 3165 O O . LEU A 1 409 ? 18.280 10.513 -16.251 1.00 96.62 409 LEU A O 1
ATOM 3169 N N . GLU A 1 410 ? 18.274 10.693 -14.011 1.00 95.44 410 GLU A N 1
ATOM 3170 C CA . GLU A 1 410 ? 19.683 11.045 -13.847 1.00 95.44 410 GLU A CA 1
ATOM 3171 C C . GLU A 1 410 ? 20.609 10.053 -14.575 1.00 95.44 410 GLU A C 1
ATOM 3173 O O . GLU A 1 410 ? 20.382 8.844 -14.579 1.00 95.44 410 GLU A O 1
ATOM 3178 N N . GLY A 1 411 ? 21.654 10.565 -15.229 1.00 92.31 411 GLY A N 1
ATOM 3179 C CA . GLY A 1 411 ? 22.604 9.740 -15.984 1.00 92.31 411 GLY A CA 1
ATOM 3180 C C . GLY A 1 411 ? 22.117 9.254 -17.357 1.00 92.31 411 GLY A C 1
ATOM 3181 O O . GLY A 1 411 ? 22.926 8.728 -18.113 1.00 92.31 411 GLY A O 1
ATOM 3182 N N . THR A 1 412 ? 20.851 9.480 -17.735 1.00 94.50 412 THR A N 1
ATOM 3183 C CA . THR A 1 412 ? 20.303 8.979 -19.017 1.00 94.50 412 THR A CA 1
ATOM 3184 C C . THR A 1 412 ? 20.195 10.019 -20.133 1.00 94.50 412 THR A C 1
ATOM 3186 O O . THR A 1 412 ? 19.820 9.677 -21.251 1.00 94.50 412 THR A O 1
ATOM 3189 N N . ALA A 1 413 ? 20.557 11.281 -19.876 1.00 88.31 413 ALA A N 1
ATOM 3190 C CA . ALA A 1 413 ? 20.401 12.377 -20.842 1.00 88.31 413 ALA A CA 1
ATOM 3191 C C . ALA A 1 413 ? 21.162 12.167 -22.169 1.00 88.31 413 ALA A C 1
ATOM 3193 O O . ALA A 1 413 ? 20.760 12.712 -23.192 1.00 88.31 413 ALA A O 1
ATOM 3194 N N . GLY A 1 414 ? 22.245 11.381 -22.157 1.00 88.06 414 GLY A N 1
ATOM 3195 C CA . GLY A 1 414 ? 23.029 11.041 -23.350 1.00 88.06 414 GLY A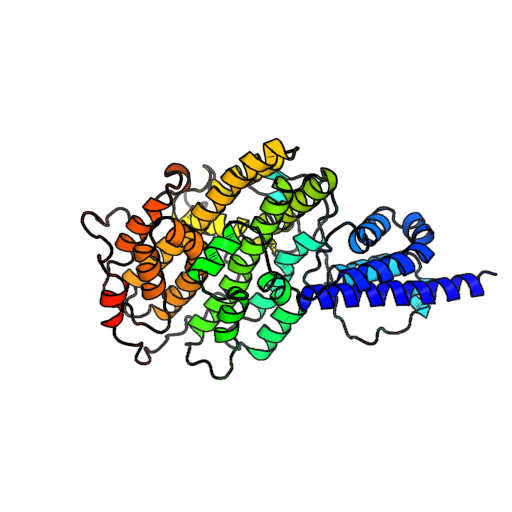 CA 1
ATOM 3196 C C . GLY A 1 414 ? 22.637 9.726 -24.032 1.00 88.06 414 GLY A C 1
ATOM 3197 O O . GLY A 1 414 ? 23.291 9.340 -24.997 1.00 88.06 414 GLY A O 1
ATOM 3198 N N . ILE A 1 415 ? 21.623 9.011 -23.533 1.00 93.12 415 ILE A N 1
ATOM 3199 C CA . ILE A 1 415 ? 21.208 7.721 -24.095 1.00 93.12 415 ILE A CA 1
ATOM 3200 C C . ILE A 1 415 ? 20.215 7.963 -25.233 1.00 93.12 415 ILE A C 1
ATOM 3202 O O . ILE A 1 415 ? 19.084 8.397 -25.004 1.00 93.12 415 ILE A O 1
ATOM 3206 N N . ASP A 1 416 ? 20.628 7.638 -26.459 1.00 92.31 416 ASP A N 1
ATOM 3207 C CA . ASP A 1 416 ? 19.741 7.637 -27.618 1.00 92.31 416 ASP A CA 1
ATOM 3208 C C . ASP A 1 416 ? 18.959 6.318 -27.701 1.00 92.31 416 ASP A C 1
ATOM 3210 O O . ASP A 1 416 ? 19.511 5.253 -27.989 1.00 92.31 416 ASP A O 1
ATOM 3214 N N . CYS A 1 417 ? 17.654 6.403 -27.441 1.00 94.00 417 CYS A N 1
ATOM 3215 C CA . CYS A 1 417 ? 16.729 5.278 -27.569 1.00 94.00 417 CYS A CA 1
ATOM 3216 C C . CYS A 1 417 ? 16.048 5.207 -28.944 1.00 94.00 417 CYS A C 1
ATOM 3218 O O . CYS A 1 417 ? 15.149 4.390 -29.137 1.00 94.00 417 CYS A O 1
ATOM 3220 N N . THR A 1 418 ? 16.438 6.049 -29.904 1.00 90.56 418 THR A N 1
ATOM 3221 C CA . THR A 1 418 ? 15.841 6.064 -31.243 1.00 90.56 418 THR A CA 1
ATOM 3222 C C . THR A 1 418 ? 16.037 4.716 -31.934 1.00 90.56 418 THR A C 1
ATOM 3224 O O . THR A 1 418 ? 17.145 4.191 -32.009 1.00 90.56 418 THR A O 1
ATOM 3227 N N . GLY A 1 419 ? 14.941 4.134 -32.429 1.00 85.50 419 GLY A N 1
ATOM 3228 C CA . GLY A 1 419 ? 14.949 2.842 -33.123 1.00 85.50 419 GLY A CA 1
ATOM 3229 C C . GLY A 1 419 ? 15.152 1.619 -32.223 1.00 85.50 419 GLY A C 1
ATOM 3230 O O . GLY A 1 419 ? 15.143 0.500 -32.729 1.00 85.50 419 GLY A O 1
ATOM 3231 N N . ARG A 1 420 ? 15.305 1.800 -30.905 1.00 87.38 420 ARG A N 1
ATOM 3232 C CA . ARG A 1 420 ? 15.363 0.699 -29.937 1.00 87.38 420 ARG A CA 1
ATOM 3233 C C . ARG A 1 420 ? 13.950 0.340 -29.519 1.00 87.38 420 ARG A C 1
ATOM 3235 O O . ARG A 1 420 ? 13.439 0.885 -28.542 1.00 87.38 420 ARG A O 1
ATOM 3242 N N . THR A 1 421 ? 13.325 -0.528 -30.304 1.00 86.38 421 THR A N 1
ATOM 3243 C CA . THR A 1 421 ? 11.969 -0.992 -30.034 1.00 86.38 421 THR A CA 1
ATOM 3244 C C . THR A 1 421 ? 11.962 -2.364 -29.390 1.00 86.38 421 THR A C 1
ATOM 3246 O O . THR A 1 421 ? 12.780 -3.216 -29.747 1.00 86.38 421 THR A O 1
ATOM 3249 N N . ALA A 1 422 ? 10.993 -2.612 -28.511 1.00 84.81 422 ALA A N 1
ATOM 3250 C CA . ALA A 1 422 ? 10.774 -3.960 -27.997 1.00 84.81 422 ALA A CA 1
ATOM 3251 C C . ALA A 1 422 ? 10.600 -4.975 -29.156 1.00 84.81 422 ALA A C 1
ATOM 3253 O O . ALA A 1 422 ? 10.023 -4.628 -30.195 1.00 84.81 422 ALA A O 1
ATOM 3254 N N . PRO A 1 423 ? 11.077 -6.228 -29.011 1.00 88.62 423 PRO A N 1
ATOM 3255 C CA . PRO A 1 423 ? 10.887 -7.265 -30.021 1.00 88.62 423 PRO A CA 1
ATOM 3256 C C . PRO A 1 423 ? 9.408 -7.430 -30.385 1.00 88.62 423 PRO A C 1
ATOM 3258 O O . PRO A 1 423 ? 8.548 -7.422 -29.506 1.00 88.62 423 PRO A O 1
ATOM 3261 N N . ALA A 1 424 ? 9.115 -7.627 -31.675 1.00 90.94 424 ALA A N 1
ATOM 3262 C CA . ALA A 1 424 ? 7.740 -7.792 -32.159 1.00 90.94 424 ALA A CA 1
ATOM 3263 C C . ALA A 1 424 ? 7.025 -9.007 -31.537 1.00 90.94 424 ALA A C 1
ATOM 3265 O O . ALA A 1 424 ? 5.813 -8.969 -31.351 1.00 90.94 424 ALA A O 1
ATOM 3266 N N . ASP A 1 425 ? 7.788 -10.051 -31.202 1.00 93.12 425 ASP A N 1
ATOM 3267 C CA . ASP A 1 425 ? 7.347 -11.195 -30.406 1.00 93.12 425 ASP A CA 1
ATOM 3268 C C . ASP A 1 425 ? 8.276 -11.338 -29.194 1.00 93.12 425 ASP A C 1
ATOM 3270 O O . ASP A 1 425 ? 9.353 -11.943 -29.259 1.00 93.12 425 ASP A O 1
ATOM 3274 N N . ALA A 1 426 ? 7.878 -10.716 -28.085 1.00 92.81 426 ALA A N 1
ATOM 3275 C CA . ALA A 1 426 ? 8.645 -10.738 -26.850 1.00 92.81 426 ALA A CA 1
ATOM 3276 C C . ALA A 1 426 ? 8.745 -12.149 -26.254 1.00 92.81 426 ALA A C 1
ATOM 3278 O O . ALA A 1 426 ? 9.781 -12.496 -25.689 1.00 92.81 426 ALA A O 1
ATOM 3279 N N . ALA A 1 427 ? 7.705 -12.976 -26.395 1.00 90.62 427 ALA A N 1
ATOM 3280 C CA . ALA A 1 427 ? 7.690 -14.329 -25.847 1.00 90.62 427 ALA A CA 1
ATOM 3281 C C . ALA A 1 427 ? 8.715 -15.225 -26.554 1.00 90.62 427 ALA A C 1
ATOM 3283 O O . ALA A 1 427 ? 9.518 -15.884 -25.890 1.00 90.62 427 ALA A O 1
ATOM 3284 N N . ALA A 1 428 ? 8.732 -15.204 -27.891 1.00 89.81 428 ALA A N 1
ATOM 3285 C CA . ALA A 1 428 ? 9.716 -15.940 -28.678 1.00 89.81 428 ALA A CA 1
ATOM 3286 C C . ALA A 1 428 ? 11.139 -15.433 -28.421 1.00 89.81 428 ALA A C 1
ATOM 3288 O O . ALA A 1 428 ? 12.061 -16.236 -28.278 1.00 89.81 428 ALA A O 1
ATOM 3289 N N . TRP A 1 429 ? 11.318 -14.113 -28.311 1.00 87.12 429 TRP A N 1
ATOM 3290 C CA . TRP A 1 429 ? 12.619 -13.524 -28.003 1.00 87.12 429 TRP A CA 1
ATOM 3291 C C . TRP A 1 429 ? 13.136 -13.984 -26.629 1.00 87.12 429 TRP A C 1
ATOM 3293 O O . TRP A 1 429 ? 14.251 -14.499 -26.528 1.00 87.12 429 TRP A O 1
ATOM 3303 N N . LEU A 1 430 ? 12.302 -13.909 -25.586 1.00 85.88 430 LEU A N 1
ATOM 3304 C CA . LEU A 1 430 ? 12.653 -14.327 -24.223 1.00 85.88 430 LEU A CA 1
ATOM 3305 C C . LEU A 1 430 ? 12.916 -15.833 -24.096 1.00 85.88 430 LEU A C 1
ATOM 3307 O O . LEU A 1 430 ? 13.732 -16.232 -23.269 1.00 85.88 430 LEU A O 1
ATOM 3311 N N . ALA A 1 431 ? 12.273 -16.673 -24.911 1.00 83.56 431 ALA A N 1
ATOM 3312 C CA . ALA A 1 431 ? 12.501 -18.121 -24.907 1.00 83.56 431 ALA A CA 1
ATOM 3313 C C . ALA A 1 431 ? 13.931 -18.515 -25.323 1.00 83.56 431 ALA A C 1
ATOM 3315 O O . ALA A 1 431 ? 14.365 -19.632 -25.047 1.00 83.56 431 ALA A O 1
ATOM 3316 N N . THR A 1 432 ? 14.668 -17.607 -25.971 1.00 78.50 432 THR A N 1
ATOM 3317 C CA . THR A 1 432 ? 16.078 -17.815 -26.337 1.00 78.50 432 THR A CA 1
ATOM 3318 C C . THR A 1 432 ? 17.063 -17.369 -25.252 1.00 78.50 432 THR A C 1
ATOM 3320 O O . THR A 1 432 ? 18.260 -17.633 -25.372 1.00 78.50 432 THR A O 1
ATOM 3323 N N . ALA A 1 433 ? 16.586 -16.711 -24.187 1.00 68.94 433 ALA A N 1
ATOM 3324 C CA . ALA A 1 433 ? 17.433 -16.232 -23.102 1.00 68.94 433 ALA A CA 1
ATOM 3325 C C . ALA A 1 433 ? 17.935 -17.391 -22.225 1.00 68.94 433 ALA A C 1
ATOM 3327 O O . ALA A 1 433 ? 17.201 -18.329 -21.908 1.00 68.94 433 ALA A O 1
ATOM 3328 N N . ALA A 1 434 ? 19.201 -17.317 -21.810 1.00 63.81 434 ALA A N 1
ATOM 3329 C CA . ALA A 1 434 ? 19.789 -18.317 -20.928 1.00 63.81 434 ALA A CA 1
ATOM 3330 C C . ALA A 1 434 ? 19.191 -18.227 -19.505 1.00 63.81 434 ALA A C 1
ATOM 3332 O O . ALA A 1 434 ? 18.960 -17.119 -19.004 1.00 63.81 434 ALA A O 1
ATOM 3333 N N . PRO A 1 435 ? 18.978 -19.365 -18.817 1.00 63.69 435 PRO A N 1
ATOM 3334 C CA . PRO A 1 435 ? 18.626 -19.353 -17.400 1.00 63.69 435 PRO A CA 1
ATOM 3335 C C . PRO A 1 435 ? 19.777 -18.762 -16.574 1.00 63.69 435 PRO A C 1
ATOM 3337 O O . PRO A 1 435 ? 20.942 -18.848 -16.973 1.00 63.69 435 PRO A O 1
ATOM 3340 N N . VAL A 1 436 ? 19.475 -18.197 -15.400 1.00 58.97 436 VAL A N 1
ATOM 3341 C CA . VAL A 1 436 ? 20.513 -17.701 -14.479 1.00 58.97 436 VAL A CA 1
ATOM 3342 C C . VAL A 1 436 ? 21.344 -18.888 -13.974 1.00 58.97 436 VAL A C 1
ATOM 3344 O O . VAL A 1 436 ? 20.971 -19.569 -13.021 1.00 58.97 436 VAL A O 1
ATOM 3347 N N . SER A 1 437 ? 22.495 -19.165 -14.594 1.00 46.88 437 SER A N 1
ATOM 3348 C CA . SER A 1 437 ? 23.482 -20.083 -14.023 1.00 46.88 437 SER A CA 1
ATOM 3349 C C . SER A 1 437 ? 24.186 -19.366 -12.869 1.00 46.88 437 SER A C 1
ATOM 3351 O O . SER A 1 437 ? 25.133 -18.626 -13.113 1.00 46.88 437 SER A O 1
ATOM 3353 N N . ALA A 1 438 ? 23.670 -19.529 -11.645 1.00 42.06 438 ALA A N 1
ATOM 3354 C CA . ALA A 1 438 ? 24.281 -19.158 -10.360 1.00 42.06 438 ALA A CA 1
ATOM 3355 C C . ALA A 1 438 ? 25.357 -18.050 -10.445 1.00 42.06 438 ALA A C 1
ATOM 3357 O O . ALA A 1 438 ? 26.543 -18.302 -10.228 1.00 42.06 438 ALA A O 1
ATOM 3358 N N . ALA A 1 439 ? 24.959 -16.824 -10.797 1.00 38.81 439 ALA A N 1
ATOM 3359 C CA . ALA A 1 439 ? 25.874 -15.690 -10.741 1.00 38.81 439 ALA A CA 1
ATOM 3360 C C . ALA A 1 439 ? 26.237 -15.422 -9.264 1.00 38.81 439 ALA A C 1
ATOM 3362 O O . ALA A 1 439 ? 25.338 -15.401 -8.416 1.00 38.81 439 ALA A O 1
ATOM 3363 N N . PRO A 1 440 ? 27.524 -15.242 -8.915 1.00 37.47 440 PRO A N 1
ATOM 3364 C CA . PRO A 1 440 ? 27.926 -14.997 -7.537 1.00 37.47 440 PRO A CA 1
ATOM 3365 C C . PRO A 1 440 ? 27.427 -13.618 -7.091 1.00 37.47 440 PRO A C 1
ATOM 3367 O O . PRO A 1 440 ? 27.877 -12.588 -7.586 1.00 37.47 440 PRO A O 1
ATOM 3370 N N . ALA A 1 441 ? 26.488 -13.598 -6.146 1.00 41.31 441 ALA A N 1
ATOM 3371 C CA . ALA A 1 441 ? 26.012 -12.374 -5.518 1.00 41.31 441 ALA A CA 1
ATOM 3372 C C . ALA A 1 441 ? 27.091 -11.831 -4.569 1.00 41.31 441 ALA A C 1
ATOM 3374 O O . ALA A 1 441 ? 27.338 -12.403 -3.506 1.00 41.31 441 ALA A O 1
ATOM 3375 N N . THR A 1 442 ? 27.737 -10.719 -4.920 1.00 39.53 442 THR A N 1
ATOM 3376 C CA . THR A 1 442 ? 28.491 -9.939 -3.932 1.00 39.53 442 THR A CA 1
ATOM 3377 C C . THR A 1 442 ? 27.505 -9.132 -3.099 1.00 39.53 442 THR A C 1
ATOM 3379 O O . THR A 1 442 ? 26.907 -8.177 -3.591 1.00 39.53 442 THR A O 1
ATOM 3382 N N . LEU A 1 443 ? 27.342 -9.540 -1.840 1.00 37.66 443 LEU A N 1
ATOM 3383 C CA . LEU A 1 443 ? 26.596 -8.826 -0.809 1.00 37.66 443 LEU A CA 1
ATOM 3384 C C . LEU A 1 443 ? 27.194 -7.417 -0.641 1.00 37.66 443 LEU A C 1
ATOM 3386 O O . LEU A 1 443 ? 28.367 -7.289 -0.282 1.00 37.66 443 LEU A O 1
ATOM 3390 N N . ARG A 1 444 ? 26.419 -6.351 -0.866 1.00 39.44 444 ARG A N 1
ATOM 3391 C CA . ARG A 1 444 ? 26.762 -5.054 -0.272 1.00 39.44 444 ARG A CA 1
ATOM 3392 C C . ARG A 1 444 ? 26.268 -5.056 1.169 1.00 39.44 444 ARG A C 1
ATOM 3394 O O . ARG A 1 444 ? 25.094 -4.831 1.432 1.00 39.44 444 ARG A O 1
ATOM 3401 N N . ALA A 1 445 ? 27.190 -5.329 2.086 1.00 32.91 445 ALA A N 1
ATOM 3402 C CA . ALA A 1 445 ? 27.017 -5.016 3.495 1.00 32.91 445 ALA A CA 1
ATOM 3403 C C . ALA A 1 445 ? 26.899 -3.487 3.664 1.00 32.91 445 ALA A C 1
ATOM 3405 O O . ALA A 1 445 ? 27.775 -2.742 3.219 1.00 32.91 445 ALA A O 1
ATOM 3406 N N . GLY A 1 446 ? 25.805 -3.024 4.275 1.00 31.88 446 GLY A N 1
ATOM 3407 C CA . GLY A 1 446 ? 25.468 -1.606 4.476 1.00 31.88 446 GLY A CA 1
ATOM 3408 C C . GLY A 1 446 ? 24.697 -1.002 3.292 1.00 31.88 446 GLY A C 1
ATOM 3409 O O . GLY A 1 446 ? 25.229 -0.838 2.201 1.00 31.88 446 GLY A O 1
ATOM 3410 N N . ILE A 1 447 ? 23.436 -0.586 3.431 1.00 35.56 447 ILE A N 1
ATOM 3411 C CA . ILE A 1 447 ? 22.945 0.393 4.406 1.00 35.56 447 ILE A CA 1
ATOM 3412 C C . ILE A 1 447 ? 21.485 0.063 4.784 1.00 35.56 447 ILE A C 1
ATOM 3414 O O . ILE A 1 447 ? 20.543 0.513 4.138 1.00 35.56 447 ILE A O 1
ATOM 3418 N N . PHE A 1 448 ? 21.293 -0.660 5.889 1.00 38.03 448 PHE A N 1
ATOM 3419 C CA . PHE A 1 448 ? 20.034 -0.667 6.648 1.00 38.03 448 PHE A CA 1
ATOM 3420 C C . PHE A 1 448 ? 20.065 0.463 7.680 1.00 38.03 448 PHE A C 1
ATOM 3422 O O . PHE A 1 448 ? 20.014 0.269 8.890 1.00 38.03 448 PHE A O 1
ATOM 3429 N N . ALA A 1 449 ? 20.204 1.685 7.183 1.00 27.53 449 ALA A N 1
ATOM 3430 C CA . ALA A 1 449 ? 19.930 2.885 7.945 1.00 27.53 449 ALA A CA 1
ATOM 3431 C C . ALA A 1 449 ? 19.139 3.802 7.028 1.00 27.53 449 ALA A C 1
ATOM 3433 O O . ALA A 1 449 ? 19.474 3.955 5.854 1.00 27.53 449 ALA A O 1
ATOM 3434 N N . ALA A 1 450 ? 18.082 4.407 7.558 1.00 33.53 450 ALA A N 1
ATOM 3435 C CA . ALA A 1 450 ? 17.414 5.521 6.918 1.00 33.53 450 ALA A CA 1
ATOM 3436 C C . ALA A 1 450 ? 18.470 6.555 6.489 1.00 33.53 450 ALA A C 1
ATOM 3438 O O . ALA A 1 450 ? 18.955 7.334 7.307 1.00 33.53 450 ALA A O 1
ATOM 3439 N N . LEU A 1 451 ? 18.863 6.549 5.213 1.00 28.28 451 LEU A N 1
ATOM 3440 C CA . LEU A 1 451 ? 19.741 7.576 4.681 1.00 28.28 451 LEU A CA 1
ATOM 3441 C C . LEU A 1 451 ? 18.891 8.807 4.427 1.00 28.28 451 LEU A C 1
ATOM 3443 O O . LEU A 1 451 ? 18.305 9.000 3.359 1.00 28.28 451 LEU A O 1
ATOM 3447 N N . ALA A 1 452 ? 18.862 9.642 5.461 1.00 27.03 452 ALA A N 1
ATOM 3448 C CA . ALA A 1 452 ? 18.832 11.081 5.329 1.00 27.03 452 ALA A CA 1
ATOM 3449 C C . ALA A 1 452 ? 19.782 11.500 4.192 1.00 27.03 452 ALA A C 1
ATOM 3451 O O . ALA A 1 452 ? 20.980 11.670 4.379 1.00 27.03 452 ALA A O 1
ATOM 3452 N N . SER A 1 453 ? 19.236 11.645 2.991 1.00 28.48 453 SER A N 1
ATOM 3453 C CA . SER A 1 453 ? 19.890 12.282 1.849 1.00 28.48 453 SER A CA 1
ATOM 3454 C C . SER A 1 453 ? 19.102 13.536 1.487 1.00 28.48 453 SER A C 1
ATOM 3456 O O . SER A 1 453 ? 18.608 13.710 0.385 1.00 28.48 453 SER A O 1
ATOM 3458 N N . VAL A 1 454 ? 18.983 14.426 2.475 1.00 28.39 454 VAL A N 1
ATOM 3459 C CA . VAL A 1 454 ? 18.779 15.867 2.268 1.00 28.39 454 VAL A CA 1
ATOM 3460 C C . VAL A 1 454 ? 19.716 16.592 3.237 1.00 28.39 454 VAL A C 1
ATOM 3462 O O . VAL A 1 454 ? 19.281 17.273 4.157 1.00 28.39 454 VAL A O 1
ATOM 3465 N N . ALA A 1 455 ? 21.020 16.348 3.112 1.00 26.41 455 ALA A N 1
ATOM 3466 C CA . ALA A 1 455 ? 22.049 17.065 3.867 1.00 26.41 455 ALA A CA 1
ATOM 3467 C C . ALA A 1 455 ? 23.419 16.947 3.175 1.00 26.41 455 ALA A C 1
ATOM 3469 O O . ALA A 1 455 ? 24.381 16.485 3.773 1.00 26.41 455 ALA A O 1
ATOM 3470 N N . ALA A 1 456 ? 23.507 17.306 1.890 1.00 25.47 456 ALA A N 1
ATOM 3471 C CA . ALA A 1 456 ? 24.799 17.485 1.209 1.00 25.47 456 ALA A CA 1
ATOM 3472 C C . ALA A 1 456 ? 24.728 18.449 0.004 1.00 25.47 456 ALA A C 1
ATOM 3474 O O . ALA A 1 456 ? 25.487 18.308 -0.946 1.00 25.47 456 ALA A O 1
ATOM 3475 N N . ALA A 1 457 ? 23.814 19.427 0.031 1.00 26.67 457 ALA A N 1
ATOM 3476 C CA . ALA A 1 457 ? 23.797 20.539 -0.932 1.00 26.67 457 ALA A CA 1
ATOM 3477 C C . ALA A 1 457 ? 23.694 21.927 -0.263 1.00 26.67 457 ALA A C 1
ATOM 3479 O O . ALA A 1 457 ? 23.510 22.932 -0.936 1.00 26.67 457 ALA A O 1
ATOM 3480 N N . LEU A 1 458 ? 23.849 22.001 1.062 1.00 29.53 458 LEU A N 1
ATOM 3481 C CA . LEU A 1 458 ? 24.111 23.248 1.780 1.00 29.53 458 LEU A CA 1
ATOM 3482 C C . LEU A 1 458 ? 25.322 23.011 2.670 1.00 29.53 458 LEU A C 1
ATOM 3484 O O . LEU A 1 458 ? 25.169 22.548 3.793 1.00 29.53 458 LEU A O 1
ATOM 3488 N N . LEU A 1 459 ? 26.508 23.237 2.114 1.00 26.64 459 LEU A N 1
ATOM 3489 C CA . LEU A 1 459 ? 27.750 23.612 2.796 1.00 26.64 459 LEU A CA 1
ATOM 3490 C C . LEU A 1 459 ? 28.847 23.587 1.730 1.00 26.64 459 LEU A C 1
ATOM 3492 O O . LEU A 1 459 ? 29.539 22.586 1.583 1.00 26.64 459 LEU A O 1
ATOM 3496 N N . LEU A 1 460 ? 28.917 24.665 0.945 1.00 25.89 460 LEU A N 1
ATOM 3497 C CA . LEU A 1 460 ? 30.133 25.313 0.434 1.00 25.89 460 LEU A CA 1
ATOM 3498 C C . LEU A 1 460 ? 29.710 26.432 -0.540 1.00 25.89 460 LEU A C 1
ATOM 3500 O O . LEU A 1 460 ? 29.308 26.142 -1.661 1.00 25.89 460 LEU A O 1
ATOM 3504 N N . ALA A 1 461 ? 29.868 27.672 -0.056 1.00 31.62 461 ALA A N 1
ATOM 3505 C CA . ALA A 1 461 ? 29.650 28.981 -0.696 1.00 31.62 461 ALA A CA 1
ATOM 3506 C C . ALA A 1 461 ? 28.195 29.405 -0.961 1.00 31.62 461 ALA A C 1
ATOM 3508 O O . ALA A 1 461 ? 27.559 28.886 -1.901 1.00 31.62 461 ALA A O 1
#